Protein AF-A0A1W6KFT3-F1 (afdb_monomer_lite)

InterPro domains:
  IPR036770 Ankyrin repeat-containing domain superfamily [G3DSA:1.25.40.20] (411-545)

Secondary structure (DSSP, 8-state):
--HHHHHTT-EEEEEEEEGGGHHHHHHHHHHHHHHHHHTTPPPPEEEEEEEEEEEEEETTEEEEEEEEEEEEEE---EETTEEEEEEEE--TTT--EEEES-HHHHHHT--TTHHHHHHH--S--TTT------SEEEEEEETTEEEEEEEEETTHHHHHH--S-HHHHHHHHHHHHHHHHHHH-TT--TTS-S-SS-EEEHHHHHHHHHHHHHHTTSPPPSB-TTS-B-TT-HHHHHHHHHHSSS--PPPPHHHHHHHHHHHHHHHSTT---TT-HHHHHHHHHHHH-EEEGGGHHHHHTHHHHHHHHHHHHHHHHH---PPP----S-TT-EEEEEEEEEEEEEE--TTS-EEEEEEEETTT--EEEEEESS---S-TT-EEEEEEEEEEEEEETTEEEEEEEEEE-HHHHGGGG-STT--HHHHHHHHTT-S-TT---TTS--HHHHHHHHHHHHS--HHHHHHHHHTT--TTPPPTTT---HHHHHHHTT-HHHHHHHHHH-GGGGGG--HHHHHHTT-TTSTTHHHHHHHHHHHHHHHHHHHHHHHHHHHHHHH--TT------------------------------

Sequence (593 aa):
MNPEQKAAGYRQYTWSIPVFRANQVTEKVKALSGTAKKCGMPGFSLKYGGSSIQKINIDSQLIDMEMVDVTLIGGPPKINGWQFVAKIDHDDDAGNVVFGYNDDLINKSGREGLADWLAECKPNCEHCNVNRSRNSTFLFSHENDPASLVQLGSSCVKDFSGHPDPSTILLAATTFRDLMVELDDPDSIPGSTMTANAMLSFPYVVSVASAVVNQDGGWIPKDDHRGFPNPGATTAKVHNELLGKKPNVTISDADEERARHIIAWLTDERFDHKDQMYRANLSNLAKRGYVPKKGIGLAASAVVAFERELEKVQEMRANNGKPVSQYIGDKGERVERTVKLEKIIPCDGEFGISLLHLFRDVETGAKMTWFNSGTRSLAEGQTYDIKGRVKLHETRDGVKQTQLTRVSCPDIKLHDALCPGMDDAAVLKKLKKVGDIDAQTDRNETLLYKASKLNSFYSIGRAIVEELLERGADPGIRSSESGDTPFDIWVFTEEEDLVLRTLEKQPELAARWSDDRFAFYEVEDAPWVSKLKEVRDQQIEMLVEEKETSRIAAINSLFDNSDKKPGPVVGGEGNALSELDEDESEDNQLRLA

Foldseek 3Di:
DDPQLVVQVWDKDKFKAFPVCPVVLVVLQVVLQVLLVLQVGHGKDKDKDDWDWDFDQAPNDTATTIIIMMMITGAQHDFPQKGWFWKWFQDPPQFIDIGGRDPCLCVVLPDPCSVVCSRHPALAFPQVRDDDRARMWTWIAGNVRSVDIGIHGQVCCCVVRVDPDSPSSVVSRVSSSQSVCCRVPVQDGPPDDRAQFRKHFLLVLQLLLLQLQVVVVHADDQAPPVRHGDCSGSLNLSLCLVPNPDRDTDGDPVSSVLSVLLLCQLCDPPNDPVPPPLSVVQSVCSVSRIATSVCSSSSSCSNVVVVVLLVVLVVCVVDVDDADQDEDDDAFDKDKFKWAFADWDWDQDPVGTKIKTWIQGPVHSAIEIEIDPDDFWAAHRDIFTKIWTFNDWDADPNGIYTYTDPIDGLQSVLLVQLDPPHDLVVSVVSCVVRPDQLGATNQQDGPLNSLLCCCLVPVPNPVVNVVSVVVPHDQLGAGNVPRHGSLNSCQLSVVLVVNVVCCVVPLLSLLPCDPVNCVVSVNCPPPCVVVSVVSNVVNVVVVVVVVVVSSVVSSCVSVVPPPDDPDPPPPPDDDDDDDDDDDDDDDDDDDDD

Organism: NCBI:txid1420917

Radius of gyration: 38.63 Å; chains: 1; bounding box: 88×88×96 Å

pLDDT: mean 80.66, std 16.82, range [25.56, 97.44]

Structure (mmCIF, N/CA/C/O backbone):
data_AF-A0A1W6KFT3-F1
#
_entry.id   AF-A0A1W6KFT3-F1
#
loop_
_atom_site.group_PDB
_atom_site.id
_atom_site.type_symbol
_atom_site.label_atom_id
_atom_site.label_alt_id
_atom_site.label_comp_id
_atom_site.label_asym_id
_atom_site.label_entity_id
_atom_site.label_seq_id
_atom_site.pdbx_PDB_ins_code
_atom_site.Cartn_x
_atom_site.Cartn_y
_atom_site.Cartn_z
_atom_site.occupancy
_atom_site.B_iso_or_equiv
_atom_site.auth_seq_id
_atom_site.auth_comp_id
_atom_site.auth_asym_id
_atom_site.auth_atom_id
_atom_site.pdbx_PDB_model_num
ATOM 1 N N . MET A 1 1 ? 22.202 -12.794 -47.810 1.00 85.75 1 MET A N 1
ATOM 2 C CA . MET A 1 1 ? 22.182 -11.548 -48.593 1.00 85.75 1 MET A CA 1
ATOM 3 C C . MET A 1 1 ? 21.887 -11.906 -50.039 1.00 85.75 1 MET A C 1
ATOM 5 O O . MET A 1 1 ? 22.541 -12.811 -50.553 1.00 85.75 1 MET A O 1
ATOM 9 N N . ASN A 1 2 ? 20.874 -11.292 -50.647 1.00 86.94 2 ASN A N 1
ATOM 10 C CA . ASN A 1 2 ? 20.475 -11.565 -52.034 1.00 86.94 2 ASN A CA 1
ATOM 11 C C . ASN A 1 2 ? 21.307 -10.715 -53.040 1.00 86.94 2 ASN A C 1
ATOM 13 O O . ASN A 1 2 ? 22.092 -9.865 -52.604 1.00 86.94 2 ASN A O 1
ATOM 17 N N . PRO A 1 3 ? 21.202 -10.950 -54.365 1.00 86.44 3 PRO A N 1
ATOM 18 C CA . PRO A 1 3 ? 21.959 -10.192 -55.369 1.00 86.44 3 PRO A CA 1
ATOM 19 C C . PRO A 1 3 ? 21.692 -8.679 -55.354 1.00 86.44 3 PRO A C 1
ATOM 21 O O . PRO A 1 3 ? 22.635 -7.904 -55.479 1.00 86.44 3 PRO A O 1
ATOM 24 N N . GLU A 1 4 ? 20.446 -8.255 -55.129 1.00 85.19 4 GLU A N 1
ATOM 25 C CA . GLU A 1 4 ? 20.065 -6.834 -55.059 1.00 85.19 4 GLU A CA 1
ATOM 26 C C . GLU A 1 4 ? 20.717 -6.120 -53.865 1.00 85.19 4 GLU A C 1
ATOM 28 O O . GLU A 1 4 ? 21.275 -5.037 -54.011 1.00 85.19 4 GLU A O 1
ATOM 33 N N . GLN A 1 5 ? 20.724 -6.755 -52.689 1.00 87.25 5 GLN A N 1
ATOM 34 C CA . GLN A 1 5 ? 21.396 -6.255 -51.487 1.00 87.25 5 GLN A CA 1
ATOM 35 C C . GLN A 1 5 ? 22.912 -6.148 -51.700 1.00 87.25 5 GLN A C 1
ATOM 37 O O . GLN A 1 5 ? 23.520 -5.163 -51.288 1.00 87.25 5 GLN A O 1
ATOM 42 N N . LYS A 1 6 ? 23.526 -7.125 -52.383 1.00 84.56 6 LYS A N 1
ATOM 43 C CA . LYS A 1 6 ? 24.949 -7.055 -52.755 1.00 84.56 6 LYS A CA 1
ATOM 44 C C . LYS A 1 6 ? 25.234 -5.881 -53.691 1.00 84.56 6 LYS A C 1
ATOM 46 O O . LYS A 1 6 ? 26.181 -5.146 -53.440 1.00 84.56 6 LYS A O 1
ATOM 51 N N . ALA A 1 7 ? 24.410 -5.684 -54.722 1.00 80.81 7 ALA A N 1
ATOM 52 C CA . ALA A 1 7 ? 24.545 -4.562 -55.653 1.00 80.81 7 ALA A CA 1
ATOM 53 C C . ALA A 1 7 ? 24.365 -3.203 -54.953 1.00 80.81 7 ALA A C 1
ATOM 55 O O . ALA A 1 7 ? 25.088 -2.257 -55.242 1.00 80.81 7 ALA A O 1
ATOM 56 N N . ALA A 1 8 ? 23.478 -3.123 -53.956 1.00 79.06 8 ALA A N 1
ATOM 57 C CA . ALA A 1 8 ? 23.311 -1.934 -53.121 1.00 79.06 8 ALA A CA 1
ATOM 58 C C . ALA A 1 8 ? 24.471 -1.698 -52.130 1.00 79.06 8 ALA A C 1
ATOM 60 O O . ALA A 1 8 ? 24.500 -0.673 -51.450 1.00 79.06 8 ALA A O 1
ATOM 61 N N . GLY A 1 9 ? 25.449 -2.606 -52.044 1.00 78.94 9 GLY A N 1
ATOM 62 C CA . GLY A 1 9 ? 26.586 -2.506 -51.127 1.00 78.94 9 GLY A CA 1
ATOM 63 C C . GLY A 1 9 ? 26.244 -2.824 -49.669 1.00 78.94 9 GLY A C 1
ATOM 64 O O . GLY A 1 9 ? 26.931 -2.341 -48.770 1.00 78.94 9 GLY A O 1
ATOM 65 N N . TYR A 1 10 ? 25.184 -3.604 -49.419 1.00 87.31 10 TYR A N 1
ATOM 66 C CA . TYR A 1 10 ? 24.823 -4.020 -48.063 1.00 87.31 10 TYR A CA 1
ATOM 67 C C . TYR A 1 10 ? 25.900 -4.917 -47.459 1.00 87.31 10 TYR A C 1
ATOM 69 O O . TYR A 1 10 ? 26.599 -5.663 -48.151 1.00 87.31 10 TYR A O 1
ATOM 77 N N . ARG A 1 11 ? 26.005 -4.850 -46.134 1.00 86.56 11 ARG A N 1
ATOM 78 C CA . ARG A 1 11 ? 26.895 -5.671 -45.322 1.00 86.56 11 ARG A CA 1
ATOM 79 C C . ARG A 1 11 ? 26.083 -6.500 -44.341 1.00 86.56 11 ARG A C 1
ATOM 81 O O . ARG A 1 11 ? 24.883 -6.296 -44.153 1.00 86.56 11 ARG A O 1
ATOM 88 N N . GLN A 1 12 ? 26.767 -7.468 -43.753 1.00 90.12 12 GLN A N 1
ATOM 89 C CA . GLN A 1 12 ? 26.252 -8.258 -42.654 1.00 90.12 12 GLN A CA 1
ATOM 90 C C . GLN A 1 12 ? 26.890 -7.757 -41.362 1.00 90.12 12 GLN A C 1
ATOM 92 O O . GLN A 1 12 ? 28.113 -7.678 -41.278 1.00 90.12 12 GLN A O 1
ATOM 97 N N . TYR A 1 13 ? 26.059 -7.465 -40.374 1.00 88.06 13 TYR A N 1
ATOM 98 C CA . TYR A 1 13 ? 26.461 -7.040 -39.042 1.00 88.06 13 TYR A CA 1
ATOM 99 C C . TYR A 1 13 ? 25.853 -7.997 -38.025 1.00 88.06 13 TYR A C 1
ATOM 101 O O . TYR A 1 13 ? 24.721 -8.438 -38.224 1.00 88.06 13 TYR A O 1
ATOM 109 N N . THR A 1 14 ? 26.605 -8.381 -36.995 1.00 89.75 14 THR A N 1
ATOM 110 C CA . THR A 1 14 ? 26.157 -9.377 -36.013 1.00 89.75 14 THR A CA 1
ATOM 111 C C . THR A 1 14 ? 26.446 -8.893 -34.604 1.00 89.75 14 THR A C 1
ATOM 113 O O . THR A 1 14 ? 27.563 -8.466 -34.334 1.00 89.75 14 THR A O 1
ATOM 116 N N . TRP A 1 15 ? 25.448 -9.009 -33.733 1.00 89.81 15 TRP A N 1
ATOM 117 C CA . TRP A 1 15 ? 25.512 -8.638 -32.320 1.00 89.81 15 TRP A CA 1
ATOM 118 C C . TRP A 1 15 ? 24.836 -9.694 -31.462 1.00 89.81 15 TRP A C 1
ATOM 120 O O . TRP A 1 15 ? 24.051 -10.491 -31.969 1.00 89.81 15 TRP A O 1
ATOM 130 N N . SER A 1 16 ? 25.085 -9.644 -30.159 1.00 86.31 16 SER A N 1
ATOM 131 C CA . SER A 1 16 ? 24.357 -10.410 -29.150 1.00 86.31 16 SER A CA 1
ATOM 132 C C . SER A 1 16 ? 23.511 -9.432 -28.338 1.00 86.31 16 SER A C 1
ATOM 134 O O . SER A 1 16 ? 24.059 -8.545 -27.686 1.00 86.31 16 SER A O 1
ATOM 136 N N . ILE A 1 17 ? 22.183 -9.567 -28.387 1.00 85.38 17 ILE A N 1
ATOM 137 C CA . ILE A 1 17 ? 21.247 -8.655 -27.706 1.00 85.38 17 ILE A CA 1
ATOM 138 C C . ILE A 1 17 ? 20.357 -9.401 -26.706 1.00 85.38 17 ILE A C 1
ATOM 140 O O . ILE A 1 17 ? 20.087 -10.583 -26.907 1.00 85.38 17 ILE A O 1
ATOM 144 N N . PRO A 1 18 ? 19.812 -8.734 -25.675 1.00 83.56 18 PRO A N 1
ATOM 145 C CA . PRO A 1 18 ? 18.838 -9.357 -24.782 1.00 83.56 18 PRO A CA 1
ATOM 146 C C . PRO A 1 18 ? 17.579 -9.829 -25.524 1.00 83.56 18 PRO A C 1
ATOM 148 O O . PRO A 1 18 ? 17.004 -9.075 -26.318 1.00 83.56 18 PRO A O 1
ATOM 151 N N . VAL A 1 19 ? 17.092 -11.038 -25.221 1.00 83.56 19 VAL A N 1
ATOM 152 C CA . VAL A 1 19 ? 15.955 -11.669 -25.930 1.00 83.56 19 VAL A CA 1
ATOM 153 C C . VAL A 1 19 ? 14.706 -10.786 -25.952 1.00 83.56 19 VAL A C 1
ATOM 155 O O . VAL A 1 19 ? 14.038 -10.666 -26.981 1.00 83.56 19 VAL A O 1
ATOM 158 N N . PHE A 1 20 ? 14.408 -10.085 -24.857 1.00 75.81 20 PHE A N 1
ATOM 159 C CA . PHE A 1 20 ? 13.227 -9.220 -24.780 1.00 75.81 20 PHE A CA 1
ATOM 160 C C . PHE A 1 20 ? 13.254 -8.045 -25.780 1.00 75.81 20 PHE A C 1
ATOM 162 O O . PHE A 1 20 ? 12.201 -7.476 -26.076 1.00 75.81 20 PHE A O 1
ATOM 169 N N . ARG A 1 21 ? 14.425 -7.677 -26.325 1.00 79.50 21 ARG A N 1
ATOM 170 C CA . ARG A 1 21 ? 14.568 -6.619 -27.342 1.00 79.50 21 ARG A CA 1
ATOM 171 C C . ARG A 1 21 ? 14.317 -7.111 -28.763 1.00 79.50 21 ARG A C 1
ATOM 173 O O . ARG A 1 21 ? 14.124 -6.281 -29.652 1.00 79.50 21 ARG A O 1
ATOM 180 N N . ALA A 1 22 ? 14.270 -8.425 -28.995 1.00 85.38 22 ALA A N 1
ATOM 181 C CA . ALA A 1 22 ? 14.158 -9.000 -30.335 1.00 85.38 22 ALA A CA 1
ATOM 182 C C . ALA A 1 22 ? 12.952 -8.442 -31.114 1.00 85.38 22 ALA A C 1
ATOM 184 O O . ALA A 1 22 ? 13.097 -7.992 -32.252 1.00 85.38 22 ALA A O 1
ATOM 185 N N . ASN A 1 23 ? 11.780 -8.358 -30.477 1.00 83.38 23 ASN A N 1
ATOM 186 C CA . ASN A 1 23 ? 10.578 -7.812 -31.115 1.00 83.38 23 ASN A CA 1
ATOM 187 C C . ASN A 1 23 ? 10.725 -6.325 -31.475 1.00 83.38 23 ASN A C 1
ATOM 189 O O . ASN A 1 23 ? 10.351 -5.917 -32.572 1.00 83.38 23 ASN A O 1
ATOM 193 N N . GLN A 1 24 ? 11.309 -5.515 -30.587 1.00 80.19 24 GLN A N 1
ATOM 194 C CA . GLN A 1 24 ? 11.521 -4.086 -30.840 1.00 80.19 24 GLN A CA 1
ATOM 195 C C . GLN A 1 24 ? 12.464 -3.862 -32.029 1.00 80.19 24 GLN A C 1
ATOM 197 O O . GLN A 1 24 ? 12.177 -3.041 -32.901 1.00 80.19 24 GLN A O 1
ATOM 202 N N . VAL A 1 25 ? 13.569 -4.611 -32.079 1.00 86.25 25 VAL A N 1
ATOM 203 C CA . VAL A 1 25 ? 14.537 -4.565 -33.184 1.00 86.25 25 VAL A CA 1
ATOM 204 C C . VAL A 1 25 ? 13.880 -5.017 -34.492 1.00 86.25 25 VAL A C 1
ATOM 206 O O . VAL A 1 25 ? 14.039 -4.357 -35.520 1.00 86.25 25 VAL A O 1
ATOM 209 N N . THR A 1 26 ? 13.068 -6.078 -34.448 1.00 89.62 26 THR A N 1
ATOM 210 C CA . THR A 1 26 ? 12.303 -6.564 -35.607 1.00 89.62 26 THR A CA 1
ATOM 211 C C . THR A 1 26 ? 11.386 -5.484 -36.184 1.00 89.62 26 THR A C 1
ATOM 213 O O . THR A 1 26 ? 11.418 -5.233 -37.390 1.00 89.62 26 THR A O 1
ATOM 216 N N . GLU A 1 27 ? 10.593 -4.812 -35.348 1.00 86.31 27 GLU A N 1
ATOM 217 C CA . GLU A 1 27 ? 9.669 -3.769 -35.809 1.00 86.31 27 GLU A CA 1
ATOM 218 C C . GLU A 1 27 ? 10.401 -2.537 -36.360 1.00 86.31 27 GLU A C 1
ATOM 220 O O . GLU A 1 27 ? 10.026 -2.015 -37.414 1.00 86.31 27 GLU A O 1
ATOM 225 N N . LYS A 1 28 ? 11.507 -2.121 -35.728 1.00 86.19 28 LYS A N 1
ATOM 226 C CA . LYS A 1 28 ? 12.359 -1.038 -36.247 1.00 86.19 28 LYS A CA 1
ATOM 227 C C . LYS A 1 28 ? 12.923 -1.367 -37.631 1.00 86.19 28 LYS A C 1
ATOM 229 O O . LYS A 1 28 ? 12.846 -0.536 -38.535 1.00 86.19 28 LYS A O 1
ATOM 234 N N . VAL A 1 29 ? 13.429 -2.586 -37.839 1.00 89.81 29 VAL A N 1
ATOM 235 C CA . VAL A 1 29 ? 13.963 -2.999 -39.149 1.00 89.81 29 VAL A CA 1
ATOM 236 C C . VAL A 1 29 ? 12.870 -3.126 -40.208 1.00 89.81 29 VAL A C 1
ATOM 238 O O . VAL A 1 29 ? 13.109 -2.783 -41.370 1.00 89.81 29 VAL A O 1
ATOM 241 N N . LYS A 1 30 ? 11.656 -3.561 -39.847 1.00 89.69 30 LYS A N 1
ATOM 242 C CA . LYS A 1 30 ? 10.509 -3.549 -40.771 1.00 89.69 30 LYS A CA 1
ATOM 243 C C . LYS A 1 30 ? 10.178 -2.128 -41.225 1.00 89.69 30 LYS A C 1
ATOM 245 O O . LYS A 1 30 ? 10.032 -1.903 -42.428 1.00 89.69 30 LYS A O 1
ATOM 250 N N . ALA A 1 31 ? 10.110 -1.177 -40.292 1.00 85.38 31 ALA A N 1
ATOM 251 C CA . ALA A 1 31 ? 9.860 0.228 -40.607 1.00 85.38 31 ALA A CA 1
ATOM 252 C C . ALA A 1 31 ? 10.958 0.798 -41.518 1.00 85.38 31 ALA A C 1
ATOM 254 O O . ALA A 1 31 ? 10.657 1.354 -42.576 1.00 85.38 31 ALA A O 1
ATOM 255 N N . LEU A 1 32 ? 12.227 0.561 -41.170 1.00 86.06 32 LEU A N 1
ATOM 256 C CA . LEU A 1 32 ? 13.378 0.982 -41.967 1.00 86.06 32 LEU A CA 1
ATOM 257 C C . LEU A 1 32 ? 13.355 0.377 -43.379 1.00 86.06 32 LEU A C 1
ATOM 259 O O . LEU A 1 32 ? 13.584 1.083 -44.357 1.00 86.06 32 LEU A O 1
ATOM 263 N N . SER A 1 33 ? 13.000 -0.904 -43.507 1.00 88.88 33 SER A N 1
ATOM 264 C CA . SER A 1 33 ? 12.840 -1.577 -44.803 1.00 88.88 33 SER A CA 1
ATOM 265 C C . SER A 1 33 ? 11.724 -0.971 -45.648 1.00 88.88 33 SER A C 1
ATOM 267 O O . SER A 1 33 ? 11.862 -0.875 -46.866 1.00 88.88 33 SER A O 1
ATOM 269 N N . GLY A 1 34 ? 10.616 -0.566 -45.022 1.00 86.88 34 GLY A N 1
ATOM 270 C CA . GLY A 1 34 ? 9.532 0.143 -45.697 1.00 86.88 34 GLY A CA 1
ATOM 271 C C . GLY A 1 34 ? 10.002 1.480 -46.269 1.00 86.88 34 GLY A C 1
ATOM 272 O O . GLY A 1 34 ? 9.708 1.792 -47.422 1.00 86.88 34 GLY A O 1
ATOM 273 N N . THR A 1 35 ? 10.780 2.235 -45.494 1.00 83.44 35 THR A N 1
ATOM 274 C CA . THR A 1 35 ? 11.386 3.501 -45.930 1.00 83.44 35 THR A CA 1
ATOM 275 C C . THR A 1 35 ? 12.410 3.282 -47.046 1.00 83.44 35 THR A C 1
ATOM 277 O O . THR A 1 35 ? 12.352 3.961 -48.065 1.00 83.44 35 THR A O 1
ATOM 280 N N . ALA A 1 36 ? 13.282 2.278 -46.925 1.00 82.81 36 ALA A N 1
ATOM 281 C CA . ALA A 1 36 ? 14.298 1.949 -47.926 1.00 82.81 36 ALA A CA 1
ATOM 282 C C . ALA A 1 36 ? 13.696 1.621 -49.300 1.00 82.81 36 ALA A C 1
ATOM 284 O O . ALA A 1 36 ? 14.147 2.141 -50.320 1.00 82.81 36 ALA A O 1
ATOM 285 N N . LYS A 1 37 ? 12.614 0.832 -49.323 1.00 85.69 37 LYS A N 1
ATOM 286 C CA . LYS A 1 37 ? 11.891 0.497 -50.559 1.00 85.69 37 LYS A CA 1
ATOM 287 C C . LYS A 1 37 ? 11.317 1.730 -51.257 1.00 85.69 37 LYS A C 1
ATOM 289 O O . LYS A 1 37 ? 11.340 1.793 -52.481 1.00 85.69 37 LYS A O 1
ATOM 294 N N . LYS A 1 38 ? 10.837 2.725 -50.499 1.00 81.50 38 LYS A N 1
ATOM 295 C CA . LYS A 1 38 ? 10.360 4.003 -51.063 1.00 81.50 38 LYS A CA 1
ATOM 296 C C . LYS A 1 38 ? 11.484 4.804 -51.723 1.00 81.50 38 LYS A C 1
ATOM 298 O O . LYS A 1 38 ? 11.208 5.557 -52.647 1.00 81.50 38 LYS A O 1
ATOM 303 N N . CYS A 1 39 ? 12.724 4.603 -51.282 1.00 75.69 39 CYS A N 1
ATOM 304 C CA . CYS A 1 39 ? 13.923 5.207 -51.862 1.00 75.69 39 CYS A CA 1
ATOM 305 C C . CYS A 1 39 ? 14.534 4.380 -53.009 1.00 75.69 39 CYS A C 1
ATOM 307 O O . CYS A 1 39 ? 15.653 4.659 -53.426 1.00 75.69 39 CYS A O 1
ATOM 309 N N . GLY A 1 40 ? 13.854 3.331 -53.492 1.00 77.88 40 GLY A N 1
ATOM 310 C CA . GLY A 1 40 ? 14.376 2.458 -54.550 1.00 77.88 40 GLY A CA 1
ATOM 311 C C . GLY A 1 40 ? 15.498 1.516 -54.098 1.00 77.88 40 GLY A C 1
ATOM 312 O O . GLY A 1 40 ? 16.213 0.969 -54.933 1.00 77.88 40 GLY A O 1
ATOM 313 N N . MET A 1 41 ? 15.660 1.313 -52.789 1.00 82.00 41 MET A N 1
ATOM 314 C CA . MET A 1 41 ? 16.668 0.420 -52.220 1.00 82.00 41 MET A CA 1
ATOM 315 C C . MET A 1 41 ? 16.072 -0.934 -51.816 1.00 82.00 41 MET A C 1
ATOM 317 O O . MET A 1 41 ? 14.888 -1.010 -51.465 1.00 82.00 41 MET A O 1
ATOM 321 N N . PRO A 1 42 ? 16.877 -2.015 -51.807 1.00 87.06 42 PRO A N 1
ATOM 322 C CA . PRO A 1 42 ? 16.423 -3.298 -51.289 1.00 87.06 42 PRO A CA 1
ATOM 323 C C . PRO A 1 42 ? 16.052 -3.188 -49.803 1.00 87.06 42 PRO A C 1
ATOM 325 O O . PRO A 1 42 ? 16.585 -2.370 -49.062 1.00 87.06 42 PRO A O 1
ATOM 328 N N . GLY A 1 43 ? 15.124 -4.030 -49.348 1.00 88.94 43 GLY A N 1
ATOM 329 C CA . GLY A 1 43 ? 14.767 -4.087 -47.930 1.00 88.9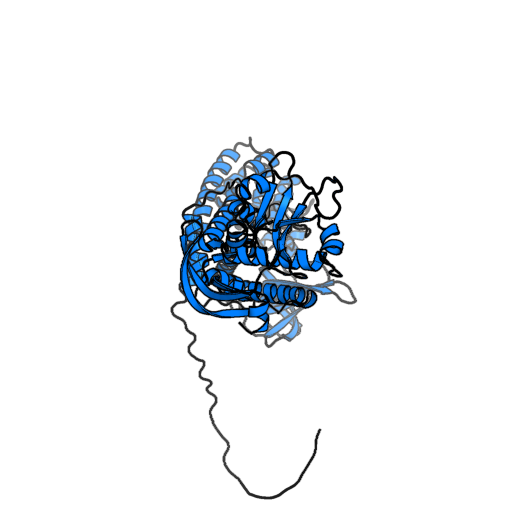4 43 GLY A CA 1
ATOM 330 C C . GLY A 1 43 ? 15.916 -4.616 -47.064 1.00 88.94 43 GLY A C 1
ATOM 331 O O . GLY A 1 43 ? 16.732 -5.430 -47.512 1.00 88.94 43 GLY A O 1
ATOM 332 N N . PHE A 1 44 ? 15.928 -4.206 -45.799 1.00 91.31 44 PHE A N 1
ATOM 333 C CA . PHE A 1 44 ? 16.820 -4.754 -44.783 1.00 91.31 44 PHE A CA 1
ATOM 334 C C . PHE A 1 44 ? 16.337 -6.154 -44.381 1.00 91.31 44 PHE A C 1
ATOM 336 O O . PHE A 1 44 ? 15.195 -6.546 -44.639 1.00 91.31 44 PHE A O 1
ATOM 343 N N . SER A 1 45 ? 17.207 -6.961 -43.780 1.00 89.94 45 SER A N 1
ATOM 344 C CA . SER A 1 45 ? 16.830 -8.296 -43.301 1.00 89.94 45 SER A CA 1
ATOM 345 C C . SER A 1 45 ? 17.465 -8.595 -41.955 1.00 89.94 45 SER A C 1
ATOM 347 O O . SER A 1 45 ? 18.634 -8.292 -41.753 1.00 89.94 45 SER A O 1
ATOM 349 N N . LEU A 1 46 ? 16.708 -9.234 -41.067 1.00 93.25 46 LEU A N 1
ATOM 350 C CA . LEU A 1 46 ? 17.198 -9.743 -39.789 1.00 93.25 46 LEU A CA 1
ATOM 351 C C . LEU A 1 46 ? 17.206 -11.265 -39.795 1.00 93.25 46 LEU A C 1
ATOM 353 O O . LEU A 1 46 ? 16.322 -11.899 -40.375 1.00 93.25 46 LEU A O 1
ATOM 357 N N . LYS A 1 47 ? 18.193 -11.841 -39.117 1.00 93.25 47 LYS A N 1
ATOM 358 C CA . LYS A 1 47 ? 18.229 -13.257 -38.759 1.00 93.25 47 LYS A CA 1
ATOM 359 C C . LYS A 1 47 ? 18.580 -13.383 -37.286 1.00 93.25 47 LYS A C 1
ATOM 361 O O . LYS A 1 47 ? 19.480 -12.689 -36.828 1.00 93.25 47 LYS A O 1
ATOM 366 N N . TYR A 1 48 ? 17.888 -14.273 -36.588 1.00 92.69 48 TYR A N 1
ATOM 367 C CA . TYR A 1 48 ? 18.190 -14.617 -35.204 1.00 92.69 48 TYR A CA 1
ATOM 368 C C . TYR A 1 48 ? 18.909 -15.968 -35.157 1.00 92.69 48 TYR A C 1
ATOM 370 O O . TYR A 1 48 ? 18.544 -16.885 -35.899 1.00 92.69 48 TYR A O 1
ATOM 378 N N . GLY A 1 49 ? 19.958 -16.048 -34.343 1.00 90.94 49 GLY A N 1
ATOM 379 C CA . GLY A 1 49 ? 20.705 -17.263 -34.033 1.00 90.94 49 GLY A CA 1
ATOM 380 C C . GLY A 1 49 ? 20.163 -17.973 -32.790 1.00 90.94 49 GLY A C 1
ATOM 381 O O . GLY A 1 49 ? 18.992 -17.829 -32.441 1.00 90.94 49 GLY A O 1
ATOM 382 N N . GLY A 1 50 ? 21.020 -18.759 -32.134 1.00 87.69 50 GLY A N 1
ATOM 383 C CA . GLY A 1 50 ? 20.692 -19.392 -30.853 1.00 87.69 50 GLY A CA 1
ATOM 384 C C . GLY A 1 50 ? 20.654 -18.381 -29.705 1.00 87.69 50 GLY A C 1
ATOM 385 O O . GLY A 1 50 ? 21.269 -17.315 -29.797 1.00 87.69 50 GLY A O 1
ATOM 386 N N . SER A 1 51 ? 19.942 -18.722 -28.627 1.00 90.12 51 SER A N 1
ATOM 387 C CA . SER A 1 51 ? 20.034 -17.987 -27.365 1.00 90.12 51 SER A CA 1
ATOM 388 C C . SER A 1 51 ? 21.058 -18.616 -26.418 1.00 90.12 51 SER A C 1
ATOM 390 O O . SER A 1 51 ? 21.351 -19.812 -26.482 1.00 90.12 51 SER A O 1
ATOM 392 N N . SER A 1 52 ? 21.643 -17.790 -25.554 1.00 88.06 52 SER A N 1
ATOM 393 C CA . SER A 1 52 ? 22.573 -18.199 -24.503 1.00 88.06 52 SER A CA 1
ATOM 394 C C . SER A 1 52 ? 22.369 -17.347 -23.254 1.00 88.06 52 SER A C 1
ATOM 396 O O . SER A 1 52 ? 22.005 -16.177 -23.348 1.00 88.06 52 SER A O 1
ATOM 398 N N . ILE A 1 53 ? 22.603 -17.923 -22.075 1.00 86.81 53 ILE A N 1
ATOM 399 C CA . ILE A 1 53 ? 22.600 -17.170 -20.817 1.00 86.81 53 ILE A CA 1
ATOM 400 C C . ILE A 1 53 ? 23.994 -16.573 -20.618 1.00 86.81 53 ILE A C 1
ATOM 402 O O . ILE A 1 53 ? 24.987 -17.302 -20.620 1.00 86.81 53 ILE A O 1
ATOM 406 N N . GLN A 1 54 ? 24.069 -15.257 -20.438 1.00 81.50 54 GLN A N 1
ATOM 407 C CA . GLN A 1 54 ? 25.302 -14.522 -20.164 1.00 81.50 54 GLN A CA 1
ATOM 408 C C . GLN A 1 54 ? 25.199 -13.792 -18.826 1.00 81.50 54 GLN A C 1
ATOM 410 O O . GLN A 1 54 ? 24.151 -13.248 -18.489 1.00 81.50 54 GLN A O 1
ATOM 415 N N . LYS A 1 55 ? 26.302 -13.750 -18.074 1.00 78.12 55 LYS A N 1
ATOM 416 C CA . LYS A 1 55 ? 26.397 -12.967 -16.837 1.00 78.12 55 LYS A CA 1
ATOM 417 C C . LYS A 1 55 ? 26.767 -11.533 -17.164 1.00 78.12 55 LYS A C 1
ATOM 419 O O . LYS A 1 55 ? 27.872 -11.284 -17.640 1.00 78.12 55 LYS A O 1
ATOM 424 N N . ILE A 1 56 ? 25.861 -10.606 -16.884 1.00 74.00 56 ILE A N 1
ATOM 425 C CA . ILE A 1 56 ? 26.049 -9.177 -17.132 1.00 74.00 56 ILE A CA 1
ATOM 426 C C . ILE A 1 56 ? 26.113 -8.459 -15.790 1.00 74.00 56 ILE A C 1
ATOM 428 O O . ILE A 1 56 ? 25.340 -8.755 -14.880 1.00 74.00 56 ILE A O 1
ATOM 432 N N . ASN A 1 57 ? 27.061 -7.533 -15.658 1.00 69.62 57 ASN A N 1
ATOM 433 C CA . ASN A 1 57 ? 27.145 -6.668 -14.492 1.00 69.62 57 ASN A CA 1
ATOM 434 C C . ASN A 1 57 ? 26.187 -5.483 -14.671 1.00 69.62 57 ASN A C 1
ATOM 436 O O . ASN A 1 57 ? 26.367 -4.687 -15.589 1.00 69.62 57 ASN A O 1
ATOM 440 N N . ILE A 1 58 ? 25.181 -5.390 -13.806 1.00 67.31 58 ILE A N 1
ATOM 441 C CA . ILE A 1 58 ? 24.222 -4.287 -13.732 1.00 67.31 58 ILE A CA 1
ATOM 442 C C . ILE A 1 58 ? 24.270 -3.756 -12.299 1.00 67.31 58 ILE A C 1
ATOM 444 O O . ILE A 1 58 ? 24.028 -4.507 -11.357 1.00 67.31 58 ILE A O 1
ATOM 448 N N . ASP A 1 59 ? 24.605 -2.476 -12.130 1.00 62.62 59 ASP A N 1
ATOM 449 C CA . ASP A 1 59 ? 24.709 -1.808 -10.822 1.00 62.62 59 ASP A CA 1
ATOM 450 C C . ASP A 1 59 ? 25.590 -2.557 -9.803 1.00 62.62 59 ASP A C 1
ATOM 452 O O . ASP A 1 59 ? 25.249 -2.695 -8.630 1.00 62.62 59 ASP A O 1
ATOM 456 N N . SER A 1 60 ? 26.750 -3.055 -10.243 1.00 61.94 60 SER A N 1
ATOM 457 C CA . SER A 1 60 ? 27.678 -3.867 -9.432 1.00 61.94 60 SER A CA 1
ATOM 458 C C . SER A 1 60 ? 27.147 -5.248 -9.023 1.00 61.94 60 SER A C 1
ATOM 460 O O . SER A 1 60 ? 27.772 -5.923 -8.203 1.00 61.94 60 SER A O 1
ATOM 462 N N . GLN A 1 61 ? 26.036 -5.709 -9.608 1.00 55.59 61 GLN A N 1
ATOM 463 C CA . GLN A 1 61 ? 25.504 -7.058 -9.425 1.00 55.59 61 GLN A CA 1
ATOM 464 C C . GLN A 1 61 ? 25.618 -7.880 -10.710 1.00 55.59 61 GLN A C 1
ATOM 466 O O . GLN A 1 61 ? 25.288 -7.419 -11.799 1.00 55.59 61 GLN A O 1
ATOM 471 N N . LEU A 1 62 ? 26.062 -9.132 -10.581 1.00 70.56 62 LEU A N 1
ATOM 472 C CA . LEU A 1 62 ? 26.081 -10.086 -11.690 1.00 70.56 62 LEU A CA 1
ATOM 473 C C . LEU A 1 62 ? 24.702 -10.728 -11.840 1.00 70.56 62 LEU A C 1
ATOM 475 O O . LEU A 1 62 ? 24.247 -11.428 -10.937 1.00 70.56 62 LEU A O 1
ATOM 479 N N . ILE A 1 63 ? 24.068 -10.517 -12.990 1.00 72.62 63 ILE A N 1
ATOM 480 C CA . ILE A 1 63 ? 22.744 -11.050 -13.318 1.00 72.62 63 ILE A CA 1
ATOM 481 C C . ILE A 1 63 ? 22.861 -11.968 -14.536 1.00 72.62 63 ILE A C 1
ATOM 483 O O . ILE A 1 63 ? 23.525 -11.629 -15.517 1.00 72.62 63 ILE A O 1
ATOM 487 N N . ASP A 1 64 ? 22.198 -13.123 -14.481 1.00 79.81 64 ASP A N 1
ATOM 488 C CA . ASP A 1 64 ? 22.045 -14.020 -15.626 1.00 79.81 64 ASP A CA 1
ATOM 489 C C . ASP A 1 64 ? 21.005 -13.435 -16.600 1.00 79.81 64 ASP A C 1
ATOM 491 O O . ASP A 1 64 ? 19.828 -13.285 -16.268 1.00 79.81 64 ASP A O 1
ATOM 495 N N . MET A 1 65 ? 21.431 -13.091 -17.815 1.00 78.44 65 MET A N 1
ATOM 496 C CA . MET A 1 65 ? 20.581 -12.534 -18.865 1.00 78.44 65 MET A CA 1
ATOM 497 C C . MET A 1 65 ? 20.567 -13.444 -20.091 1.00 78.44 65 MET A C 1
ATOM 499 O O . MET A 1 65 ? 21.613 -13.838 -20.600 1.00 78.44 65 MET A O 1
ATOM 503 N N . GLU A 1 66 ? 19.372 -13.756 -20.595 1.00 84.25 66 GLU A N 1
ATOM 504 C CA . GLU A 1 66 ? 19.227 -14.479 -21.857 1.00 84.25 66 GLU A CA 1
ATOM 505 C C . GLU A 1 66 ? 19.472 -13.539 -23.047 1.00 84.25 66 GLU A C 1
ATOM 507 O O . GLU A 1 66 ? 18.762 -12.545 -23.249 1.00 84.25 66 GLU A O 1
ATOM 512 N N . MET A 1 67 ? 20.479 -13.884 -23.841 1.00 85.06 67 MET A N 1
ATOM 513 C CA . MET A 1 67 ? 20.951 -13.155 -25.011 1.00 85.06 67 MET A CA 1
ATOM 514 C C . MET A 1 67 ? 20.684 -13.966 -26.276 1.00 85.06 67 MET A C 1
ATOM 516 O O . MET A 1 67 ? 20.743 -15.191 -26.246 1.00 85.06 67 MET A O 1
ATOM 520 N N . VAL A 1 68 ? 20.416 -13.300 -27.396 1.00 90.69 68 VAL A N 1
ATOM 521 C CA . VAL A 1 68 ? 20.233 -13.909 -28.717 1.00 90.69 68 VAL A CA 1
ATOM 522 C C . VAL A 1 68 ? 21.123 -13.218 -29.739 1.00 90.69 68 VAL A C 1
ATOM 524 O O . VAL A 1 68 ? 21.173 -11.985 -29.804 1.00 90.69 68 VAL A O 1
ATOM 527 N N . ASP A 1 69 ? 21.789 -14.018 -30.568 1.00 91.50 69 ASP A N 1
ATOM 528 C CA . ASP A 1 69 ? 22.554 -13.491 -31.691 1.00 91.50 69 ASP A CA 1
ATOM 529 C C . ASP A 1 69 ? 21.601 -12.921 -32.743 1.00 91.50 69 ASP A C 1
ATOM 531 O O . ASP A 1 69 ? 20.668 -13.584 -33.203 1.00 91.50 69 ASP A O 1
ATOM 535 N N . VAL A 1 70 ? 21.846 -11.684 -33.154 1.00 93.19 70 VAL A N 1
ATOM 536 C CA . VAL A 1 70 ? 21.088 -10.989 -34.184 1.00 93.19 70 VAL A CA 1
ATOM 537 C C . VAL A 1 70 ? 22.017 -10.575 -35.312 1.00 93.19 70 VAL A C 1
ATOM 539 O O . VAL A 1 70 ? 23.023 -9.901 -35.114 1.00 93.19 70 VAL A O 1
ATOM 542 N N . THR A 1 71 ? 21.660 -10.963 -36.530 1.00 93.62 71 THR A N 1
ATOM 543 C CA . THR A 1 71 ? 22.371 -10.595 -37.748 1.00 93.62 71 THR A CA 1
ATOM 544 C C . THR A 1 71 ? 21.511 -9.662 -38.594 1.00 93.62 71 THR A C 1
ATOM 546 O O . THR A 1 71 ? 20.483 -10.082 -39.133 1.00 93.62 71 THR A O 1
ATOM 549 N N . LEU A 1 72 ? 21.957 -8.419 -38.774 1.00 92.12 72 LEU A N 1
ATOM 550 C CA . LEU A 1 72 ? 21.370 -7.450 -39.698 1.00 92.12 72 LEU A CA 1
ATOM 551 C C . LEU A 1 72 ? 22.081 -7.508 -41.050 1.00 92.12 72 LEU A C 1
ATOM 553 O O . LEU A 1 72 ? 23.303 -7.423 -41.137 1.00 92.12 72 LEU A O 1
ATOM 557 N N . ILE A 1 73 ? 21.302 -7.601 -42.121 1.00 91.88 73 ILE A N 1
ATOM 558 C CA . ILE A 1 73 ? 21.754 -7.389 -43.494 1.00 91.88 73 ILE A CA 1
ATOM 559 C C . ILE A 1 73 ? 21.192 -6.043 -43.942 1.00 91.88 73 ILE A C 1
ATOM 561 O O . ILE A 1 73 ? 19.976 -5.901 -44.108 1.00 91.88 73 ILE A O 1
ATOM 565 N N . GLY A 1 74 ? 22.074 -5.064 -44.113 1.00 89.06 74 GLY A N 1
ATOM 566 C CA . GLY A 1 74 ? 21.703 -3.671 -44.335 1.00 89.06 74 GLY A CA 1
ATOM 567 C C . GLY A 1 74 ? 22.875 -2.813 -44.791 1.00 89.06 74 GLY A C 1
ATOM 568 O O . GLY A 1 74 ? 24.016 -3.270 -44.834 1.00 89.06 74 GLY A O 1
ATOM 569 N N . GLY A 1 75 ? 22.600 -1.561 -45.129 1.00 82.06 75 GLY A N 1
ATOM 570 C CA . GLY A 1 75 ? 23.623 -0.574 -45.454 1.00 82.06 75 GLY A CA 1
ATOM 571 C C . GLY A 1 75 ? 23.048 0.841 -45.446 1.00 82.06 75 GLY A C 1
ATOM 572 O O . GLY A 1 75 ? 21.825 0.996 -45.517 1.00 82.06 75 GLY A O 1
ATOM 573 N N . PRO A 1 76 ? 23.904 1.875 -45.359 1.00 75.81 76 PRO A N 1
ATOM 574 C CA . PRO A 1 76 ? 23.454 3.260 -45.405 1.00 75.81 76 PRO A CA 1
ATOM 575 C C . PRO A 1 76 ? 22.754 3.547 -46.740 1.00 75.81 76 PRO A C 1
ATOM 577 O O . PRO A 1 76 ? 23.091 2.933 -47.760 1.00 75.81 76 PRO A O 1
ATOM 580 N N . PRO A 1 77 ? 21.776 4.466 -46.760 1.00 73.62 77 PRO A N 1
ATOM 581 C CA . PRO A 1 77 ? 21.034 4.736 -47.971 1.00 73.62 77 PRO A CA 1
ATOM 582 C C . PRO A 1 77 ? 21.904 5.354 -49.074 1.00 73.62 77 PRO A C 1
ATOM 584 O O . PRO A 1 77 ? 22.795 6.165 -48.806 1.00 73.62 77 PRO A O 1
ATOM 587 N N . LYS A 1 78 ? 21.616 4.968 -50.321 1.00 77.19 78 LYS A N 1
ATOM 588 C CA . LYS A 1 78 ? 22.263 5.453 -51.546 1.00 77.19 78 LYS A CA 1
ATOM 589 C C . LYS A 1 78 ? 21.232 6.119 -52.450 1.00 77.19 78 LYS A C 1
ATOM 591 O O . LYS A 1 78 ? 20.106 5.638 -52.551 1.00 77.19 78 LYS A O 1
ATOM 596 N N . ILE A 1 79 ? 21.627 7.191 -53.132 1.00 72.06 79 ILE A N 1
ATOM 597 C CA . ILE A 1 79 ? 20.785 7.903 -54.097 1.00 72.06 79 ILE A CA 1
ATOM 598 C C . ILE A 1 79 ? 21.629 8.256 -55.318 1.00 72.06 79 ILE A C 1
ATOM 600 O O . ILE A 1 79 ? 22.601 8.988 -55.181 1.00 72.06 79 ILE A O 1
ATOM 604 N N . ASN A 1 80 ? 21.249 7.786 -56.510 1.00 73.25 80 ASN A N 1
ATOM 605 C CA . ASN A 1 80 ? 21.826 8.227 -57.790 1.00 73.25 80 ASN A CA 1
ATOM 606 C C . ASN A 1 80 ? 23.372 8.303 -57.812 1.00 73.25 80 ASN A C 1
ATOM 608 O O . ASN A 1 80 ? 23.942 9.291 -58.264 1.00 73.25 80 ASN A O 1
ATOM 612 N N . GLY A 1 81 ? 24.052 7.272 -57.293 1.00 75.88 81 GLY A N 1
ATOM 613 C CA . GLY A 1 81 ? 25.521 7.205 -57.243 1.00 75.88 81 GLY A CA 1
ATOM 614 C C . GLY A 1 81 ? 26.173 7.968 -56.082 1.00 75.88 81 GLY A C 1
ATOM 615 O O . GLY A 1 81 ? 27.394 7.953 -55.963 1.00 75.88 81 GLY A O 1
ATOM 616 N N . TRP A 1 82 ? 25.388 8.595 -55.204 1.00 79.44 82 TRP A N 1
ATOM 617 C CA . TRP A 1 82 ? 25.849 9.232 -53.971 1.00 79.44 82 TRP A CA 1
ATOM 618 C C . TRP A 1 82 ? 25.472 8.402 -52.750 1.00 79.44 82 TRP A C 1
ATOM 620 O O . TRP A 1 82 ? 24.333 7.951 -52.595 1.00 79.44 82 TRP A O 1
ATOM 630 N N . GLN A 1 83 ? 26.433 8.222 -51.856 1.00 80.69 83 GLN A N 1
ATOM 631 C CA . GLN A 1 83 ? 26.274 7.514 -50.599 1.00 80.69 83 GLN A CA 1
ATOM 632 C C . GLN A 1 83 ? 26.338 8.502 -49.443 1.00 80.69 83 GLN A C 1
ATOM 634 O O . GLN A 1 83 ? 27.185 9.390 -49.405 1.00 80.69 83 GLN A O 1
ATOM 639 N N . PHE A 1 84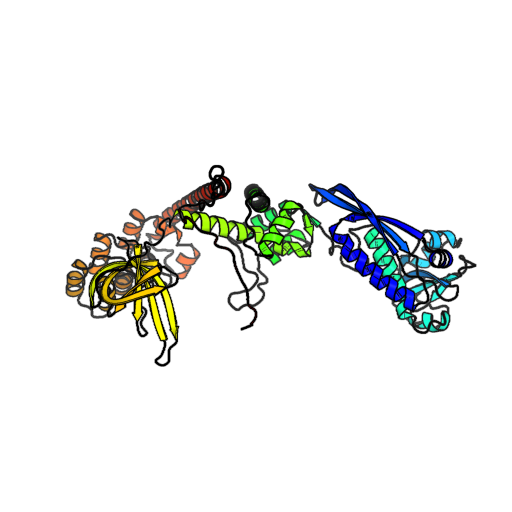 ? 25.436 8.346 -48.483 1.00 81.38 84 PHE A N 1
ATOM 640 C CA . PHE A 1 84 ? 25.446 9.178 -47.294 1.00 81.38 84 PHE A CA 1
ATOM 641 C C . PHE A 1 84 ? 26.579 8.782 -46.332 1.00 81.38 84 PHE A C 1
ATOM 643 O O . PHE A 1 84 ? 26.748 7.598 -46.031 1.00 81.38 84 PHE A O 1
ATOM 650 N N . VAL A 1 85 ? 27.343 9.772 -45.856 1.00 80.38 85 VAL A N 1
ATOM 651 C CA . VAL A 1 85 ? 28.565 9.579 -45.051 1.00 80.38 85 VAL A CA 1
ATOM 652 C C . VAL A 1 85 ? 28.377 10.034 -43.610 1.00 80.38 85 VAL A C 1
ATOM 654 O O . VAL A 1 85 ? 28.709 9.283 -42.691 1.00 80.38 85 VAL A O 1
ATOM 657 N N . ALA A 1 86 ? 27.862 11.252 -43.405 1.00 81.06 86 ALA A N 1
ATOM 658 C CA . ALA A 1 86 ? 27.730 11.852 -42.080 1.00 81.06 86 ALA A CA 1
ATOM 659 C C . ALA A 1 86 ? 26.609 12.897 -42.003 1.00 81.06 86 ALA A C 1
ATOM 661 O O . ALA A 1 86 ? 26.308 13.588 -42.977 1.00 81.06 86 ALA A O 1
ATOM 662 N N . LYS A 1 87 ? 26.031 13.053 -40.810 1.00 84.62 87 LYS A N 1
ATOM 663 C CA . LYS A 1 87 ? 25.248 14.233 -40.420 1.00 84.62 87 LYS A CA 1
ATOM 664 C C . LYS A 1 87 ? 26.140 15.100 -39.542 1.00 84.62 87 LYS A C 1
ATOM 666 O O . LYS A 1 87 ? 26.762 14.577 -38.625 1.00 84.62 87 LYS A O 1
ATOM 671 N N . ILE A 1 88 ? 26.173 16.392 -39.813 1.00 85.19 88 ILE A N 1
ATOM 672 C CA . ILE A 1 88 ? 26.963 17.368 -39.071 1.00 85.19 88 ILE A CA 1
ATOM 673 C C . ILE A 1 88 ? 25.967 18.308 -38.408 1.00 85.19 88 ILE A C 1
ATOM 675 O O . ILE A 1 88 ? 25.221 18.987 -39.113 1.00 85.19 88 ILE A O 1
ATOM 679 N N . ASP A 1 89 ? 25.921 18.302 -37.082 1.00 83.31 89 ASP A N 1
ATOM 680 C CA . ASP A 1 89 ? 25.163 19.274 -36.304 1.00 83.31 89 ASP A CA 1
ATOM 681 C C . ASP A 1 89 ? 26.113 20.396 -35.888 1.00 83.31 89 ASP A C 1
ATOM 683 O O . ASP A 1 89 ? 27.177 20.138 -35.328 1.00 83.31 89 ASP A O 1
ATOM 687 N N . HIS A 1 90 ? 25.747 21.627 -36.233 1.00 80.06 90 HIS A N 1
ATOM 688 C CA . HIS A 1 90 ? 26.581 22.805 -36.034 1.00 80.06 90 HIS A CA 1
ATOM 689 C C . HIS A 1 90 ? 26.200 23.510 -34.735 1.00 80.06 90 HIS A C 1
ATOM 691 O O . HIS A 1 90 ? 25.018 23.771 -34.501 1.00 80.06 90 HIS A O 1
ATOM 697 N N . ASP A 1 91 ? 27.209 23.849 -33.939 1.00 76.81 91 ASP A N 1
ATOM 698 C CA . ASP A 1 91 ? 27.088 24.681 -32.747 1.00 76.81 91 ASP A CA 1
ATOM 699 C C . ASP A 1 91 ? 28.173 25.765 -32.803 1.00 76.81 91 ASP A C 1
ATOM 701 O O . ASP A 1 91 ? 29.361 25.459 -32.943 1.00 76.81 91 ASP A O 1
ATOM 705 N N . ASP A 1 92 ? 27.752 27.030 -32.759 1.00 69.00 92 ASP A N 1
ATOM 706 C CA . ASP A 1 92 ? 28.647 28.179 -32.931 1.00 69.00 92 ASP A CA 1
ATOM 707 C C . ASP A 1 92 ? 29.612 28.356 -31.737 1.00 69.00 92 ASP A C 1
ATOM 709 O O . ASP A 1 92 ? 30.671 28.963 -31.905 1.00 69.00 92 ASP A O 1
ATOM 713 N N . ASP A 1 93 ? 29.279 27.806 -30.560 1.00 63.31 93 ASP A N 1
ATOM 714 C CA . ASP A 1 93 ? 30.043 27.962 -29.316 1.00 63.31 93 ASP A CA 1
ATOM 715 C C . ASP A 1 93 ? 30.863 26.707 -28.959 1.00 63.31 93 ASP A C 1
ATOM 717 O O . ASP A 1 93 ? 31.952 26.816 -28.388 1.00 63.31 93 ASP A O 1
ATOM 721 N N . ALA A 1 94 ? 30.355 25.511 -29.281 1.00 62.38 94 ALA A N 1
ATOM 722 C CA . ALA A 1 94 ? 30.940 24.227 -28.875 1.00 62.38 94 ALA A CA 1
ATOM 723 C C . ALA A 1 94 ? 31.623 23.434 -30.010 1.00 62.38 94 ALA A C 1
ATOM 725 O O . ALA A 1 94 ? 32.254 22.409 -29.733 1.00 62.38 94 ALA A O 1
ATOM 726 N N . GLY A 1 95 ? 31.529 23.894 -31.264 1.00 68.81 95 GLY A N 1
ATOM 727 C CA . GLY A 1 95 ? 32.019 23.172 -32.443 1.00 68.81 95 GLY A CA 1
ATOM 728 C C . GLY A 1 95 ? 31.035 22.111 -32.951 1.00 68.81 95 GLY A C 1
ATOM 729 O O . GLY A 1 95 ? 29.957 21.906 -32.395 1.00 68.81 95 GLY A O 1
ATOM 730 N N . ASN A 1 96 ? 31.377 21.429 -34.046 1.00 76.62 96 ASN A N 1
ATOM 731 C CA . ASN A 1 96 ? 30.440 20.513 -34.696 1.00 76.62 96 ASN A CA 1
ATOM 732 C C . ASN A 1 96 ? 30.348 19.150 -33.999 1.00 76.62 96 ASN A C 1
ATOM 734 O O . ASN A 1 96 ? 31.357 18.524 -33.668 1.00 76.62 96 ASN A O 1
ATOM 738 N N . VAL A 1 97 ? 29.129 18.613 -33.919 1.00 74.44 97 VAL A N 1
ATOM 739 C CA . VAL A 1 97 ? 28.880 17.215 -33.552 1.00 74.44 97 VAL A CA 1
ATOM 740 C C . VAL A 1 97 ? 28.634 16.404 -34.818 1.00 74.44 97 VAL A C 1
ATOM 742 O O . VAL A 1 97 ? 27.661 16.611 -35.547 1.00 74.44 97 VAL A O 1
ATOM 745 N N . VAL A 1 98 ? 29.530 15.458 -35.086 1.00 73.06 98 VAL A N 1
ATOM 746 C CA . VAL A 1 98 ? 29.536 14.686 -36.329 1.00 73.06 98 VAL A CA 1
ATOM 747 C C . VAL A 1 98 ? 29.046 13.274 -36.056 1.00 73.06 98 VAL A C 1
ATOM 749 O O . VAL A 1 98 ? 29.652 12.511 -35.310 1.00 73.06 98 VAL A O 1
ATOM 752 N N . PHE A 1 99 ? 27.955 12.902 -36.711 1.00 70.50 99 PHE A N 1
ATOM 753 C CA . PHE A 1 99 ? 27.403 11.556 -36.666 1.00 70.50 99 PHE A CA 1
ATOM 754 C C . PHE A 1 99 ? 27.792 10.829 -37.952 1.00 70.50 99 PHE A C 1
ATOM 756 O O . PHE A 1 99 ? 27.153 11.025 -38.988 1.00 70.50 99 PHE A O 1
ATOM 763 N N . GLY A 1 100 ? 28.856 10.027 -37.898 1.00 65.69 100 GLY A N 1
ATOM 764 C CA . GLY A 1 100 ? 29.291 9.165 -38.998 1.00 65.69 100 GLY A CA 1
ATOM 765 C C . GLY A 1 100 ? 28.437 7.899 -39.117 1.00 65.69 100 GLY A C 1
ATOM 766 O O . GLY A 1 100 ? 27.907 7.397 -38.130 1.00 65.69 100 GLY A O 1
ATOM 767 N N . TYR A 1 101 ? 28.289 7.385 -40.339 1.00 59.97 101 TYR A N 1
ATOM 768 C CA . TYR A 1 101 ? 27.524 6.157 -40.622 1.00 59.97 101 TYR A CA 1
ATOM 769 C C . TYR A 1 101 ? 28.447 4.971 -40.940 1.00 59.97 101 TYR A C 1
ATOM 771 O O . TYR A 1 101 ? 27.976 3.844 -41.097 1.00 59.97 101 TYR A O 1
ATOM 779 N N . ASN A 1 102 ? 29.756 5.234 -41.059 1.00 58.06 102 ASN A N 1
ATOM 780 C CA . ASN A 1 102 ? 30.801 4.242 -41.262 1.00 58.06 102 ASN A CA 1
ATOM 781 C C . ASN A 1 102 ? 32.198 4.861 -41.050 1.00 58.06 102 ASN A C 1
ATOM 783 O O . ASN A 1 102 ? 32.643 5.647 -41.894 1.00 58.06 102 ASN A O 1
ATOM 787 N N . ASP A 1 103 ? 32.916 4.462 -39.999 1.00 55.78 103 ASP A N 1
ATOM 788 C CA . ASP A 1 103 ? 34.302 4.902 -39.772 1.00 55.78 103 ASP A CA 1
ATOM 789 C C . ASP A 1 103 ? 35.207 4.530 -40.953 1.00 55.78 103 ASP A C 1
ATOM 791 O O . ASP A 1 103 ? 36.068 5.310 -41.351 1.00 55.78 103 ASP A O 1
ATOM 795 N N . ASP A 1 104 ? 34.941 3.401 -41.625 1.00 56.31 104 ASP A N 1
ATOM 796 C CA . ASP A 1 104 ? 35.659 3.018 -42.843 1.00 56.31 104 ASP A CA 1
ATOM 797 C C . ASP A 1 104 ? 35.513 4.046 -43.970 1.00 56.31 104 ASP A C 1
ATOM 799 O O . ASP A 1 104 ? 36.429 4.149 -44.769 1.00 56.31 104 ASP A O 1
ATOM 803 N N . LEU A 1 105 ? 34.383 4.747 -44.127 1.00 55.69 105 LEU A N 1
ATOM 804 C CA . LEU A 1 105 ? 34.198 5.692 -45.245 1.00 55.69 105 LEU A CA 1
ATOM 805 C C . LEU A 1 105 ? 34.864 7.035 -44.963 1.00 55.69 105 LEU A C 1
ATOM 807 O O . LEU A 1 105 ? 35.456 7.617 -45.869 1.00 55.69 105 LEU A O 1
ATOM 811 N N . ILE A 1 106 ? 34.827 7.480 -43.707 1.00 57.16 106 ILE A N 1
ATOM 812 C CA . ILE A 1 106 ? 35.591 8.645 -43.253 1.00 57.16 106 ILE A CA 1
ATOM 813 C C . ILE A 1 106 ? 37.093 8.351 -43.429 1.00 57.16 106 ILE A C 1
ATOM 815 O O . ILE A 1 106 ? 37.803 9.151 -44.040 1.00 57.16 106 ILE A O 1
ATOM 819 N N . ASN A 1 107 ? 37.542 7.148 -43.047 1.00 57.06 107 ASN A N 1
ATOM 820 C CA . ASN A 1 107 ? 38.936 6.709 -43.170 1.00 57.06 107 ASN A CA 1
ATOM 821 C C . ASN A 1 107 ? 39.366 6.376 -44.619 1.00 57.06 107 ASN A C 1
ATOM 823 O O . ASN A 1 107 ? 40.519 6.599 -44.980 1.00 57.06 107 ASN A O 1
ATOM 827 N N . LYS A 1 108 ? 38.467 5.869 -45.481 1.00 53.44 108 LYS A N 1
ATOM 828 C CA . LYS A 1 108 ? 38.741 5.539 -46.904 1.00 53.44 108 LYS A CA 1
ATOM 829 C C . LYS A 1 108 ? 38.627 6.724 -47.855 1.00 53.44 108 LYS A C 1
ATOM 831 O O . LYS A 1 108 ? 39.006 6.578 -49.014 1.00 53.44 108 LYS A O 1
ATOM 836 N N . SER A 1 109 ? 38.139 7.877 -47.398 1.00 60.25 109 SER A N 1
ATOM 837 C CA . SER A 1 109 ? 38.125 9.098 -48.213 1.00 60.25 109 SER A CA 1
ATOM 838 C C . SER A 1 109 ? 39.533 9.513 -48.668 1.00 60.25 109 SER A C 1
ATOM 840 O O . SER A 1 109 ? 39.668 10.230 -49.654 1.00 60.25 109 SER A O 1
ATOM 842 N N . GLY A 1 110 ? 40.587 9.080 -47.956 1.00 58.19 110 GLY A N 1
ATOM 843 C CA . GLY A 1 110 ? 41.981 9.416 -48.265 1.00 58.19 110 GLY A CA 1
ATOM 844 C C . GLY A 1 110 ? 42.306 10.905 -48.105 1.00 58.19 110 GLY A C 1
ATOM 845 O O . GLY A 1 110 ? 43.411 11.328 -48.440 1.00 58.19 110 GLY A O 1
ATOM 846 N N . ARG A 1 111 ? 41.355 11.706 -47.605 1.00 67.00 111 ARG A N 1
ATOM 847 C CA . ARG A 1 111 ? 41.495 13.147 -47.433 1.00 67.00 111 ARG A CA 1
ATOM 848 C C . ARG A 1 111 ? 42.166 13.433 -46.096 1.00 67.00 111 ARG A C 1
ATOM 850 O O . ARG A 1 111 ? 41.554 13.300 -45.037 1.00 67.00 111 ARG A O 1
ATOM 857 N N . GLU A 1 112 ? 43.428 13.836 -46.162 1.00 69.44 112 GLU A N 1
ATOM 858 C CA . GLU A 1 112 ? 44.183 14.301 -45.001 1.00 69.44 112 GLU A CA 1
ATOM 859 C C . GLU A 1 112 ? 43.448 15.473 -44.320 1.00 69.44 112 GLU A C 1
ATOM 861 O O . GLU A 1 112 ? 42.926 16.365 -44.994 1.00 69.44 112 GLU A O 1
ATOM 866 N N . GLY A 1 113 ? 43.342 15.436 -42.986 1.00 70.94 113 GLY A N 1
ATOM 867 C CA . GLY A 1 113 ? 42.665 16.470 -42.192 1.00 70.94 113 GLY A CA 1
ATOM 868 C C . GLY A 1 113 ? 41.128 16.465 -42.246 1.00 70.94 113 GLY A C 1
ATOM 869 O O . GLY A 1 113 ? 40.510 17.436 -41.818 1.00 70.94 113 GLY A O 1
ATOM 870 N N . LEU A 1 114 ? 40.474 15.410 -42.760 1.00 75.88 114 LEU A N 1
ATOM 871 C CA . LEU A 1 114 ? 39.003 15.358 -42.830 1.00 75.88 114 LEU A CA 1
ATOM 872 C C . LEU A 1 114 ? 38.329 15.448 -41.449 1.00 75.88 114 LEU A C 1
ATOM 874 O O . LEU A 1 114 ? 37.294 16.096 -41.331 1.00 75.88 114 LEU A O 1
ATOM 878 N N . ALA A 1 115 ? 38.894 14.810 -40.421 1.00 72.81 115 ALA A N 1
ATOM 879 C CA . ALA A 1 115 ? 38.343 14.848 -39.065 1.00 72.81 115 ALA A CA 1
ATOM 880 C C . ALA A 1 115 ? 38.381 16.267 -38.474 1.00 72.81 115 ALA A C 1
ATOM 882 O O . ALA A 1 115 ? 37.355 16.758 -38.007 1.00 72.81 115 ALA A O 1
ATOM 883 N N . ASP A 1 116 ? 39.527 16.945 -38.591 1.00 75.50 116 ASP A N 1
ATOM 884 C CA . ASP A 1 116 ? 39.696 18.336 -38.154 1.00 75.50 116 ASP A CA 1
ATOM 885 C C . ASP A 1 116 ? 38.754 19.268 -38.928 1.00 75.50 116 ASP A C 1
ATOM 887 O O . ASP A 1 116 ? 38.071 20.108 -38.348 1.00 75.50 116 ASP A O 1
ATOM 891 N N . TRP A 1 117 ? 38.627 19.058 -40.244 1.00 83.19 117 TRP A N 1
ATOM 892 C CA . TRP A 1 117 ? 37.678 19.811 -41.060 1.00 83.19 117 TRP A CA 1
ATOM 893 C C . TRP A 1 117 ? 36.232 19.598 -40.603 1.00 83.19 117 TRP A C 1
ATOM 895 O O . TRP A 1 117 ? 35.481 20.562 -40.506 1.00 83.19 117 TRP A O 1
ATOM 905 N N . LEU A 1 118 ? 35.822 18.361 -40.309 1.00 81.75 118 LEU A N 1
ATOM 906 C CA . LEU A 1 118 ? 34.459 18.060 -39.868 1.00 81.75 118 LEU A CA 1
ATOM 907 C C . LEU A 1 118 ? 34.119 18.707 -38.520 1.00 81.75 118 LEU A C 1
ATOM 909 O O . LEU A 1 118 ? 32.973 19.117 -38.335 1.00 81.75 118 LEU A O 1
ATOM 913 N N . ALA A 1 119 ? 35.092 18.834 -37.616 1.00 77.12 119 ALA A N 1
ATOM 914 C CA . ALA A 1 119 ? 34.913 19.475 -36.315 1.00 77.12 119 ALA A CA 1
ATOM 915 C C . ALA A 1 119 ? 34.635 20.988 -36.420 1.00 77.12 119 ALA A C 1
ATOM 917 O O . ALA A 1 119 ? 33.914 21.536 -35.588 1.00 77.12 119 ALA A O 1
ATOM 918 N N . GLU A 1 120 ? 35.153 21.650 -37.462 1.00 80.19 120 GLU A N 1
ATOM 919 C CA . GLU A 1 120 ? 35.130 23.117 -37.591 1.00 80.19 120 GLU A CA 1
ATOM 920 C C . GLU A 1 120 ? 34.375 23.639 -38.828 1.00 80.19 120 GLU A C 1
ATOM 922 O O . GLU A 1 120 ? 34.222 24.852 -39.010 1.00 80.19 120 GLU A O 1
ATOM 927 N N . CYS A 1 121 ? 33.915 22.762 -39.729 1.00 84.81 121 CYS A N 1
ATOM 928 C CA . CYS A 1 121 ? 33.311 23.204 -40.982 1.00 84.81 121 CYS A CA 1
ATOM 929 C C . CYS A 1 121 ? 32.046 24.039 -40.748 1.00 84.81 121 CYS A C 1
ATOM 931 O O . CYS A 1 121 ? 31.186 23.732 -39.922 1.00 84.81 121 CYS A O 1
ATOM 933 N N . LYS A 1 122 ? 31.910 25.112 -41.530 1.00 86.94 122 LYS A N 1
ATOM 934 C CA . LYS A 1 122 ? 30.747 26.004 -41.470 1.00 86.94 122 LYS A CA 1
ATOM 935 C C . LYS A 1 122 ? 29.493 25.318 -42.037 1.00 86.94 122 LYS A C 1
ATOM 937 O O . LYS A 1 122 ? 29.632 24.429 -42.880 1.00 86.94 122 LYS A O 1
ATOM 942 N N . PRO A 1 123 ? 28.273 25.780 -41.692 1.00 88.50 123 PRO A N 1
ATOM 943 C CA . PRO A 1 123 ? 26.989 25.267 -42.210 1.00 88.50 123 PRO A CA 1
ATOM 944 C C . PRO A 1 123 ? 26.704 25.619 -43.689 1.00 88.50 123 PRO A C 1
ATOM 946 O O . PRO A 1 123 ? 25.570 25.912 -44.107 1.00 88.50 123 PRO A O 1
ATOM 949 N N . ASN A 1 124 ? 27.750 25.604 -44.510 1.00 88.38 124 ASN A N 1
ATOM 950 C CA . ASN A 1 124 ? 27.702 25.900 -45.928 1.00 88.38 124 ASN A CA 1
ATOM 951 C C . ASN A 1 124 ? 27.121 24.713 -46.701 1.00 88.38 124 ASN A C 1
ATOM 953 O O . ASN A 1 124 ? 27.265 23.553 -46.331 1.00 88.38 124 ASN A O 1
ATOM 957 N N . CYS A 1 125 ? 26.428 25.017 -47.795 1.00 89.38 125 CYS A N 1
ATOM 958 C CA . CYS A 1 125 ? 25.909 24.007 -48.704 1.00 89.38 125 CYS A CA 1
ATOM 959 C C . CYS A 1 125 ? 26.543 24.213 -50.073 1.00 89.38 125 CYS A C 1
ATOM 961 O O . CYS A 1 125 ? 26.340 25.260 -50.682 1.00 89.38 125 CYS A O 1
ATOM 963 N N . GLU A 1 126 ? 27.243 23.200 -50.568 1.00 90.25 126 GLU A N 1
ATOM 964 C CA . GLU A 1 126 ? 28.012 23.264 -51.814 1.00 90.25 126 GLU A CA 1
ATOM 965 C C . GLU A 1 126 ? 27.131 23.191 -53.070 1.00 90.25 126 GLU A C 1
ATOM 967 O O . GLU A 1 126 ? 27.560 23.587 -54.145 1.00 90.25 126 GLU A O 1
ATOM 972 N N . HIS A 1 127 ? 25.865 22.774 -52.938 1.00 87.00 127 HIS A N 1
ATOM 973 C CA . HIS A 1 127 ? 24.899 22.819 -54.040 1.00 87.00 127 HIS A CA 1
ATOM 974 C C . HIS A 1 127 ? 24.395 24.241 -54.323 1.00 87.00 127 HIS A C 1
ATOM 976 O O . HIS A 1 127 ? 24.463 24.722 -55.448 1.00 87.00 127 HIS A O 1
ATOM 982 N N . CYS A 1 128 ? 23.857 24.926 -53.307 1.00 85.06 128 CYS A N 1
ATOM 983 C CA . CYS A 1 128 ? 23.270 26.256 -53.506 1.00 85.06 128 CYS A CA 1
ATOM 984 C C . CYS A 1 128 ? 24.268 27.399 -53.295 1.00 85.06 128 CYS A C 1
ATOM 986 O O . CYS A 1 128 ? 23.994 28.523 -53.704 1.00 85.06 128 CYS A O 1
ATOM 988 N N . ASN A 1 129 ? 25.380 27.136 -52.602 1.00 84.81 129 ASN A N 1
ATOM 989 C CA . ASN A 1 129 ? 26.383 28.112 -52.178 1.00 84.81 129 ASN A CA 1
ATOM 990 C C . ASN A 1 129 ? 25.810 29.332 -51.417 1.00 84.81 129 ASN A C 1
ATOM 992 O O . ASN A 1 129 ? 26.441 30.382 -51.319 1.00 84.81 129 ASN A O 1
ATOM 996 N N . VAL A 1 130 ? 24.592 29.210 -50.870 1.00 81.44 130 VAL A N 1
ATOM 997 C CA . VAL A 1 130 ? 23.937 30.272 -50.098 1.00 81.44 130 VAL A CA 1
ATOM 998 C C . VAL A 1 130 ? 24.297 30.129 -48.626 1.00 81.44 130 VAL A C 1
ATOM 1000 O O . VAL A 1 130 ? 23.976 29.109 -47.992 1.00 81.44 130 VAL A O 1
ATOM 1003 N N . ASN A 1 131 ? 24.890 31.192 -48.081 1.00 74.31 131 ASN A N 1
ATOM 1004 C CA . ASN A 1 131 ? 25.192 31.319 -46.663 1.00 74.31 131 ASN A CA 1
ATOM 1005 C C . ASN A 1 131 ? 23.889 31.427 -45.852 1.00 74.31 131 ASN A C 1
ATOM 1007 O O . ASN A 1 131 ? 23.108 32.363 -46.029 1.00 74.31 131 ASN A O 1
ATOM 1011 N N . ARG A 1 132 ? 23.627 30.429 -45.005 1.00 78.06 132 ARG A N 1
ATOM 1012 C CA . ARG A 1 132 ? 22.474 30.359 -44.097 1.00 78.06 132 ARG A CA 1
ATOM 1013 C C . ARG A 1 132 ? 22.947 29.721 -42.794 1.00 78.06 132 ARG A C 1
ATOM 1015 O O . ARG A 1 132 ? 23.754 28.797 -42.848 1.00 78.06 132 ARG A O 1
ATOM 1022 N N . SER A 1 133 ? 22.394 30.140 -41.662 1.00 80.62 133 SER A N 1
ATOM 1023 C CA . SER A 1 133 ? 22.604 29.505 -40.355 1.00 80.62 133 SER A CA 1
ATOM 1024 C C . SER A 1 133 ? 21.830 28.183 -40.268 1.00 80.62 133 SER A C 1
ATOM 1026 O O . SER A 1 133 ? 20.716 28.119 -39.751 1.00 80.62 133 SER A O 1
ATOM 1028 N N . ARG A 1 134 ? 22.367 27.117 -40.875 1.00 84.12 134 ARG A N 1
ATOM 1029 C CA . ARG A 1 134 ? 21.758 25.778 -40.822 1.00 84.12 134 ARG A CA 1
ATOM 1030 C C . ARG A 1 134 ? 22.224 25.057 -39.562 1.00 84.12 134 ARG A C 1
ATOM 1032 O O . ARG A 1 134 ? 23.418 24.853 -39.403 1.00 84.12 134 ARG A O 1
ATOM 1039 N N . ASN A 1 135 ? 21.282 24.567 -38.760 1.00 84.19 135 ASN A N 1
ATOM 1040 C CA . ASN A 1 135 ? 21.601 23.743 -37.585 1.00 84.19 135 ASN A CA 1
ATOM 1041 C C . ASN A 1 135 ? 22.251 22.402 -37.965 1.00 84.19 135 ASN A C 1
ATOM 1043 O O . ASN A 1 135 ? 22.992 21.836 -37.172 1.00 84.19 135 ASN A O 1
ATOM 1047 N N . SER A 1 136 ? 21.976 21.891 -39.172 1.00 86.19 136 SER A N 1
ATOM 1048 C CA . SER A 1 136 ? 22.563 20.642 -39.659 1.00 86.19 136 SER A CA 1
ATOM 1049 C C . SER A 1 136 ? 22.921 20.702 -41.141 1.00 86.19 136 SER A C 1
ATOM 1051 O O . SER A 1 136 ? 22.167 21.243 -41.962 1.00 86.19 136 SER A O 1
ATOM 1053 N N . THR A 1 137 ? 24.020 20.045 -41.495 1.00 89.75 137 THR A N 1
ATOM 1054 C CA . THR A 1 137 ? 24.380 19.696 -42.872 1.00 89.75 137 THR A CA 1
ATOM 1055 C C . THR A 1 137 ? 24.677 18.200 -42.997 1.00 89.75 137 THR A C 1
ATOM 1057 O O . THR A 1 137 ? 24.738 17.460 -42.016 1.00 89.75 137 THR A O 1
ATOM 1060 N N . PHE A 1 138 ? 24.762 17.727 -44.234 1.00 88.00 138 PHE A N 1
ATOM 1061 C CA . PHE A 1 138 ? 24.812 16.316 -44.586 1.00 88.00 138 PHE A CA 1
ATOM 1062 C C . PHE A 1 138 ? 25.949 16.095 -45.573 1.00 88.00 138 PHE A C 1
ATOM 1064 O O . PHE A 1 138 ? 26.012 16.771 -46.598 1.00 88.00 138 PHE A O 1
ATOM 1071 N N . LEU A 1 139 ? 26.835 15.155 -45.265 1.00 87.12 139 LEU A N 1
ATOM 1072 C CA . LEU A 1 139 ? 27.979 14.812 -46.094 1.00 87.12 139 LEU A CA 1
ATOM 1073 C C . LEU A 1 139 ? 27.662 13.578 -46.936 1.00 87.12 139 LEU A C 1
ATOM 1075 O O . LEU A 1 139 ? 27.218 12.557 -46.402 1.00 87.12 139 LEU A O 1
ATOM 1079 N N . PHE A 1 140 ? 27.927 13.660 -48.236 1.00 85.50 140 PHE A N 1
ATOM 1080 C CA . PHE A 1 140 ? 27.790 12.551 -49.176 1.00 85.50 140 PHE A CA 1
ATOM 1081 C C . PHE A 1 140 ? 29.117 12.287 -49.885 1.00 85.50 140 PHE A C 1
ATOM 1083 O O . PHE A 1 140 ? 29.880 13.220 -50.117 1.00 85.50 140 PHE A O 1
ATOM 1090 N N . SER A 1 141 ? 29.372 11.032 -50.250 1.00 84.31 141 SER A N 1
ATOM 1091 C CA . SER A 1 141 ? 30.489 10.627 -51.104 1.00 84.31 141 SER A CA 1
ATOM 1092 C C . SER A 1 141 ? 29.981 10.033 -52.409 1.00 84.31 141 SER A C 1
ATOM 1094 O O . SER A 1 141 ? 28.917 9.407 -52.444 1.00 84.31 141 SER A O 1
ATOM 1096 N N . HIS A 1 142 ? 30.735 10.206 -53.488 1.00 82.88 142 HIS A N 1
ATOM 1097 C CA . HIS A 1 142 ? 30.417 9.562 -54.757 1.00 82.88 142 HIS A CA 1
ATOM 1098 C C . HIS A 1 142 ? 30.823 8.077 -54.729 1.00 82.88 142 HIS A C 1
ATOM 1100 O O . HIS A 1 142 ? 31.880 7.714 -54.218 1.00 82.88 142 HIS A O 1
ATOM 1106 N N . GLU A 1 143 ? 29.999 7.194 -55.293 1.00 75.06 143 GLU A N 1
ATOM 1107 C CA . GLU A 1 143 ? 30.192 5.737 -55.222 1.00 75.06 143 GLU A CA 1
ATOM 1108 C C . GLU A 1 143 ? 31.446 5.261 -55.969 1.00 75.06 143 GLU A C 1
ATOM 1110 O O . GLU A 1 143 ? 32.120 4.334 -55.524 1.00 75.06 143 GLU A O 1
ATOM 1115 N N . ASN A 1 144 ? 31.786 5.925 -57.077 1.00 79.00 144 ASN A N 1
ATOM 1116 C CA . ASN A 1 144 ? 32.970 5.597 -57.879 1.00 79.00 144 ASN A CA 1
ATOM 1117 C C . ASN A 1 144 ? 34.217 6.399 -57.477 1.00 79.00 144 ASN A C 1
ATOM 1119 O O . ASN A 1 144 ? 35.302 6.114 -57.974 1.00 79.00 144 ASN A O 1
ATOM 1123 N N . ASP A 1 145 ? 34.060 7.407 -56.615 1.00 79.94 145 ASP A N 1
ATOM 1124 C CA . ASP A 1 145 ? 35.162 8.235 -56.120 1.00 79.94 145 ASP A CA 1
ATOM 1125 C C . ASP A 1 145 ? 34.917 8.609 -54.648 1.00 79.94 145 ASP A C 1
ATOM 1127 O O . ASP A 1 145 ? 34.359 9.670 -54.357 1.00 79.94 145 ASP A O 1
ATOM 1131 N N . PRO A 1 146 ? 35.312 7.735 -53.704 1.00 72.38 146 PRO A N 1
ATOM 1132 C CA . PRO A 1 146 ? 35.100 7.961 -52.276 1.00 72.38 146 PRO A CA 1
ATOM 1133 C C . PRO A 1 146 ? 35.797 9.210 -51.712 1.00 72.38 146 PRO A C 1
ATOM 1135 O O . PRO A 1 146 ? 35.425 9.655 -50.626 1.00 72.38 146 PRO A O 1
ATOM 1138 N N . ALA A 1 147 ? 36.789 9.770 -52.418 1.00 71.62 147 ALA A N 1
ATOM 1139 C CA . ALA A 1 147 ? 37.449 11.021 -52.041 1.00 71.62 147 ALA A CA 1
ATOM 1140 C C . ALA A 1 147 ? 36.620 12.259 -52.428 1.00 71.62 147 ALA A C 1
ATOM 1142 O O . ALA A 1 147 ? 36.795 13.337 -51.852 1.00 71.62 147 ALA A O 1
ATOM 1143 N N . SER A 1 148 ? 35.689 12.105 -53.375 1.00 83.12 148 SER A N 1
ATOM 1144 C CA . SER A 1 148 ? 34.747 13.145 -53.776 1.00 83.12 148 SER A CA 1
ATOM 1145 C C . SER A 1 148 ? 33.632 13.270 -52.740 1.00 83.12 148 SER A C 1
ATOM 1147 O O . SER A 1 148 ? 32.664 12.506 -52.738 1.00 83.12 148 SER A O 1
ATOM 1149 N N . LEU A 1 149 ? 33.799 14.232 -51.831 1.00 86.44 149 LEU A N 1
ATOM 1150 C CA . LEU A 1 149 ? 32.848 14.557 -50.772 1.00 86.44 149 LEU A CA 1
ATOM 1151 C C . LEU A 1 149 ? 32.078 15.832 -51.107 1.00 86.44 149 LEU A C 1
ATOM 1153 O O . LEU A 1 149 ? 32.666 16.786 -51.612 1.00 86.44 149 LEU A O 1
ATOM 1157 N N . VAL A 1 150 ? 30.789 15.855 -50.766 1.00 89.38 150 VAL A N 1
ATOM 1158 C CA . VAL A 1 150 ? 29.926 17.029 -50.923 1.00 89.38 150 VAL A CA 1
ATOM 1159 C C . VAL A 1 150 ? 29.105 17.305 -49.661 1.00 89.38 150 VAL A C 1
ATOM 1161 O O . VAL A 1 150 ? 28.451 16.406 -49.123 1.00 89.38 150 VAL A O 1
ATOM 1164 N N . GLN A 1 151 ? 29.124 18.553 -49.186 1.00 90.81 151 GLN A N 1
ATOM 1165 C CA . GLN A 1 151 ? 28.350 19.024 -48.031 1.00 90.81 151 GLN A CA 1
ATOM 1166 C C . GLN A 1 151 ? 27.050 19.702 -48.483 1.00 90.81 151 GLN A C 1
ATOM 1168 O O . GLN A 1 151 ? 27.041 20.711 -49.194 1.00 90.81 151 GLN A O 1
ATOM 1173 N N . LEU A 1 152 ? 25.910 19.176 -48.038 1.00 90.25 152 LEU A N 1
ATOM 1174 C CA . LEU A 1 152 ? 24.582 19.600 -48.474 1.00 90.25 152 LEU A CA 1
ATOM 1175 C C . LEU A 1 152 ? 23.687 19.985 -47.294 1.00 90.25 152 LEU A C 1
ATOM 1177 O O . LEU A 1 152 ? 23.668 19.333 -46.255 1.00 90.25 152 LEU A O 1
ATOM 1181 N N . GLY A 1 153 ? 22.883 21.036 -47.464 1.00 88.00 153 GLY A N 1
ATOM 1182 C CA . GLY A 1 153 ? 21.782 21.335 -46.546 1.00 88.00 153 GLY A CA 1
ATOM 1183 C C . GLY A 1 153 ? 20.581 20.421 -46.808 1.00 88.00 153 GLY A C 1
ATOM 1184 O O . GLY A 1 153 ? 20.361 20.030 -47.953 1.00 88.00 153 GLY A O 1
ATOM 1185 N N . SER A 1 154 ? 19.766 20.144 -45.782 1.00 84.31 154 SER A N 1
ATOM 1186 C CA . SER A 1 154 ? 18.602 19.234 -45.860 1.00 84.31 154 SER A CA 1
ATOM 1187 C C . SER A 1 154 ? 17.681 19.492 -47.057 1.00 84.31 154 SER A C 1
ATOM 1189 O O . SER A 1 154 ? 17.315 18.563 -47.773 1.00 84.31 154 SER A O 1
ATOM 1191 N N . SER A 1 155 ? 17.336 20.755 -47.314 1.00 80.44 155 SER A N 1
ATOM 1192 C CA . SER A 1 155 ? 16.465 21.142 -48.430 1.00 80.44 155 SER A CA 1
ATOM 1193 C C . SER A 1 155 ? 17.135 21.034 -49.800 1.00 80.44 155 SER A C 1
ATOM 1195 O O . SER A 1 155 ? 16.449 20.805 -50.790 1.00 80.44 155 SER A O 1
ATOM 1197 N N . CYS A 1 156 ? 18.464 21.145 -49.867 1.00 85.38 156 CYS A N 1
ATOM 1198 C CA . CYS A 1 156 ? 19.225 21.028 -51.111 1.00 85.38 156 CYS A CA 1
ATOM 1199 C C . CYS A 1 156 ? 19.501 19.576 -51.507 1.00 85.38 156 CYS A C 1
ATOM 1201 O O . CYS A 1 156 ? 19.867 19.329 -52.651 1.00 85.38 156 CYS A O 1
ATOM 1203 N N . VAL A 1 157 ? 19.285 18.612 -50.603 1.00 82.25 157 VAL A N 1
ATOM 1204 C CA . VAL A 1 157 ? 19.397 17.185 -50.937 1.00 82.25 157 VAL A CA 1
ATOM 1205 C C . VAL A 1 157 ? 18.425 16.820 -52.063 1.00 82.25 157 VAL A C 1
ATOM 1207 O O . VAL A 1 157 ? 18.767 15.987 -52.894 1.00 82.25 157 VAL A O 1
ATOM 1210 N N . LYS A 1 158 ? 17.257 17.475 -52.164 1.00 74.50 158 LYS A N 1
ATOM 1211 C CA . LYS A 1 158 ? 16.306 17.267 -53.273 1.00 74.50 158 LYS A CA 1
ATOM 1212 C C . LYS A 1 158 ? 16.910 17.565 -54.623 1.00 74.50 158 LYS A C 1
ATOM 1214 O O . LYS A 1 158 ? 16.960 16.698 -55.488 1.00 74.50 158 LYS A O 1
ATOM 1219 N N . ASP A 1 159 ? 17.359 18.800 -54.755 1.00 76.75 159 ASP A N 1
ATOM 1220 C CA . ASP A 1 159 ? 17.786 19.363 -56.022 1.00 76.75 159 ASP A CA 1
ATOM 1221 C C . ASP A 1 159 ? 19.106 18.722 -56.462 1.00 76.75 159 ASP A C 1
ATOM 1223 O O . ASP A 1 159 ? 19.298 18.455 -57.642 1.00 76.75 159 ASP A O 1
ATOM 1227 N N . PHE A 1 160 ? 19.966 18.377 -55.496 1.00 78.44 160 PHE A N 1
ATOM 1228 C CA . PHE A 1 160 ? 21.227 17.692 -55.748 1.00 78.44 160 PHE A CA 1
ATOM 1229 C C . PHE A 1 160 ? 21.048 16.214 -56.115 1.00 78.44 160 PHE A C 1
ATOM 1231 O O . PHE A 1 160 ? 21.649 15.731 -57.070 1.00 78.44 160 PHE A O 1
ATOM 1238 N N . SER A 1 161 ? 20.241 15.472 -55.349 1.00 69.94 161 SER A N 1
ATOM 1239 C CA . SER A 1 161 ? 20.113 14.023 -55.539 1.00 69.94 161 SER A CA 1
ATOM 1240 C C . SER A 1 161 ? 19.095 13.640 -56.610 1.00 69.94 161 SER A C 1
ATOM 1242 O O . SER A 1 161 ? 19.082 12.491 -57.035 1.00 69.94 161 SER A O 1
ATOM 1244 N N . GLY A 1 162 ? 18.219 14.557 -57.035 1.00 66.88 162 GLY A N 1
ATOM 1245 C CA . GLY A 1 162 ? 17.135 14.282 -57.983 1.00 66.88 162 GLY A CA 1
ATOM 1246 C C . GLY A 1 162 ? 16.014 13.396 -57.421 1.00 66.88 162 GLY A C 1
ATOM 1247 O O . GLY A 1 162 ? 15.116 13.001 -58.163 1.00 66.88 162 GLY A O 1
ATOM 1248 N N . HIS A 1 163 ? 16.044 13.066 -56.125 1.00 69.00 163 HIS A N 1
ATOM 1249 C CA . HIS A 1 163 ? 15.011 12.253 -55.489 1.00 69.00 163 HIS A CA 1
ATOM 1250 C C . HIS A 1 163 ? 13.747 13.084 -55.207 1.00 69.00 163 HIS A C 1
ATOM 1252 O O . HIS A 1 163 ? 13.855 14.213 -54.719 1.00 69.00 163 HIS A O 1
ATOM 1258 N N . PRO A 1 164 ? 12.533 12.547 -55.444 1.00 64.50 164 PRO A N 1
ATOM 1259 C CA . PRO A 1 164 ? 11.288 13.293 -55.246 1.00 64.50 164 PRO A CA 1
ATOM 1260 C C . PRO A 1 164 ? 11.065 13.730 -53.789 1.00 64.50 164 PRO A C 1
ATOM 1262 O O . PRO A 1 164 ? 10.452 14.775 -53.557 1.00 64.50 164 PRO A O 1
ATOM 1265 N N . ASP A 1 165 ? 11.592 12.966 -52.825 1.00 72.56 165 ASP A N 1
ATOM 1266 C CA . ASP A 1 165 ? 11.485 13.243 -51.389 1.00 72.56 165 ASP A CA 1
ATOM 1267 C C . ASP A 1 165 ? 12.812 12.987 -50.634 1.00 72.56 165 ASP A C 1
ATOM 1269 O O . ASP A 1 165 ? 13.141 11.837 -50.333 1.00 72.56 165 ASP A O 1
ATOM 1273 N N . PRO A 1 166 ? 13.599 14.027 -50.323 1.00 70.94 166 PRO A N 1
ATOM 1274 C CA . PRO A 1 166 ? 14.891 13.906 -49.635 1.00 70.94 166 PRO A CA 1
ATOM 1275 C C . PRO A 1 166 ? 14.748 13.631 -48.145 1.00 70.94 166 PRO A C 1
ATOM 1277 O O . PRO A 1 166 ? 15.623 13.009 -47.544 1.00 70.94 166 PRO A O 1
ATOM 1280 N N . SER A 1 167 ? 13.648 14.089 -47.545 1.00 73.94 167 SER A N 1
ATOM 1281 C CA . SER A 1 167 ? 13.377 13.926 -46.118 1.00 73.94 167 SER A CA 1
ATOM 1282 C C . SER A 1 167 ? 13.286 12.446 -45.762 1.00 73.94 167 SER A C 1
ATOM 1284 O O . SER A 1 167 ? 13.819 12.023 -44.742 1.00 73.94 167 SER A O 1
ATOM 1286 N N . THR A 1 168 ? 12.687 11.643 -46.646 1.00 76.69 168 THR A N 1
ATOM 1287 C CA . THR A 1 168 ? 12.597 10.186 -46.494 1.00 76.69 168 THR A CA 1
ATOM 1288 C C . THR A 1 168 ? 13.976 9.514 -46.497 1.00 76.69 168 THR A C 1
ATOM 1290 O O . THR A 1 168 ? 14.202 8.590 -45.717 1.00 76.69 168 THR A O 1
ATOM 1293 N N . ILE A 1 169 ? 14.928 9.987 -47.308 1.00 76.50 169 ILE A N 1
ATOM 1294 C CA . ILE A 1 169 ? 16.278 9.404 -47.341 1.00 76.50 169 ILE A CA 1
ATOM 1295 C C . ILE A 1 169 ? 17.090 9.814 -46.118 1.00 76.50 169 ILE A C 1
ATOM 1297 O O . ILE A 1 169 ? 17.737 8.967 -45.508 1.00 76.50 169 ILE A O 1
ATOM 1301 N N . LEU A 1 170 ? 17.035 11.090 -45.735 1.00 79.06 170 LEU A N 1
ATOM 1302 C CA . LEU A 1 170 ? 17.698 11.565 -44.523 1.00 79.06 170 LEU A CA 1
ATOM 1303 C C . LEU A 1 170 ? 17.155 10.841 -43.287 1.00 79.06 170 LEU A C 1
ATOM 1305 O O . LEU A 1 170 ? 17.940 10.414 -42.448 1.00 79.06 170 LEU A O 1
ATOM 1309 N N . LEU A 1 171 ? 15.840 10.611 -43.227 1.00 79.12 171 LEU A N 1
ATOM 1310 C CA . LEU A 1 171 ? 15.205 9.806 -42.187 1.00 79.12 171 LEU A CA 1
ATOM 1311 C C . LEU A 1 171 ? 15.674 8.347 -42.218 1.00 79.12 171 LEU A C 1
ATOM 1313 O O . LEU A 1 171 ? 15.989 7.789 -41.169 1.00 79.12 171 LEU A O 1
ATOM 1317 N N . ALA A 1 172 ? 15.728 7.712 -43.394 1.00 80.44 172 ALA A N 1
ATOM 1318 C CA . ALA A 1 172 ? 16.240 6.347 -43.528 1.00 80.44 172 ALA A CA 1
ATOM 1319 C C . ALA A 1 172 ? 17.690 6.251 -43.047 1.00 80.44 172 ALA A C 1
ATOM 1321 O O . ALA A 1 172 ? 18.053 5.304 -42.354 1.00 80.44 172 ALA A O 1
ATOM 1322 N N . ALA A 1 173 ? 18.499 7.255 -43.382 1.00 78.75 173 ALA A N 1
ATOM 1323 C CA . ALA A 1 173 ? 19.887 7.326 -42.986 1.00 78.75 173 ALA A CA 1
ATOM 1324 C C . ALA A 1 173 ? 20.006 7.416 -41.470 1.00 78.75 173 ALA A C 1
ATOM 1326 O O . ALA A 1 173 ? 20.556 6.500 -40.863 1.00 78.75 173 ALA A O 1
ATOM 1327 N N . THR A 1 174 ? 19.429 8.456 -40.857 1.00 77.06 174 THR A N 1
ATOM 1328 C CA . THR A 1 174 ? 19.492 8.673 -39.405 1.00 77.06 174 THR A CA 1
ATOM 1329 C C . THR A 1 174 ? 18.959 7.469 -38.639 1.00 77.06 174 THR A C 1
ATOM 1331 O O . THR A 1 174 ? 19.638 6.985 -37.743 1.00 77.06 174 THR A O 1
ATOM 1334 N N . THR A 1 175 ? 17.821 6.911 -39.067 1.00 78.88 175 THR A N 1
ATOM 1335 C CA . THR A 1 175 ? 17.211 5.729 -38.439 1.00 78.88 175 THR A CA 1
ATOM 1336 C C . THR A 1 175 ? 18.108 4.494 -38.535 1.00 78.88 175 THR A C 1
ATOM 1338 O O . THR A 1 175 ? 18.193 3.729 -37.577 1.00 78.88 175 THR A O 1
ATOM 1341 N N . PHE A 1 176 ? 18.786 4.278 -39.669 1.00 82.81 176 PHE A N 1
ATOM 1342 C CA . PHE A 1 176 ? 19.736 3.174 -39.804 1.00 82.81 176 PHE A CA 1
ATOM 1343 C C . PHE A 1 176 ? 20.898 3.317 -38.818 1.00 82.81 176 PHE A C 1
ATOM 1345 O O . PHE A 1 176 ? 21.226 2.347 -38.147 1.00 82.81 176 PHE A O 1
ATOM 1352 N N . ARG A 1 177 ? 21.481 4.511 -38.660 1.00 78.12 177 ARG A N 1
ATOM 1353 C CA . ARG A 1 177 ? 22.553 4.722 -37.668 1.00 78.12 177 ARG A CA 1
ATOM 1354 C C . ARG A 1 177 ? 22.079 4.591 -36.243 1.00 78.12 177 ARG A C 1
ATOM 1356 O O . ARG A 1 177 ? 22.790 3.989 -35.454 1.00 78.12 177 ARG A O 1
ATOM 1363 N N . ASP A 1 178 ? 20.917 5.134 -35.910 1.00 77.31 178 ASP A N 1
ATOM 1364 C CA . ASP A 1 178 ? 20.396 5.017 -34.550 1.00 77.31 178 ASP A CA 1
ATOM 1365 C C . ASP A 1 178 ? 20.202 3.541 -34.185 1.00 77.31 178 ASP A C 1
ATOM 1367 O O . ASP A 1 178 ? 20.551 3.137 -33.082 1.00 77.31 178 ASP A O 1
ATOM 1371 N N . LEU A 1 179 ? 19.753 2.720 -35.143 1.00 82.00 179 LEU A N 1
ATOM 1372 C CA . LEU A 1 179 ? 19.698 1.269 -34.990 1.00 82.00 179 LEU A CA 1
ATOM 1373 C C . LEU A 1 179 ? 21.092 0.630 -34.857 1.00 82.00 179 LEU A C 1
ATOM 1375 O O . LEU A 1 179 ? 21.253 -0.264 -34.038 1.00 82.00 179 LEU A O 1
ATOM 1379 N N . MET A 1 180 ? 22.079 1.049 -35.656 1.00 81.56 180 MET A N 1
ATOM 1380 C CA . MET A 1 180 ? 23.453 0.529 -35.567 1.00 81.56 180 MET A CA 1
ATOM 1381 C C . MET A 1 180 ? 24.074 0.820 -34.197 1.00 81.56 180 MET A C 1
ATOM 1383 O O . MET A 1 180 ? 24.550 -0.104 -33.551 1.00 81.56 180 MET A O 1
ATOM 1387 N N . VAL A 1 181 ? 23.994 2.068 -33.723 1.00 74.62 181 VAL A N 1
ATOM 1388 C CA . VAL A 1 181 ? 24.503 2.465 -32.400 1.00 74.62 181 VAL A CA 1
ATOM 1389 C C . VAL A 1 181 ? 23.787 1.699 -31.294 1.00 74.62 181 VAL A C 1
ATOM 1391 O O . VAL A 1 181 ? 24.436 1.181 -30.399 1.00 74.62 181 VAL A O 1
ATOM 1394 N N . GLU A 1 182 ? 22.463 1.569 -31.389 1.00 76.12 182 GLU A N 1
ATOM 1395 C CA . GLU A 1 182 ? 21.656 0.817 -30.425 1.00 76.12 182 GLU A CA 1
ATOM 1396 C C . GLU A 1 182 ? 22.018 -0.680 -30.357 1.00 76.12 182 GLU A C 1
ATOM 1398 O O . GLU A 1 182 ? 21.755 -1.324 -29.341 1.00 76.12 182 GLU A O 1
ATOM 1403 N N . LEU A 1 183 ? 22.538 -1.260 -31.443 1.00 79.75 183 LEU A N 1
ATOM 1404 C CA . LEU A 1 183 ? 22.956 -2.663 -31.496 1.00 79.75 183 LEU A CA 1
ATOM 1405 C C . LEU A 1 183 ? 24.425 -2.849 -31.083 1.00 79.75 183 LEU A C 1
ATOM 1407 O O . LEU A 1 183 ? 24.720 -3.846 -30.426 1.00 79.75 183 LEU A O 1
ATOM 1411 N N . ASP A 1 184 ? 25.313 -1.911 -31.436 1.00 74.94 184 ASP A N 1
ATOM 1412 C CA . ASP A 1 184 ? 26.730 -1.894 -31.028 1.00 74.94 184 ASP A CA 1
ATOM 1413 C C . ASP A 1 184 ? 26.896 -1.620 -29.530 1.00 74.94 184 ASP A C 1
ATOM 1415 O O . ASP A 1 184 ? 27.721 -2.243 -28.865 1.00 74.94 184 ASP A O 1
ATOM 1419 N N . ASP A 1 185 ? 26.090 -0.706 -28.999 1.00 66.19 185 ASP A N 1
ATOM 1420 C CA . ASP A 1 185 ? 26.045 -0.358 -27.590 1.00 66.19 185 ASP A CA 1
ATOM 1421 C C . ASP A 1 185 ? 24.574 -0.367 -27.139 1.00 66.19 185 ASP A C 1
ATOM 1423 O O . ASP A 1 185 ? 23.851 0.620 -27.317 1.00 66.19 185 ASP A O 1
ATOM 1427 N N . PRO A 1 186 ? 24.088 -1.490 -26.573 1.00 53.38 186 PRO A N 1
ATOM 1428 C CA . PRO A 1 186 ? 22.696 -1.627 -26.161 1.00 53.38 186 PRO A CA 1
ATOM 1429 C C . PRO A 1 186 ? 22.249 -0.596 -25.114 1.00 53.38 186 PRO A C 1
ATOM 1431 O O . PRO A 1 186 ? 21.031 -0.382 -24.988 1.00 53.38 186 PRO A O 1
ATOM 1434 N N . ASP A 1 187 ? 23.196 0.050 -24.431 1.00 48.12 187 ASP A N 1
ATOM 1435 C CA . ASP A 1 187 ? 22.971 1.095 -23.435 1.00 48.12 187 ASP A CA 1
ATOM 1436 C C . ASP A 1 187 ? 23.012 2.513 -24.041 1.00 48.12 187 ASP A C 1
ATOM 1438 O O . ASP A 1 187 ? 22.485 3.459 -23.444 1.00 48.12 187 ASP A O 1
ATOM 1442 N N . SER A 1 188 ? 23.533 2.672 -25.262 1.00 44.16 188 SER A N 1
ATOM 1443 C CA . SER A 1 188 ? 23.613 3.947 -25.979 1.00 44.16 188 SER A CA 1
ATOM 1444 C C . SER A 1 188 ? 22.443 4.162 -26.942 1.00 44.16 188 SER A C 1
ATOM 1446 O O . SER A 1 188 ? 22.076 3.318 -27.759 1.00 44.16 188 SER A O 1
ATOM 1448 N N . ILE A 1 189 ? 21.842 5.352 -26.869 1.00 41.38 189 ILE A N 1
ATOM 1449 C CA . ILE A 1 189 ? 20.906 5.859 -27.878 1.00 41.38 189 ILE A CA 1
ATOM 1450 C C . ILE A 1 189 ? 21.340 7.282 -28.241 1.00 41.38 189 ILE A C 1
ATOM 1452 O O . ILE A 1 189 ? 21.318 8.158 -27.370 1.00 41.38 189 ILE A O 1
ATOM 1456 N N . PRO A 1 190 ? 21.648 7.577 -29.513 1.00 35.69 190 PRO A N 1
ATOM 1457 C CA . PRO A 1 190 ? 21.865 8.949 -29.947 1.00 35.69 190 PRO A CA 1
ATOM 1458 C C . PRO A 1 190 ? 20.575 9.779 -29.828 1.00 35.69 190 PRO A C 1
ATOM 1460 O O . PRO A 1 190 ? 19.524 9.385 -30.328 1.00 35.69 190 PRO A O 1
ATOM 1463 N N . GLY A 1 191 ? 20.640 10.948 -29.182 1.00 41.91 191 GLY A N 1
ATOM 1464 C CA . GLY A 1 191 ? 19.523 11.909 -29.117 1.00 41.91 191 GLY A CA 1
ATOM 1465 C C . GLY A 1 191 ? 18.452 11.641 -28.048 1.00 41.91 191 GLY A C 1
ATOM 1466 O O . GLY A 1 191 ? 17.476 12.382 -27.962 1.00 41.91 191 GLY A O 1
ATOM 1467 N N . SER A 1 192 ? 18.637 10.630 -27.197 1.00 35.62 192 SER A N 1
ATOM 1468 C CA . SER A 1 192 ? 17.851 10.408 -25.978 1.00 35.62 192 SER A CA 1
ATOM 1469 C C . SER A 1 192 ? 18.769 10.588 -24.774 1.00 35.62 192 SER A C 1
ATOM 1471 O O . SER A 1 192 ? 19.856 10.023 -24.740 1.00 35.62 192 SER A O 1
ATOM 1473 N N . THR A 1 193 ? 18.338 11.336 -23.761 1.00 33.44 193 THR A N 1
ATOM 1474 C CA . THR A 1 193 ? 19.067 11.522 -22.500 1.00 33.44 193 THR A CA 1
ATOM 1475 C C . THR A 1 193 ? 19.309 10.169 -21.818 1.00 33.44 193 THR A C 1
ATOM 1477 O O . THR A 1 193 ? 18.418 9.701 -21.118 1.00 33.44 193 THR A O 1
ATOM 1480 N N . MET A 1 194 ? 20.460 9.527 -22.062 1.00 35.47 194 MET A N 1
ATOM 1481 C CA . MET A 1 194 ? 21.164 8.455 -21.314 1.00 35.47 194 MET A CA 1
ATOM 1482 C C . MET A 1 194 ? 20.387 7.313 -20.606 1.00 35.47 194 MET A C 1
ATOM 1484 O O . MET A 1 194 ? 20.998 6.504 -19.928 1.00 35.47 194 MET A O 1
ATOM 1488 N N . THR A 1 195 ? 19.060 7.206 -20.689 1.00 43.78 195 THR A N 1
ATOM 1489 C CA . THR A 1 195 ? 18.284 6.512 -19.642 1.00 43.78 195 THR A CA 1
ATOM 1490 C C . THR A 1 195 ? 17.123 5.666 -20.150 1.00 43.78 195 THR A C 1
ATOM 1492 O O . THR A 1 195 ? 16.397 5.112 -19.333 1.00 43.78 195 THR A O 1
ATOM 1495 N N . ALA A 1 196 ? 16.876 5.540 -21.456 1.00 39.31 196 ALA A N 1
ATOM 1496 C CA . ALA A 1 196 ? 15.694 4.806 -21.930 1.00 39.31 196 ALA A CA 1
ATOM 1497 C C . ALA A 1 196 ? 15.791 3.276 -21.734 1.00 39.31 196 ALA A C 1
ATOM 1499 O O . ALA A 1 196 ? 14.749 2.630 -21.611 1.00 39.31 196 ALA A O 1
ATOM 1500 N N . ASN A 1 197 ? 17.011 2.731 -21.637 1.00 46.75 197 ASN A N 1
ATOM 1501 C CA . ASN A 1 197 ? 17.281 1.296 -21.487 1.00 46.75 197 ASN A CA 1
ATOM 1502 C C . ASN A 1 197 ? 18.009 0.916 -20.190 1.00 46.75 197 ASN A C 1
ATOM 1504 O O . ASN A 1 197 ? 18.377 -0.245 -20.064 1.00 46.75 197 ASN A O 1
ATOM 1508 N N . ALA A 1 198 ? 18.167 1.833 -19.223 1.00 59.12 198 ALA A N 1
ATOM 1509 C CA . ALA A 1 198 ? 18.746 1.494 -17.923 1.00 59.12 198 ALA A CA 1
ATOM 1510 C C . ALA A 1 198 ? 17.994 0.289 -17.328 1.00 59.12 198 ALA A C 1
ATOM 1512 O O . ALA A 1 198 ? 16.781 0.356 -17.071 1.00 59.12 198 ALA A O 1
ATOM 1513 N N . MET A 1 199 ? 18.710 -0.828 -17.220 1.00 71.31 199 MET A N 1
ATOM 1514 C CA . MET A 1 199 ? 18.274 -2.021 -16.515 1.00 71.31 199 MET A CA 1
ATOM 1515 C C . MET A 1 199 ? 18.775 -1.880 -15.091 1.00 71.31 199 MET A C 1
ATOM 1517 O O . MET A 1 199 ? 19.919 -1.503 -14.886 1.00 71.31 199 MET A O 1
ATOM 1521 N N . LEU A 1 200 ? 17.911 -2.166 -14.130 1.00 79.56 200 LEU A N 1
ATOM 1522 C CA . LEU A 1 200 ? 18.250 -2.168 -12.715 1.00 79.56 200 LEU A CA 1
ATOM 1523 C C . LEU A 1 200 ? 18.048 -3.578 -12.174 1.00 79.56 200 LEU A C 1
ATOM 1525 O O . LEU A 1 200 ? 17.146 -4.295 -12.621 1.00 79.56 200 LEU A O 1
ATOM 1529 N N . SER A 1 201 ? 18.848 -3.974 -11.192 1.00 84.81 201 SER A N 1
ATOM 1530 C CA . SER A 1 201 ? 18.612 -5.218 -10.453 1.00 84.81 201 SER A CA 1
ATOM 1531 C C . SER A 1 201 ? 17.223 -5.197 -9.792 1.00 84.81 201 SER A C 1
ATOM 1533 O O . SER A 1 201 ? 16.862 -4.228 -9.124 1.00 84.81 201 SER A O 1
ATOM 1535 N N . PHE A 1 202 ? 16.422 -6.257 -9.969 1.00 86.62 202 PHE A N 1
ATOM 1536 C CA . PHE A 1 202 ? 15.120 -6.373 -9.297 1.00 86.62 202 PHE A CA 1
ATOM 1537 C C . PHE A 1 202 ? 15.266 -6.327 -7.767 1.00 86.62 202 PHE A C 1
ATOM 1539 O O . PHE A 1 202 ? 14.563 -5.518 -7.156 1.00 86.62 202 PHE A O 1
ATOM 1546 N N . PRO A 1 203 ? 16.196 -7.088 -7.145 1.00 91.94 203 PRO A N 1
ATOM 1547 C CA . PRO A 1 203 ? 16.527 -6.915 -5.734 1.00 91.94 203 PRO A CA 1
ATOM 1548 C C . PRO A 1 203 ? 16.800 -5.468 -5.335 1.00 91.94 203 PRO A C 1
ATOM 1550 O O . PRO A 1 203 ? 16.190 -4.980 -4.390 1.00 91.94 203 PRO A O 1
ATOM 1553 N N . TYR A 1 204 ? 17.637 -4.757 -6.093 1.00 91.44 204 TYR A N 1
ATOM 1554 C CA . TYR A 1 204 ? 17.986 -3.375 -5.771 1.00 91.44 204 TYR A CA 1
ATOM 1555 C C . TYR A 1 204 ? 16.771 -2.437 -5.814 1.00 91.44 204 TYR A C 1
ATOM 1557 O O . TYR A 1 204 ? 16.543 -1.676 -4.873 1.00 91.44 204 TYR A O 1
ATOM 1565 N N . VAL A 1 205 ? 15.929 -2.537 -6.851 1.00 93.25 205 VAL A N 1
ATOM 1566 C CA . VAL A 1 205 ? 14.702 -1.727 -6.962 1.00 93.25 205 VAL A CA 1
ATOM 1567 C C . VAL A 1 205 ? 13.751 -1.978 -5.788 1.00 93.25 205 VAL A C 1
ATOM 1569 O O . VAL A 1 205 ? 13.156 -1.031 -5.271 1.00 93.25 205 VAL A O 1
ATOM 1572 N N . VAL A 1 206 ? 13.600 -3.233 -5.352 1.00 96.31 206 VAL A N 1
ATOM 1573 C CA . VAL A 1 206 ? 12.723 -3.582 -4.223 1.00 96.31 206 VAL A CA 1
ATOM 1574 C C . VAL A 1 206 ? 13.320 -3.146 -2.879 1.00 96.31 206 VAL A C 1
ATOM 1576 O O . VAL A 1 206 ? 12.563 -2.691 -2.020 1.00 96.31 206 VAL A O 1
ATOM 1579 N N . SER A 1 207 ? 14.644 -3.194 -2.700 1.00 95.56 207 SER A N 1
ATOM 1580 C CA . SER A 1 207 ? 15.313 -2.650 -1.507 1.00 95.56 207 SER A CA 1
ATOM 1581 C C . SER A 1 207 ? 15.128 -1.134 -1.402 1.00 95.56 207 SER A C 1
ATOM 1583 O O . SER A 1 207 ? 14.724 -0.638 -0.353 1.00 95.56 207 SER A O 1
ATOM 1585 N N . VAL A 1 208 ? 15.311 -0.394 -2.503 1.00 95.00 208 VAL A N 1
ATOM 1586 C CA . VAL A 1 208 ? 15.041 1.056 -2.548 1.00 95.00 208 VAL A CA 1
ATOM 1587 C C . VAL A 1 208 ? 13.572 1.351 -2.245 1.00 95.00 208 VAL A C 1
ATOM 1589 O O . VAL A 1 208 ? 13.269 2.237 -1.449 1.00 95.00 208 VAL A O 1
ATOM 1592 N N . ALA A 1 209 ? 12.639 0.597 -2.835 1.00 96.38 209 ALA A N 1
ATOM 1593 C CA . ALA A 1 209 ? 11.215 0.761 -2.549 1.00 96.38 209 ALA A CA 1
ATOM 1594 C C . ALA A 1 209 ? 10.877 0.499 -1.075 1.00 96.38 209 ALA A C 1
ATOM 1596 O O . ALA A 1 209 ? 10.072 1.230 -0.501 1.00 96.38 209 ALA A O 1
ATOM 1597 N N . SER A 1 210 ? 11.512 -0.499 -0.458 1.00 96.00 210 SER A N 1
ATOM 1598 C CA . SER A 1 210 ? 11.347 -0.811 0.965 1.00 96.00 210 SER A CA 1
ATOM 1599 C C . SER A 1 210 ? 11.844 0.331 1.852 1.00 96.00 210 SER A C 1
ATOM 1601 O O . SER A 1 210 ? 11.108 0.757 2.743 1.00 96.00 210 SER A O 1
ATOM 1603 N N . ALA A 1 211 ? 13.015 0.890 1.537 1.00 94.38 211 ALA A N 1
ATOM 1604 C CA . ALA A 1 211 ? 13.598 2.007 2.273 1.00 94.38 211 ALA A CA 1
ATOM 1605 C C . ALA A 1 211 ? 12.739 3.281 2.168 1.00 94.38 211 ALA A C 1
ATOM 1607 O O . ALA A 1 211 ? 12.476 3.936 3.175 1.00 94.38 211 ALA A O 1
ATOM 1608 N N . VAL A 1 212 ? 12.215 3.595 0.974 1.00 94.31 212 VAL A N 1
ATOM 1609 C CA . VAL A 1 212 ? 11.302 4.738 0.776 1.00 94.31 212 VAL A CA 1
ATOM 1610 C C . VAL A 1 212 ? 10.007 4.561 1.575 1.00 94.31 212 VAL A C 1
ATOM 1612 O O . VAL A 1 212 ? 9.564 5.497 2.233 1.00 94.31 212 VAL A O 1
ATOM 1615 N N . VAL A 1 213 ? 9.400 3.367 1.547 1.00 93.31 213 VAL A N 1
ATOM 1616 C CA . VAL A 1 213 ? 8.185 3.072 2.331 1.00 93.31 213 VAL A CA 1
ATOM 1617 C C . VAL A 1 213 ? 8.448 3.211 3.828 1.00 93.31 213 VAL A C 1
ATOM 1619 O O . VAL A 1 213 ? 7.613 3.760 4.542 1.00 93.31 213 VAL A O 1
ATOM 1622 N N . ASN A 1 214 ? 9.599 2.737 4.304 1.00 87.94 214 ASN A N 1
ATOM 1623 C CA . ASN A 1 214 ? 9.984 2.856 5.706 1.00 87.94 214 ASN A CA 1
ATOM 1624 C C . ASN A 1 214 ? 10.186 4.317 6.123 1.00 87.94 214 ASN A C 1
ATOM 1626 O O . ASN A 1 214 ? 9.635 4.733 7.139 1.00 87.94 214 ASN A O 1
ATOM 1630 N N . GLN A 1 215 ? 10.900 5.109 5.320 1.00 86.12 215 GLN A N 1
ATOM 1631 C CA . GLN A 1 215 ? 11.107 6.535 5.577 1.00 86.12 215 GLN A CA 1
ATOM 1632 C C . GLN A 1 215 ? 9.789 7.325 5.613 1.00 86.12 215 GLN A C 1
ATOM 1634 O O . GLN A 1 215 ? 9.641 8.240 6.419 1.00 86.12 215 GLN A O 1
ATOM 1639 N N . ASP A 1 216 ? 8.830 6.965 4.758 1.00 85.69 216 ASP A N 1
ATOM 1640 C CA . ASP A 1 216 ? 7.515 7.609 4.687 1.00 85.69 216 ASP A CA 1
ATOM 1641 C C . ASP A 1 216 ? 6.518 7.092 5.744 1.00 85.69 216 ASP A C 1
ATOM 1643 O O . ASP A 1 216 ? 5.406 7.611 5.849 1.00 85.69 216 ASP A O 1
ATOM 1647 N N . GLY A 1 217 ? 6.875 6.054 6.508 1.00 81.88 217 GLY A N 1
ATOM 1648 C CA . GLY A 1 217 ? 5.970 5.388 7.447 1.00 81.88 217 GLY A CA 1
ATOM 1649 C C . GLY A 1 217 ? 4.852 4.572 6.780 1.00 81.88 217 GLY A C 1
ATOM 1650 O O . GLY A 1 217 ? 3.923 4.136 7.461 1.00 81.88 217 GLY A O 1
ATOM 1651 N N . GLY A 1 218 ? 4.919 4.344 5.465 1.00 87.25 218 GLY A N 1
ATOM 1652 C CA . GLY A 1 218 ? 3.928 3.575 4.716 1.00 87.25 218 GLY A CA 1
ATOM 1653 C C . GLY A 1 218 ? 3.930 3.834 3.208 1.00 87.25 218 GLY A C 1
ATOM 1654 O O . GLY A 1 218 ? 4.626 4.702 2.684 1.00 87.25 218 GLY A O 1
ATOM 1655 N N . TRP A 1 219 ? 3.128 3.051 2.481 1.00 90.94 219 TRP A N 1
ATOM 1656 C CA . TRP A 1 219 ? 2.951 3.222 1.040 1.00 90.94 219 TRP A CA 1
ATOM 1657 C C . TRP A 1 219 ? 2.048 4.420 0.723 1.00 90.94 219 TRP A C 1
ATOM 1659 O O . TRP A 1 219 ? 0.879 4.448 1.111 1.00 90.94 219 TRP A O 1
ATOM 1669 N N . ILE A 1 220 ? 2.551 5.368 -0.070 1.00 89.62 220 ILE A N 1
ATOM 1670 C CA . ILE A 1 220 ? 1.799 6.535 -0.542 1.00 89.62 220 ILE A CA 1
ATOM 1671 C C . ILE A 1 220 ? 1.234 6.247 -1.947 1.00 89.62 220 ILE A C 1
ATOM 1673 O O . ILE A 1 220 ? 2.012 6.048 -2.892 1.00 89.62 220 ILE A O 1
ATOM 1677 N N . PRO A 1 221 ? -0.105 6.246 -2.130 1.00 84.81 221 PRO A N 1
ATOM 1678 C CA . PRO A 1 221 ? -0.741 5.975 -3.417 1.00 84.81 221 PRO A CA 1
ATOM 1679 C C . PRO A 1 221 ? -0.370 6.972 -4.518 1.00 84.81 221 PRO A C 1
ATOM 1681 O O . PRO A 1 221 ? -0.023 8.127 -4.265 1.00 84.81 221 PRO A O 1
ATOM 1684 N N . LYS A 1 222 ? -0.496 6.507 -5.767 1.00 80.69 222 LYS A N 1
ATOM 1685 C CA . LYS A 1 222 ? -0.200 7.294 -6.971 1.00 80.69 222 LYS A CA 1
ATOM 1686 C C . LYS A 1 222 ? -1.140 8.485 -7.154 1.00 80.69 222 LYS A C 1
ATOM 1688 O O . LYS A 1 222 ? -0.689 9.522 -7.633 1.00 80.69 222 LYS A O 1
ATOM 1693 N N . ASP A 1 223 ? -2.398 8.326 -6.768 1.00 80.25 223 ASP A N 1
ATOM 1694 C CA . ASP A 1 223 ? -3.417 9.365 -6.855 1.00 80.25 223 ASP A CA 1
ATOM 1695 C C . ASP A 1 223 ? -3.811 9.802 -5.437 1.00 80.25 223 ASP A C 1
ATOM 1697 O O . ASP A 1 223 ? -3.802 8.994 -4.505 1.00 80.25 223 ASP A O 1
ATOM 1701 N N . ASP A 1 224 ? -4.118 11.086 -5.255 1.00 76.88 224 ASP A N 1
ATOM 1702 C CA . ASP A 1 224 ? -4.655 11.601 -3.998 1.00 76.88 224 ASP A CA 1
ATOM 1703 C C . ASP A 1 224 ? -6.118 11.156 -3.791 1.00 76.88 224 ASP A C 1
ATOM 1705 O O . ASP A 1 224 ? -6.742 10.536 -4.654 1.00 76.88 224 ASP A O 1
ATOM 1709 N N . HIS A 1 225 ? -6.701 11.496 -2.639 1.00 71.44 225 HIS A N 1
ATOM 1710 C CA . HIS A 1 225 ? -8.089 11.149 -2.300 1.00 71.44 225 HIS A CA 1
ATOM 1711 C C . HIS A 1 225 ? -9.146 11.709 -3.277 1.00 71.44 225 HIS A C 1
ATOM 1713 O O . HIS A 1 225 ? -10.303 11.300 -3.223 1.00 71.44 225 HIS A O 1
ATOM 1719 N N . ARG A 1 226 ? -8.770 12.638 -4.166 1.00 68.06 226 ARG A N 1
ATOM 1720 C CA . ARG A 1 226 ? -9.629 13.251 -5.190 1.00 68.06 226 ARG A CA 1
ATOM 1721 C C . ARG A 1 226 ? -9.351 12.692 -6.590 1.00 68.06 226 ARG A C 1
ATOM 1723 O O . ARG A 1 226 ? -10.006 13.115 -7.540 1.00 68.06 226 ARG A O 1
ATOM 1730 N N . GLY A 1 227 ? -8.407 11.757 -6.727 1.00 71.81 227 GLY A N 1
ATOM 1731 C CA . GLY A 1 227 ? -8.020 11.148 -7.999 1.00 71.81 227 GLY A CA 1
ATOM 1732 C C . GLY A 1 227 ? -7.020 11.969 -8.819 1.00 71.81 227 GLY A C 1
ATOM 1733 O O . GLY A 1 227 ? -6.854 11.697 -10.008 1.00 71.81 227 GLY A O 1
ATOM 1734 N N . PHE A 1 228 ? -6.361 12.973 -8.229 1.00 69.56 228 PHE A N 1
ATOM 1735 C CA . PHE A 1 228 ? -5.300 13.723 -8.907 1.00 69.56 228 PHE A CA 1
ATOM 1736 C C . PHE A 1 228 ? -3.934 13.058 -8.705 1.00 69.56 228 PHE A C 1
ATOM 1738 O O . PHE A 1 228 ? -3.681 12.532 -7.621 1.00 69.56 228 PHE A O 1
ATOM 1745 N N . PRO A 1 229 ? -3.016 13.122 -9.691 1.00 73.62 229 PRO A N 1
ATOM 1746 C CA . PRO A 1 229 ? -1.665 12.595 -9.534 1.00 73.62 229 PRO A CA 1
ATOM 1747 C C . PRO A 1 229 ? -0.979 13.183 -8.301 1.00 73.62 229 PRO A C 1
ATOM 1749 O O . PRO A 1 229 ? -0.903 14.402 -8.152 1.00 73.62 229 PRO A O 1
ATOM 1752 N N . ASN A 1 230 ? -0.457 12.317 -7.438 1.00 78.12 230 ASN A N 1
ATOM 1753 C CA . ASN A 1 230 ? 0.231 12.694 -6.215 1.00 78.12 230 ASN A CA 1
ATOM 1754 C C . ASN A 1 230 ? 1.747 12.809 -6.474 1.00 78.12 230 ASN A C 1
ATOM 1756 O O . ASN A 1 230 ? 2.409 11.787 -6.682 1.00 78.12 230 ASN A O 1
ATOM 1760 N N . PRO A 1 231 ? 2.341 14.018 -6.428 1.00 73.75 231 PRO A N 1
ATOM 1761 C CA . PRO A 1 231 ? 3.784 14.194 -6.609 1.00 73.75 231 PRO A CA 1
ATOM 1762 C C . PRO A 1 231 ? 4.619 13.498 -5.523 1.00 73.75 231 PRO A C 1
ATOM 1764 O O . PRO A 1 231 ? 5.784 13.186 -5.755 1.00 73.75 231 PRO A O 1
ATOM 1767 N N . GLY A 1 232 ? 4.026 13.240 -4.352 1.00 82.81 232 GLY A N 1
ATOM 1768 C CA . GLY A 1 232 ? 4.640 12.527 -3.234 1.00 82.81 232 GLY A CA 1
ATOM 1769 C C . GLY A 1 232 ? 4.465 11.007 -3.273 1.00 82.81 232 GLY A C 1
ATOM 1770 O O . GLY A 1 232 ? 4.841 10.348 -2.309 1.00 82.81 232 GLY A O 1
ATOM 1771 N N . ALA A 1 233 ? 3.895 10.441 -4.343 1.00 87.81 233 ALA A N 1
ATOM 1772 C CA . ALA A 1 233 ? 3.677 9.002 -4.463 1.00 87.81 233 ALA A CA 1
ATOM 1773 C C . ALA A 1 233 ? 4.978 8.198 -4.325 1.00 87.81 233 ALA A C 1
ATOM 1775 O O . ALA A 1 233 ? 6.002 8.547 -4.923 1.00 87.81 233 ALA A O 1
ATOM 1776 N N . THR A 1 234 ? 4.914 7.051 -3.640 1.00 91.06 234 THR A N 1
ATOM 1777 C CA . THR A 1 234 ? 6.084 6.188 -3.405 1.00 91.06 234 THR A CA 1
ATOM 1778 C C . THR A 1 234 ? 6.766 5.795 -4.714 1.00 91.06 234 THR A C 1
ATOM 1780 O O . THR A 1 234 ? 7.983 5.886 -4.833 1.00 91.06 234 THR A O 1
ATOM 1783 N N . THR A 1 235 ? 6.005 5.457 -5.761 1.00 88.94 235 THR A N 1
ATOM 1784 C CA . THR A 1 235 ? 6.584 5.107 -7.071 1.00 88.94 235 THR A CA 1
ATOM 1785 C C . THR A 1 235 ? 7.353 6.256 -7.726 1.00 88.94 235 THR A C 1
ATOM 1787 O O . THR A 1 235 ? 8.311 6.004 -8.452 1.00 88.94 235 THR A O 1
ATOM 1790 N N . ALA A 1 236 ? 6.937 7.509 -7.502 1.00 86.81 236 ALA A N 1
ATOM 1791 C CA . ALA A 1 236 ? 7.629 8.680 -8.038 1.00 86.81 236 ALA A CA 1
ATOM 1792 C C . ALA A 1 236 ? 8.935 8.935 -7.276 1.00 86.81 236 ALA A C 1
ATOM 1794 O O . ALA A 1 236 ? 9.972 9.162 -7.899 1.00 86.81 236 ALA A O 1
ATOM 1795 N N . LYS A 1 237 ? 8.903 8.809 -5.943 1.00 90.81 237 LYS A N 1
ATOM 1796 C CA . LYS A 1 237 ? 10.095 8.878 -5.090 1.00 90.81 237 LYS A CA 1
ATOM 1797 C C . LYS A 1 237 ? 11.105 7.790 -5.449 1.00 90.81 237 LYS A C 1
ATOM 1799 O O . LYS A 1 237 ? 12.236 8.124 -5.760 1.00 90.81 237 LYS A O 1
ATOM 1804 N N . VAL A 1 238 ? 10.683 6.527 -5.549 1.00 91.62 238 VAL A N 1
ATOM 1805 C CA . VAL A 1 238 ? 11.557 5.410 -5.964 1.00 91.62 238 VAL A CA 1
ATOM 1806 C C . VAL A 1 238 ? 12.200 5.674 -7.326 1.00 91.62 238 VAL A C 1
ATOM 1808 O O . VAL A 1 238 ? 13.391 5.446 -7.507 1.00 91.62 238 VAL A O 1
ATOM 1811 N N . HIS A 1 239 ? 11.444 6.206 -8.288 1.00 87.56 239 HIS A N 1
ATOM 1812 C CA . HIS A 1 239 ? 12.007 6.567 -9.587 1.00 87.56 239 HIS A CA 1
ATOM 1813 C C . HIS A 1 239 ? 13.058 7.691 -9.479 1.00 87.56 239 HIS A C 1
ATOM 1815 O O . HIS A 1 239 ? 14.055 7.661 -10.200 1.00 87.56 239 HIS A O 1
ATOM 1821 N N . ASN A 1 240 ? 12.859 8.671 -8.594 1.00 86.62 240 ASN A N 1
ATOM 1822 C CA . ASN A 1 240 ? 13.836 9.731 -8.333 1.00 86.62 240 ASN A CA 1
ATOM 1823 C C . ASN A 1 240 ? 15.066 9.229 -7.566 1.00 86.62 240 ASN A C 1
ATOM 1825 O O . ASN A 1 240 ? 16.161 9.689 -7.857 1.00 86.62 240 ASN A O 1
ATOM 1829 N N . GLU A 1 241 ? 14.915 8.288 -6.638 1.00 89.75 241 GLU A N 1
ATOM 1830 C CA . GLU A 1 241 ? 16.047 7.677 -5.930 1.00 89.75 241 GLU A CA 1
ATOM 1831 C C . GLU A 1 241 ? 16.913 6.845 -6.884 1.00 89.75 241 GLU A C 1
ATOM 1833 O O . GLU A 1 241 ? 18.134 6.938 -6.859 1.00 89.75 241 GLU A O 1
ATOM 1838 N N . LEU A 1 242 ? 16.289 6.091 -7.794 1.00 85.94 242 LEU A N 1
ATOM 1839 C CA . LEU A 1 242 ? 17.014 5.234 -8.737 1.00 85.94 242 LEU A CA 1
ATOM 1840 C C . LEU A 1 242 ? 17.656 6.003 -9.899 1.00 85.94 242 LEU A C 1
ATOM 1842 O O . LEU A 1 242 ? 18.697 5.593 -10.399 1.00 85.94 242 LEU A O 1
ATOM 1846 N N . LEU A 1 243 ? 17.016 7.071 -10.388 1.00 82.25 243 LEU A N 1
ATOM 1847 C CA . LEU A 1 243 ? 17.415 7.745 -11.637 1.00 82.25 243 LEU A CA 1
ATOM 1848 C C . LEU A 1 243 ? 17.685 9.248 -11.485 1.00 82.25 243 LEU A C 1
ATOM 1850 O O . LEU A 1 243 ? 18.030 9.920 -12.462 1.00 82.25 243 LEU A O 1
ATOM 1854 N N . GLY A 1 244 ? 17.469 9.810 -10.300 1.00 76.62 244 GLY A N 1
ATOM 1855 C CA . GLY A 1 244 ? 17.699 11.219 -10.010 1.00 76.62 244 GLY A CA 1
ATOM 1856 C C . GLY A 1 244 ? 19.171 11.529 -9.752 1.00 76.62 244 GLY A C 1
ATOM 1857 O O . GLY A 1 244 ? 19.997 10.660 -9.508 1.00 76.62 244 GLY A O 1
ATOM 1858 N N . LYS A 1 245 ? 19.514 12.820 -9.791 1.00 70.19 245 LYS A N 1
ATOM 1859 C CA . LYS A 1 245 ? 20.904 13.285 -9.617 1.00 70.19 245 LYS A CA 1
ATOM 1860 C C . LYS A 1 245 ? 21.387 13.284 -8.159 1.00 70.19 245 LYS A C 1
ATOM 1862 O O . LYS A 1 245 ? 22.568 13.516 -7.925 1.00 70.19 245 LYS A O 1
ATOM 1867 N N . LYS A 1 246 ? 20.472 13.139 -7.196 1.00 72.19 246 LYS A N 1
ATOM 1868 C CA . LYS A 1 246 ? 20.724 13.233 -5.751 1.00 72.19 246 LYS A CA 1
ATOM 1869 C C . LYS A 1 246 ? 19.841 12.219 -5.009 1.00 72.19 246 LYS A C 1
ATOM 1871 O O . LYS A 1 246 ? 18.781 12.623 -4.529 1.00 72.19 246 LYS A O 1
ATOM 1876 N N . PRO A 1 247 ? 20.220 10.931 -4.988 1.00 74.00 247 PRO A N 1
ATOM 1877 C CA . PRO A 1 247 ? 19.569 9.962 -4.116 1.00 74.00 247 PRO A CA 1
ATOM 1878 C C . PRO A 1 247 ? 19.772 10.379 -2.655 1.00 74.00 247 PRO A C 1
ATOM 1880 O O . PRO A 1 247 ? 20.860 10.823 -2.284 1.00 74.00 247 PRO A O 1
ATOM 1883 N N . ASN A 1 248 ? 18.721 10.275 -1.851 1.00 80.44 248 ASN A N 1
ATOM 1884 C CA . ASN A 1 248 ? 18.704 10.655 -0.439 1.00 80.44 248 ASN A CA 1
ATOM 1885 C C . ASN A 1 248 ? 18.293 9.498 0.480 1.00 80.44 248 ASN A C 1
ATOM 1887 O O . ASN A 1 248 ? 18.340 9.664 1.699 1.00 80.44 248 ASN A O 1
ATOM 1891 N N . VAL A 1 249 ? 17.871 8.355 -0.072 1.00 86.62 249 VAL A N 1
ATOM 1892 C CA . VAL A 1 249 ? 17.464 7.202 0.734 1.00 86.62 249 VAL A CA 1
ATOM 1893 C C . VAL A 1 249 ? 18.661 6.303 1.054 1.00 86.62 249 VAL A C 1
ATOM 1895 O O . VAL A 1 249 ? 19.429 5.917 0.171 1.00 86.62 249 VAL A O 1
ATOM 1898 N N . THR A 1 250 ? 18.807 5.945 2.329 1.00 89.94 250 THR A N 1
ATOM 1899 C CA . THR A 1 250 ? 19.775 4.938 2.782 1.00 89.94 250 THR A CA 1
ATOM 1900 C C . THR A 1 250 ? 19.059 3.601 2.912 1.00 89.94 250 THR A C 1
ATOM 1902 O O . THR A 1 250 ? 18.047 3.516 3.602 1.00 89.94 250 THR A O 1
ATOM 1905 N N . ILE A 1 251 ? 19.584 2.563 2.262 1.00 91.25 251 ILE A N 1
ATOM 1906 C CA . ILE A 1 251 ? 19.062 1.197 2.371 1.00 91.25 251 ILE A CA 1
ATOM 1907 C C . ILE A 1 251 ? 19.648 0.560 3.634 1.00 91.25 251 ILE A C 1
ATOM 1909 O O . ILE A 1 251 ? 20.867 0.549 3.804 1.00 91.25 251 ILE A O 1
ATOM 1913 N N . SER A 1 252 ? 18.789 0.050 4.514 1.00 90.81 252 SER A N 1
ATOM 1914 C CA . SER A 1 252 ? 19.186 -0.703 5.709 1.00 90.81 252 SER A CA 1
ATOM 1915 C C . SER A 1 252 ? 19.180 -2.218 5.468 1.00 90.81 252 SER A C 1
ATOM 1917 O O . SER A 1 252 ? 18.532 -2.706 4.540 1.00 90.81 252 SER A O 1
ATOM 1919 N N . ASP A 1 253 ? 19.812 -2.988 6.359 1.00 87.69 253 ASP A N 1
ATOM 1920 C CA . ASP A 1 253 ? 19.763 -4.460 6.326 1.00 87.69 253 ASP A CA 1
ATOM 1921 C C . ASP A 1 253 ? 18.320 -4.998 6.381 1.00 87.69 253 ASP A C 1
ATOM 1923 O O . ASP A 1 253 ? 17.995 -6.003 5.746 1.00 87.69 253 ASP A O 1
ATOM 1927 N N . ALA A 1 254 ? 17.430 -4.302 7.098 1.00 85.00 254 ALA A N 1
ATOM 1928 C CA . ALA A 1 254 ? 16.014 -4.649 7.184 1.00 85.00 254 ALA A CA 1
ATOM 1929 C C . ALA A 1 254 ? 15.282 -4.450 5.844 1.00 85.00 254 ALA A C 1
ATOM 1931 O O . ALA A 1 254 ? 14.395 -5.235 5.498 1.00 85.00 254 ALA A O 1
ATOM 1932 N N . ASP A 1 255 ? 15.661 -3.435 5.062 1.00 91.25 255 ASP A N 1
ATOM 1933 C CA . ASP A 1 255 ? 15.108 -3.200 3.723 1.00 91.25 255 ASP A CA 1
ATOM 1934 C C . ASP A 1 255 ? 15.542 -4.289 2.743 1.00 91.25 255 ASP A C 1
ATOM 1936 O O . ASP A 1 255 ? 14.731 -4.781 1.953 1.00 91.25 255 ASP A O 1
ATOM 1940 N N . GLU A 1 256 ? 16.807 -4.705 2.818 1.00 90.12 256 GLU A N 1
ATOM 1941 C CA . GLU A 1 256 ? 17.322 -5.805 2.006 1.00 90.12 256 GLU A CA 1
ATOM 1942 C C . GLU A 1 256 ? 16.684 -7.146 2.377 1.00 90.12 256 GLU A C 1
ATOM 1944 O O . GLU A 1 256 ? 16.334 -7.930 1.493 1.00 90.12 256 GLU A O 1
ATOM 1949 N N . GLU A 1 257 ? 16.489 -7.414 3.668 1.00 89.31 257 GLU A N 1
ATOM 1950 C CA . GLU A 1 257 ? 15.806 -8.622 4.134 1.00 89.31 257 GLU A CA 1
ATOM 1951 C C . GLU A 1 257 ? 14.339 -8.643 3.688 1.00 89.31 257 GLU A C 1
ATOM 1953 O O . GLU A 1 257 ? 13.836 -9.652 3.186 1.00 89.31 257 GLU A O 1
ATOM 1958 N N . ARG A 1 258 ? 13.644 -7.503 3.771 1.00 90.50 258 ARG A N 1
ATOM 1959 C CA . ARG A 1 258 ? 12.290 -7.364 3.221 1.00 90.50 258 ARG A CA 1
ATOM 1960 C C . ARG A 1 258 ? 12.272 -7.658 1.721 1.00 90.50 258 ARG A C 1
ATOM 1962 O O . ARG A 1 258 ? 11.388 -8.379 1.256 1.00 90.50 258 ARG A O 1
ATOM 1969 N N . ALA A 1 259 ? 13.246 -7.146 0.969 1.00 93.75 259 ALA A N 1
ATOM 1970 C CA . ALA A 1 259 ? 13.369 -7.425 -0.457 1.00 93.75 259 ALA A CA 1
ATOM 1971 C C . ALA A 1 259 ? 13.604 -8.919 -0.731 1.00 93.75 259 ALA A C 1
ATOM 1973 O O . ALA A 1 259 ? 12.952 -9.472 -1.620 1.00 93.75 259 ALA A O 1
ATOM 1974 N N . ARG A 1 260 ? 14.448 -9.601 0.060 1.00 93.31 260 ARG A N 1
ATOM 1975 C CA . ARG A 1 260 ? 14.656 -11.059 -0.028 1.00 93.31 260 ARG A CA 1
ATOM 1976 C C . ARG A 1 260 ? 13.354 -11.836 0.163 1.00 93.31 260 ARG A C 1
ATOM 1978 O O . ARG A 1 260 ? 13.040 -12.685 -0.672 1.00 93.31 260 ARG A O 1
ATOM 1985 N N . HIS A 1 261 ? 12.555 -11.503 1.176 1.00 93.06 261 HIS A N 1
ATOM 1986 C CA . HIS A 1 261 ? 11.246 -12.131 1.395 1.00 93.06 261 HIS A CA 1
ATOM 1987 C C . HIS A 1 261 ? 10.265 -11.891 0.240 1.00 93.06 261 HIS A C 1
ATOM 1989 O O . HIS A 1 261 ? 9.574 -12.818 -0.186 1.00 93.06 261 HIS A O 1
ATOM 1995 N N . ILE A 1 262 ? 10.223 -10.670 -0.305 1.00 95.06 262 ILE A N 1
ATOM 1996 C CA . ILE A 1 262 ? 9.376 -10.335 -1.459 1.00 95.06 262 ILE A CA 1
ATOM 1997 C C . ILE A 1 262 ? 9.790 -11.147 -2.690 1.00 95.06 262 ILE A C 1
ATOM 1999 O O . ILE A 1 262 ? 8.929 -11.673 -3.395 1.00 95.06 262 ILE A O 1
ATOM 2003 N N . ILE A 1 263 ? 11.094 -11.261 -2.957 1.00 92.38 263 ILE A N 1
ATOM 2004 C CA . ILE A 1 263 ? 11.610 -12.055 -4.077 1.00 92.38 263 ILE A CA 1
ATOM 2005 C C . ILE A 1 263 ? 11.234 -13.519 -3.888 1.00 92.38 263 ILE A C 1
ATOM 2007 O O . ILE A 1 263 ? 10.644 -14.089 -4.800 1.00 92.38 263 ILE A O 1
ATOM 2011 N N . ALA A 1 264 ? 11.513 -14.094 -2.713 1.00 91.50 264 ALA A N 1
ATOM 2012 C CA . ALA A 1 264 ? 11.180 -15.481 -2.399 1.00 91.50 264 ALA A CA 1
ATOM 2013 C C . ALA A 1 264 ? 9.684 -15.759 -2.596 1.00 91.50 264 ALA A C 1
ATOM 2015 O O . ALA A 1 264 ? 9.317 -16.754 -3.208 1.00 91.50 264 ALA A O 1
ATOM 2016 N N . TRP A 1 265 ? 8.815 -14.843 -2.161 1.00 94.25 265 TRP A N 1
ATOM 2017 C CA . TRP A 1 265 ? 7.375 -14.941 -2.392 1.00 94.25 265 TRP A CA 1
ATOM 2018 C C . TRP A 1 265 ? 6.994 -14.898 -3.879 1.00 94.25 265 TRP A C 1
ATOM 2020 O O . TRP A 1 265 ? 6.176 -15.701 -4.322 1.00 94.25 265 TRP A O 1
ATOM 2030 N N . LEU A 1 266 ? 7.562 -13.975 -4.662 1.00 88.25 266 LEU A N 1
ATOM 2031 C CA . LEU A 1 266 ? 7.238 -13.815 -6.087 1.00 88.25 266 LEU A CA 1
ATOM 2032 C C . LEU A 1 266 ? 7.789 -14.943 -6.972 1.00 88.25 266 LEU A C 1
ATOM 2034 O O . LEU A 1 266 ? 7.266 -15.163 -8.074 1.00 88.25 266 LEU A O 1
ATOM 2038 N N . THR A 1 267 ? 8.858 -15.612 -6.536 1.00 86.81 267 THR A N 1
ATOM 2039 C CA . THR A 1 267 ? 9.500 -16.716 -7.261 1.00 86.81 267 THR A CA 1
ATOM 2040 C C . THR A 1 267 ? 9.067 -18.099 -6.777 1.00 86.81 267 THR A C 1
ATOM 2042 O O . THR A 1 267 ? 9.347 -19.067 -7.484 1.00 86.81 267 THR A O 1
ATOM 2045 N N . ASP A 1 268 ? 8.346 -18.200 -5.652 1.00 87.19 268 ASP A N 1
ATOM 2046 C CA . ASP A 1 268 ? 7.774 -19.451 -5.139 1.00 87.19 268 ASP A CA 1
ATOM 2047 C C . ASP A 1 268 ? 6.882 -20.127 -6.197 1.00 87.19 268 ASP A C 1
ATOM 2049 O O . ASP A 1 268 ? 6.072 -19.485 -6.873 1.00 87.19 268 ASP A O 1
ATOM 2053 N N . GLU A 1 269 ? 7.005 -21.447 -6.338 1.00 80.06 269 GLU A N 1
ATOM 2054 C CA . GLU A 1 269 ? 6.216 -22.238 -7.291 1.00 80.06 269 GLU A CA 1
ATOM 2055 C C . GLU A 1 269 ? 4.707 -22.189 -7.000 1.00 80.06 269 GLU A C 1
ATOM 2057 O O . GLU A 1 269 ? 3.892 -22.352 -7.908 1.00 80.06 269 GLU A O 1
ATOM 2062 N N . ARG A 1 270 ? 4.325 -21.933 -5.743 1.00 81.38 270 ARG A N 1
ATOM 2063 C CA . ARG A 1 270 ? 2.939 -21.806 -5.272 1.00 81.38 270 ARG A CA 1
ATOM 2064 C C . ARG A 1 270 ? 2.379 -20.398 -5.459 1.00 81.38 270 ARG A C 1
ATOM 2066 O O . ARG A 1 270 ? 1.235 -20.157 -5.071 1.00 81.38 270 ARG A O 1
ATOM 2073 N N . PHE A 1 271 ? 3.158 -19.453 -5.992 1.00 79.25 271 PHE A N 1
ATOM 2074 C CA . PHE A 1 271 ? 2.692 -18.088 -6.194 1.00 79.25 271 PHE A CA 1
ATOM 2075 C C . PHE A 1 271 ? 1.484 -18.063 -7.140 1.00 79.25 271 PHE A C 1
ATOM 2077 O O . PHE A 1 271 ? 1.604 -18.195 -8.358 1.00 79.25 271 PHE A O 1
ATOM 2084 N N . ASP A 1 272 ? 0.304 -17.847 -6.563 1.00 75.44 272 ASP A N 1
ATOM 2085 C CA . ASP A 1 272 ? -0.936 -17.720 -7.311 1.00 75.44 272 ASP A CA 1
ATOM 2086 C C . ASP A 1 272 ? -1.094 -16.286 -7.840 1.00 75.44 272 ASP A C 1
ATOM 2088 O O . ASP A 1 272 ? -1.254 -15.306 -7.088 1.00 75.44 272 ASP A O 1
ATOM 2092 N N . HIS A 1 273 ? -1.055 -16.147 -9.166 1.00 74.00 273 HIS A N 1
ATOM 2093 C CA . HIS A 1 273 ? -1.317 -14.875 -9.828 1.00 74.00 273 HIS A CA 1
ATOM 2094 C C . HIS A 1 273 ? -2.814 -14.524 -9.874 1.00 74.00 273 HIS A C 1
ATOM 2096 O O . HIS A 1 273 ? -3.134 -13.406 -10.270 1.00 74.00 273 HIS A O 1
ATOM 2102 N N . LYS A 1 274 ? -3.722 -15.412 -9.439 1.00 67.69 274 LYS A N 1
ATOM 2103 C CA . LYS A 1 274 ? -5.178 -15.198 -9.309 1.00 67.69 274 LYS A CA 1
ATOM 2104 C C . LYS A 1 274 ? -5.826 -14.708 -10.611 1.00 67.69 274 LYS A C 1
ATOM 2106 O O . LYS A 1 274 ? -6.663 -13.812 -10.578 1.00 67.69 274 LYS A O 1
ATOM 2111 N N . ASP A 1 275 ? -5.337 -15.193 -11.756 1.00 47.69 275 ASP A N 1
ATOM 2112 C CA . ASP A 1 275 ? -5.670 -14.698 -13.108 1.00 47.69 275 ASP A CA 1
ATOM 2113 C C . ASP A 1 275 ? -5.498 -13.176 -13.319 1.00 47.69 275 ASP A C 1
ATOM 2115 O O . ASP A 1 275 ? -6.044 -12.580 -14.247 1.00 47.69 275 ASP A O 1
ATOM 2119 N N . GLN A 1 276 ? -4.686 -12.514 -12.486 1.00 59.25 276 GLN A N 1
ATOM 2120 C CA . GLN A 1 276 ? -4.394 -11.086 -12.588 1.00 59.25 276 GLN A CA 1
ATOM 2121 C C . GLN A 1 276 ? -3.075 -10.849 -13.324 1.00 59.25 276 GLN A C 1
ATOM 2123 O O . GLN A 1 276 ? -1.988 -11.125 -12.811 1.00 59.25 276 GLN A O 1
ATOM 2128 N N . MET A 1 277 ? -3.163 -10.213 -14.494 1.00 59.19 277 MET A N 1
ATOM 2129 C CA . MET A 1 277 ? -2.004 -9.848 -15.322 1.00 59.19 277 MET A CA 1
ATOM 2130 C C . MET A 1 277 ? -0.946 -9.034 -14.555 1.00 59.19 277 MET A C 1
ATOM 2132 O O . MET A 1 277 ? 0.251 -9.211 -14.761 1.00 59.19 277 MET A O 1
ATOM 2136 N N . TYR A 1 278 ? -1.371 -8.172 -13.627 1.00 77.25 278 TYR A N 1
ATOM 2137 C CA . TYR A 1 278 ? -0.476 -7.422 -12.740 1.00 77.25 278 TYR A CA 1
ATOM 2138 C C . TYR A 1 278 ? 0.441 -8.340 -11.908 1.00 77.25 278 TYR A C 1
ATOM 2140 O O . TYR A 1 278 ? 1.657 -8.142 -11.893 1.00 77.25 278 TYR A O 1
ATOM 2148 N N . ARG A 1 279 ? -0.122 -9.375 -11.267 1.00 78.94 279 ARG A N 1
ATOM 2149 C CA . ARG A 1 279 ? 0.621 -10.327 -10.422 1.00 78.94 279 ARG A CA 1
ATOM 2150 C C . ARG A 1 279 ? 1.534 -11.219 -11.257 1.00 78.94 279 ARG A C 1
ATOM 2152 O O . ARG A 1 279 ? 2.674 -11.457 -10.867 1.00 78.94 279 ARG A O 1
ATOM 2159 N N . ALA A 1 280 ? 1.061 -11.650 -12.426 1.00 64.69 280 ALA A N 1
ATOM 2160 C CA . ALA A 1 280 ? 1.874 -12.406 -13.376 1.00 64.69 280 ALA A CA 1
ATOM 2161 C C . ALA A 1 280 ? 3.099 -11.594 -13.835 1.00 64.69 280 ALA A C 1
ATOM 2163 O O . ALA A 1 280 ? 4.222 -12.094 -13.807 1.00 64.69 280 ALA A O 1
ATOM 2164 N N . ASN A 1 281 ? 2.907 -10.314 -14.174 1.00 67.88 281 ASN A N 1
ATOM 2165 C CA . ASN A 1 281 ? 4.011 -9.442 -14.567 1.00 67.88 281 ASN A CA 1
ATOM 2166 C C . ASN A 1 281 ? 5.018 -9.242 -13.427 1.00 67.88 281 ASN A C 1
ATOM 2168 O O . ASN A 1 281 ? 6.213 -9.333 -13.680 1.00 67.88 281 ASN A O 1
ATOM 2172 N N . LEU A 1 282 ? 4.564 -9.031 -12.186 1.00 79.88 282 LEU A N 1
ATOM 2173 C CA . LEU A 1 282 ? 5.442 -8.946 -11.011 1.00 79.88 282 LEU A CA 1
ATOM 2174 C C . LEU A 1 282 ? 6.296 -10.206 -10.810 1.00 79.88 282 LEU A C 1
ATOM 2176 O O . LEU A 1 282 ? 7.510 -10.092 -10.655 1.00 79.88 282 LEU A O 1
ATOM 2180 N N . SER A 1 283 ? 5.687 -11.396 -10.858 1.00 79.31 283 SER A N 1
ATOM 2181 C CA . SER A 1 283 ? 6.421 -12.666 -10.740 1.00 79.31 283 SER A CA 1
ATOM 2182 C C . SER A 1 283 ? 7.448 -12.825 -11.866 1.00 79.31 283 SER A C 1
ATOM 2184 O O . SER A 1 283 ? 8.590 -13.201 -11.614 1.00 79.31 283 SER A O 1
ATOM 2186 N N . ASN A 1 284 ? 7.100 -12.442 -13.099 1.00 77.56 284 ASN A N 1
ATOM 2187 C CA . ASN A 1 284 ? 8.031 -12.466 -14.229 1.00 77.56 284 ASN A CA 1
ATOM 2188 C C . ASN A 1 284 ? 9.211 -11.496 -14.045 1.00 77.56 284 ASN A C 1
ATOM 2190 O O . ASN A 1 284 ? 10.336 -11.838 -14.410 1.00 77.56 284 ASN A O 1
ATOM 2194 N N . LEU A 1 285 ? 8.977 -10.302 -13.477 1.00 79.12 285 LEU A N 1
ATOM 2195 C CA . LEU A 1 285 ? 10.044 -9.355 -13.129 1.00 79.12 285 LEU A CA 1
ATOM 2196 C C . LEU A 1 285 ? 11.008 -9.941 -12.089 1.00 79.12 285 LEU A C 1
ATOM 2198 O O . LEU A 1 285 ? 12.219 -9.793 -12.236 1.00 79.12 285 LEU A O 1
ATOM 2202 N N . ALA A 1 286 ? 10.474 -10.612 -11.067 1.00 84.62 286 ALA A N 1
ATOM 2203 C CA . ALA A 1 286 ? 11.280 -11.236 -10.026 1.00 84.62 286 ALA A CA 1
ATOM 2204 C C . ALA A 1 286 ? 12.087 -12.424 -10.570 1.00 84.62 286 ALA A C 1
ATOM 2206 O O . ALA A 1 286 ? 13.298 -12.477 -10.379 1.00 84.62 286 ALA A O 1
ATOM 2207 N N . LYS A 1 287 ? 11.445 -13.331 -11.322 1.00 79.75 287 LYS A N 1
ATOM 2208 C CA . LYS A 1 287 ? 12.077 -14.536 -11.894 1.00 79.75 287 LYS A CA 1
ATOM 2209 C C . LYS A 1 287 ? 13.220 -14.222 -12.853 1.00 79.75 287 LYS A C 1
ATOM 2211 O O . LYS A 1 287 ? 14.199 -14.956 -12.886 1.00 79.75 287 LYS A O 1
ATOM 2216 N N . ARG A 1 288 ? 13.114 -13.137 -13.627 1.00 75.75 288 ARG A N 1
ATOM 2217 C CA . ARG A 1 288 ? 14.201 -12.710 -14.523 1.00 75.75 288 ARG A CA 1
ATOM 2218 C C . ARG A 1 288 ? 15.306 -11.917 -13.818 1.00 75.75 288 ARG A C 1
ATOM 2220 O O . ARG A 1 288 ? 16.355 -11.725 -14.410 1.00 75.75 288 ARG A O 1
ATOM 2227 N N . GLY A 1 289 ? 15.066 -11.400 -12.611 1.00 75.69 289 GLY A N 1
ATOM 2228 C CA . GLY A 1 289 ? 16.077 -10.716 -11.795 1.00 75.69 289 GLY A CA 1
ATOM 2229 C C . GLY A 1 289 ? 16.404 -9.263 -12.165 1.00 75.69 289 GLY A C 1
ATOM 2230 O O . GLY A 1 289 ? 17.167 -8.626 -11.446 1.00 75.69 289 GLY A O 1
ATOM 2231 N N . TYR A 1 290 ? 15.821 -8.694 -13.226 1.00 78.88 290 TYR A N 1
ATOM 2232 C CA . TYR A 1 290 ? 16.091 -7.314 -13.664 1.00 78.88 290 TYR A CA 1
ATOM 2233 C C . TYR A 1 290 ? 14.832 -6.524 -14.064 1.00 78.88 290 TYR A C 1
ATOM 2235 O O . TYR A 1 290 ? 13.783 -7.066 -14.441 1.00 78.88 290 TYR A O 1
ATOM 2243 N N . VAL A 1 291 ? 14.947 -5.196 -14.009 1.00 80.31 291 VAL A N 1
ATOM 2244 C CA . VAL A 1 291 ? 13.868 -4.222 -14.198 1.00 80.31 291 VAL A CA 1
ATOM 2245 C C . VAL A 1 291 ? 14.282 -3.166 -15.231 1.00 80.31 291 VAL A C 1
ATOM 2247 O O . VAL A 1 291 ? 15.174 -2.371 -14.961 1.00 80.31 291 VAL A O 1
ATOM 2250 N N . PRO A 1 292 ? 13.621 -3.084 -16.399 1.00 73.75 292 PRO A N 1
ATOM 2251 C CA . PRO A 1 292 ? 13.775 -1.966 -17.310 1.00 73.75 292 PRO A CA 1
ATOM 2252 C C . PRO A 1 292 ? 13.159 -0.730 -16.666 1.00 73.75 292 PRO A C 1
ATOM 2254 O O . PRO A 1 292 ? 12.159 -0.842 -15.955 1.00 73.75 292 PRO A O 1
ATOM 2257 N N . LYS A 1 293 ? 13.648 0.460 -17.013 1.00 74.19 293 LYS A N 1
ATOM 2258 C CA . LYS A 1 293 ? 13.110 1.741 -16.523 1.00 74.19 293 LYS A CA 1
ATOM 2259 C C . LYS A 1 293 ? 11.576 1.832 -16.482 1.00 74.19 293 LYS A C 1
ATOM 2261 O O . LYS A 1 293 ? 10.999 2.234 -15.476 1.00 74.19 293 LYS A O 1
ATOM 2266 N N . LYS A 1 294 ? 10.883 1.408 -17.549 1.00 71.56 294 LYS A N 1
ATOM 2267 C CA . LYS A 1 294 ? 9.402 1.429 -17.612 1.00 71.56 294 LYS A CA 1
ATOM 2268 C C . LYS A 1 294 ? 8.724 0.500 -16.592 1.00 71.56 294 LYS A C 1
ATOM 2270 O O . LYS A 1 294 ? 7.550 0.679 -16.292 1.00 71.56 294 LYS A O 1
ATOM 2275 N N . GLY A 1 295 ? 9.450 -0.492 -16.086 1.00 77.19 295 GLY A N 1
ATOM 2276 C CA . GLY A 1 295 ? 9.008 -1.456 -15.086 1.00 77.19 295 GLY A CA 1
ATOM 2277 C C . GLY A 1 295 ? 9.296 -1.054 -13.638 1.00 77.19 295 GLY A C 1
ATOM 2278 O O . GLY A 1 295 ? 8.837 -1.769 -12.755 1.00 77.19 295 GLY A O 1
ATOM 2279 N N . ILE A 1 296 ? 9.995 0.062 -13.372 1.00 86.81 296 ILE A N 1
ATOM 2280 C CA . ILE A 1 296 ? 10.358 0.490 -12.004 1.00 86.81 296 ILE A CA 1
ATOM 2281 C C . ILE A 1 296 ? 9.121 0.624 -11.115 1.00 86.81 296 ILE A C 1
ATOM 2283 O O . ILE A 1 296 ? 9.074 0.045 -10.036 1.00 86.81 296 ILE A O 1
ATOM 2287 N N . GLY A 1 297 ? 8.088 1.332 -11.583 1.00 85.75 297 GLY A N 1
ATOM 2288 C CA . GLY A 1 297 ? 6.862 1.520 -10.800 1.00 85.75 297 GLY A CA 1
ATOM 2289 C C . GLY A 1 297 ? 6.133 0.205 -10.508 1.00 85.75 297 GLY A C 1
ATOM 2290 O O . GLY A 1 297 ? 5.567 0.043 -9.430 1.00 85.75 297 GLY A O 1
ATOM 2291 N N . LEU A 1 298 ? 6.190 -0.752 -11.442 1.00 84.50 298 LEU A N 1
ATOM 2292 C CA . LEU A 1 298 ? 5.631 -2.084 -11.236 1.00 84.50 298 LEU A CA 1
ATOM 2293 C C . LEU A 1 298 ? 6.446 -2.849 -10.187 1.00 84.50 298 LEU A C 1
ATOM 2295 O O . LEU A 1 298 ? 5.862 -3.294 -9.209 1.00 84.50 298 LEU A O 1
ATOM 2299 N N . ALA A 1 299 ? 7.769 -2.939 -10.334 1.00 90.44 299 ALA A N 1
ATOM 2300 C CA . ALA A 1 299 ? 8.641 -3.611 -9.367 1.00 90.44 299 ALA A CA 1
ATOM 2301 C C . ALA A 1 299 ? 8.519 -3.016 -7.953 1.00 90.44 299 ALA A C 1
ATOM 2303 O O . ALA A 1 299 ? 8.347 -3.761 -6.995 1.00 90.44 299 ALA A O 1
ATOM 2304 N N . ALA A 1 300 ? 8.498 -1.685 -7.825 1.00 94.06 300 ALA A N 1
ATOM 2305 C CA . ALA A 1 300 ? 8.328 -1.000 -6.543 1.00 94.06 300 ALA A CA 1
ATOM 2306 C C . ALA A 1 300 ? 7.010 -1.373 -5.842 1.00 94.06 300 ALA A C 1
ATOM 2308 O O . ALA A 1 300 ? 6.966 -1.513 -4.622 1.00 94.06 300 ALA A O 1
ATOM 2309 N N . SER A 1 301 ? 5.935 -1.597 -6.608 1.00 93.88 301 SER A N 1
ATO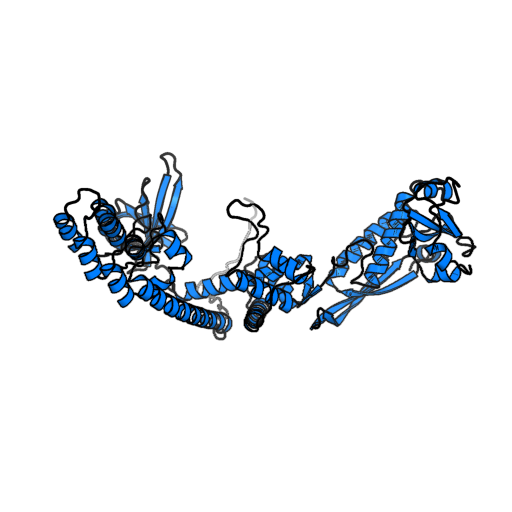M 2310 C CA . SER A 1 301 ? 4.635 -2.000 -6.054 1.00 93.88 301 SER A CA 1
ATOM 2311 C C . SER A 1 301 ? 4.617 -3.407 -5.439 1.00 93.88 301 SER A C 1
ATOM 2313 O O . SER A 1 301 ? 3.644 -3.762 -4.776 1.00 93.88 301 SER A O 1
ATOM 2315 N N . ALA A 1 302 ? 5.682 -4.202 -5.610 1.00 94.56 302 ALA A N 1
ATOM 2316 C CA . ALA A 1 302 ? 5.813 -5.504 -4.960 1.00 94.56 302 ALA A CA 1
ATOM 2317 C C . ALA A 1 302 ? 5.761 -5.401 -3.425 1.00 94.56 302 ALA A C 1
ATOM 2319 O O . ALA A 1 302 ? 5.225 -6.303 -2.786 1.00 94.56 302 ALA A O 1
ATOM 2320 N N . VAL A 1 303 ? 6.242 -4.290 -2.847 1.00 95.31 303 VAL A N 1
ATOM 2321 C CA . VAL A 1 303 ? 6.244 -4.051 -1.393 1.00 95.31 303 VAL A CA 1
ATOM 2322 C C . VAL A 1 303 ? 4.816 -4.037 -0.836 1.00 95.31 303 VAL A C 1
ATOM 2324 O O . VAL A 1 303 ? 4.471 -4.875 -0.007 1.00 95.31 303 VAL A O 1
ATOM 2327 N N . VAL A 1 304 ? 3.947 -3.166 -1.360 1.00 93.19 304 VAL A N 1
ATOM 2328 C CA . VAL A 1 304 ? 2.545 -3.068 -0.907 1.00 93.19 304 VAL A CA 1
ATOM 2329 C C . VAL A 1 304 ? 1.722 -4.308 -1.273 1.00 93.19 304 VAL A C 1
ATOM 2331 O O . VAL A 1 304 ? 0.787 -4.684 -0.565 1.00 93.19 304 VAL A O 1
ATOM 2334 N N . ALA A 1 305 ? 2.054 -4.978 -2.382 1.00 90.38 305 ALA A N 1
ATOM 2335 C CA . ALA A 1 305 ? 1.396 -6.224 -2.759 1.00 90.38 305 ALA A CA 1
ATOM 2336 C C . ALA A 1 305 ? 1.697 -7.356 -1.764 1.00 90.38 305 ALA A C 1
ATOM 2338 O O . ALA A 1 305 ? 0.801 -8.148 -1.471 1.00 90.38 305 ALA A O 1
ATOM 2339 N N . PHE A 1 306 ? 2.931 -7.417 -1.256 1.00 93.25 306 PHE A N 1
ATOM 2340 C CA . PHE A 1 306 ? 3.349 -8.379 -0.242 1.00 93.25 306 PHE A CA 1
ATOM 2341 C C . PHE A 1 306 ? 2.707 -8.082 1.120 1.00 93.25 306 PHE A C 1
ATOM 2343 O O . PHE A 1 306 ? 2.158 -8.988 1.739 1.00 93.25 306 PHE A O 1
ATOM 2350 N N . GLU A 1 307 ? 2.675 -6.814 1.543 1.00 87.81 307 GLU A N 1
ATOM 2351 C CA . GLU A 1 307 ? 2.041 -6.387 2.805 1.00 87.81 307 GLU A CA 1
ATOM 2352 C C . GLU A 1 307 ? 0.566 -6.785 2.878 1.00 87.81 307 GLU A C 1
ATOM 2354 O O . GLU A 1 307 ? 0.147 -7.433 3.834 1.00 87.81 307 GLU A O 1
ATOM 2359 N N . ARG A 1 308 ? -0.197 -6.526 1.812 1.00 86.38 308 ARG A N 1
ATOM 2360 C CA . ARG A 1 308 ? -1.605 -6.942 1.720 1.00 86.38 308 ARG A CA 1
ATOM 2361 C C . ARG A 1 308 ? -1.802 -8.452 1.790 1.00 86.38 308 ARG A C 1
ATOM 2363 O O . ARG A 1 308 ? -2.883 -8.913 2.147 1.00 86.38 308 ARG A O 1
ATOM 2370 N N . GLU A 1 309 ? -0.825 -9.242 1.351 1.00 86.31 309 GLU A N 1
ATOM 2371 C CA . GLU A 1 309 ? -0.929 -10.697 1.446 1.00 86.31 309 GLU A CA 1
ATOM 2372 C C . GLU A 1 309 ? -0.615 -11.175 2.870 1.00 86.31 309 GLU A C 1
ATOM 2374 O O . GLU A 1 309 ? -1.307 -12.063 3.363 1.00 86.31 309 GLU A O 1
ATOM 2379 N N . LEU A 1 310 ? 0.335 -10.537 3.566 1.00 83.25 310 LEU A N 1
ATOM 2380 C CA . LEU A 1 310 ? 0.587 -10.783 4.991 1.00 83.25 310 LEU A CA 1
ATOM 2381 C C . LEU A 1 310 ? -0.639 -10.445 5.853 1.00 83.25 310 LEU A C 1
ATOM 2383 O O . LEU A 1 310 ? -1.036 -11.268 6.678 1.00 83.25 310 LEU A O 1
ATOM 2387 N N . GLU A 1 311 ? -1.279 -9.297 5.611 1.00 79.00 311 GLU A N 1
ATOM 2388 C CA . GLU A 1 311 ? -2.510 -8.877 6.304 1.00 79.00 311 GLU A CA 1
ATOM 2389 C C . GLU A 1 311 ? -3.623 -9.921 6.151 1.00 79.00 311 GLU A C 1
ATOM 2391 O O . GLU A 1 311 ? -4.219 -10.355 7.133 1.00 79.00 311 GLU A O 1
ATOM 2396 N N . LYS A 1 312 ? -3.855 -10.426 4.933 1.00 76.81 312 LYS A N 1
ATOM 2397 C CA . LYS A 1 312 ? -4.852 -11.485 4.705 1.00 76.81 312 LYS A CA 1
ATOM 2398 C C . LYS A 1 312 ? -4.525 -12.771 5.447 1.00 76.81 312 LYS A C 1
ATOM 2400 O O . LYS A 1 312 ? -5.433 -13.437 5.931 1.00 76.81 312 LYS A O 1
ATOM 2405 N N . VAL A 1 313 ? -3.253 -13.170 5.498 1.00 76.00 313 VAL A N 1
ATOM 2406 C CA . VAL A 1 313 ? -2.841 -14.370 6.241 1.00 76.00 313 VAL A CA 1
ATOM 2407 C C . VAL A 1 313 ? -3.117 -14.186 7.735 1.00 76.00 313 VAL A C 1
ATOM 2409 O O . VAL A 1 313 ? -3.599 -15.117 8.382 1.00 76.00 313 VAL A O 1
ATOM 2412 N N . GLN A 1 314 ? -2.890 -12.986 8.269 1.00 69.56 314 GLN A N 1
ATOM 2413 C CA . GLN A 1 314 ? -3.232 -12.630 9.648 1.00 69.56 314 GLN A CA 1
ATOM 2414 C C . GLN A 1 314 ? -4.756 -12.638 9.881 1.00 69.56 314 GLN A C 1
ATOM 2416 O O . GLN A 1 314 ? -5.224 -13.278 10.822 1.00 69.56 314 GLN A O 1
ATOM 2421 N N . GLU A 1 315 ? -5.550 -12.035 8.992 1.00 67.69 315 GLU A N 1
ATOM 2422 C CA . GLU A 1 315 ? -7.021 -12.045 9.065 1.00 67.69 315 GLU A CA 1
ATOM 2423 C C . GLU A 1 315 ? -7.612 -13.459 8.960 1.00 67.69 315 GLU A C 1
ATOM 2425 O O . GLU A 1 315 ? -8.541 -13.808 9.690 1.00 67.69 315 GLU A O 1
ATOM 2430 N N . MET A 1 316 ? -7.076 -14.304 8.072 1.00 64.06 316 MET A N 1
ATOM 2431 C CA . MET A 1 316 ? -7.514 -15.695 7.919 1.00 64.06 316 MET A CA 1
ATOM 2432 C C . MET A 1 316 ? -7.212 -16.523 9.169 1.00 64.06 316 MET A C 1
ATOM 2434 O O . MET A 1 316 ? -8.041 -17.340 9.569 1.00 64.06 316 MET A O 1
ATOM 2438 N N . ARG A 1 317 ? -6.067 -16.286 9.823 1.00 65.75 317 ARG A N 1
ATOM 2439 C CA . ARG A 1 317 ? -5.756 -16.893 11.127 1.00 65.75 317 ARG A CA 1
ATOM 2440 C C . ARG A 1 317 ? -6.767 -16.477 12.200 1.00 65.75 317 ARG A C 1
ATOM 2442 O O . ARG A 1 317 ? -7.129 -17.311 13.026 1.00 65.75 317 ARG A O 1
ATOM 2449 N N . ALA A 1 318 ? -7.256 -15.238 12.156 1.00 61.84 318 ALA A N 1
ATOM 2450 C CA . ALA A 1 318 ? -8.231 -14.719 13.115 1.00 61.84 318 ALA A CA 1
ATOM 2451 C C . ALA A 1 318 ? -9.686 -15.191 12.867 1.00 61.84 318 ALA A C 1
ATOM 2453 O O . ALA A 1 318 ? -10.451 -15.315 13.819 1.00 61.84 318 ALA A O 1
ATOM 2454 N N . ASN A 1 319 ? -10.088 -15.488 11.621 1.00 56.25 319 ASN A N 1
ATOM 2455 C CA . ASN A 1 319 ? -11.501 -15.669 11.221 1.00 56.25 319 ASN A CA 1
ATOM 2456 C C . ASN A 1 319 ? -11.920 -17.112 10.828 1.00 56.25 319 ASN A C 1
ATOM 2458 O O . ASN A 1 319 ? -12.785 -17.293 9.973 1.00 56.25 319 ASN A O 1
ATOM 2462 N N . ASN A 1 320 ? -11.365 -18.164 11.437 1.00 47.31 320 ASN A N 1
ATOM 2463 C CA . ASN A 1 320 ? -11.508 -19.577 11.013 1.00 47.31 320 ASN A CA 1
ATOM 2464 C C . ASN A 1 320 ? -12.928 -20.242 11.017 1.00 47.31 320 ASN A C 1
ATOM 2466 O O . ASN A 1 320 ? -13.026 -21.469 10.968 1.00 47.31 320 ASN A O 1
ATOM 2470 N N . GLY A 1 321 ? -14.047 -19.508 11.032 1.00 53.56 321 GLY A N 1
ATOM 2471 C CA . GLY A 1 321 ? -15.408 -20.074 10.993 1.00 53.56 321 GLY A CA 1
ATOM 2472 C C . GLY A 1 321 ? -16.077 -20.020 9.610 1.00 53.56 321 GLY A C 1
ATOM 2473 O O . GLY A 1 321 ? -16.496 -18.953 9.170 1.00 53.56 321 GLY A O 1
ATOM 2474 N N . LYS A 1 322 ? -16.261 -21.165 8.927 1.00 51.44 322 LYS A N 1
ATOM 2475 C CA . LYS A 1 322 ? -17.180 -21.256 7.768 1.00 51.44 322 LYS A CA 1
ATOM 2476 C C . LYS A 1 322 ? -18.643 -21.179 8.249 1.00 51.44 322 LYS A C 1
ATOM 2478 O O . LYS A 1 322 ? -18.973 -21.843 9.230 1.00 51.44 322 LYS A O 1
ATOM 2483 N N . PRO A 1 323 ? -19.536 -20.437 7.564 1.00 52.19 323 PRO A N 1
ATOM 2484 C CA . PRO A 1 323 ? -20.928 -20.298 7.985 1.00 52.19 323 PRO A CA 1
ATOM 2485 C C . PRO A 1 323 ? -21.702 -21.614 7.842 1.00 52.19 323 PRO A C 1
ATOM 2487 O O . PRO A 1 323 ? -21.646 -22.277 6.803 1.00 52.19 323 PRO A O 1
ATOM 2490 N N . VAL A 1 324 ? -22.470 -21.965 8.872 1.00 60.75 324 VAL A N 1
ATOM 2491 C CA . VAL A 1 324 ? -23.367 -23.127 8.864 1.00 60.75 324 VAL A CA 1
ATOM 2492 C C . VAL A 1 324 ? -24.650 -22.757 8.112 1.00 60.75 324 VAL A C 1
ATOM 2494 O O . VAL A 1 324 ? -25.301 -21.751 8.402 1.00 60.75 324 VAL A O 1
ATOM 2497 N N . SER A 1 325 ? -25.023 -23.560 7.111 1.00 78.44 325 SER A N 1
ATOM 2498 C CA . SER A 1 325 ? -26.207 -23.331 6.267 1.00 78.44 325 SER A CA 1
ATOM 2499 C C . SER A 1 325 ? -27.474 -23.885 6.936 1.00 78.44 325 SER A C 1
ATOM 2501 O O . SER A 1 325 ? -27.883 -25.020 6.682 1.00 78.44 325 SER A O 1
ATOM 2503 N N . GLN A 1 326 ? -28.112 -23.084 7.796 1.00 88.19 326 GLN A N 1
ATOM 2504 C CA . GLN A 1 326 ? -29.367 -23.432 8.479 1.00 88.19 326 GLN A CA 1
ATOM 2505 C C . GLN A 1 326 ? -30.308 -22.228 8.680 1.00 88.19 326 GLN A C 1
ATOM 2507 O O . GLN A 1 326 ? -29.874 -21.077 8.631 1.00 88.19 326 GLN A O 1
ATOM 2512 N N . TYR A 1 327 ? -31.601 -22.500 8.895 1.00 93.19 327 TYR A N 1
ATOM 2513 C CA . TYR A 1 327 ? -32.599 -21.489 9.276 1.00 93.19 327 TYR A CA 1
ATOM 2514 C C . TYR A 1 327 ? -32.687 -21.344 10.798 1.00 93.19 327 TYR A C 1
ATOM 2516 O O . TYR A 1 327 ? -32.386 -22.288 11.525 1.00 93.19 327 TYR A O 1
ATOM 2524 N N . ILE A 1 328 ? -33.119 -20.173 11.266 1.00 93.19 328 ILE A N 1
ATOM 2525 C CA . ILE A 1 328 ? -33.308 -19.860 12.683 1.00 93.19 328 ILE A CA 1
ATOM 2526 C C . ILE A 1 328 ? -34.787 -19.585 12.947 1.00 93.19 328 ILE A C 1
ATOM 2528 O O . ILE A 1 328 ? -35.330 -18.601 12.447 1.00 93.19 328 ILE A O 1
ATOM 2532 N N . GLY A 1 329 ? -35.387 -20.417 13.799 1.00 92.44 329 GLY A N 1
ATOM 2533 C CA . GLY A 1 329 ? -36.783 -20.303 14.220 1.00 92.44 329 GLY A CA 1
ATOM 2534 C C . GLY A 1 329 ? -37.794 -20.603 13.114 1.00 92.44 329 GLY A C 1
ATOM 2535 O O . GLY A 1 329 ? -37.440 -20.898 11.973 1.00 92.44 329 GLY A O 1
ATOM 2536 N N . ASP A 1 330 ? -39.070 -20.510 13.466 1.00 93.50 330 ASP A N 1
ATOM 2537 C CA . ASP A 1 330 ? -40.198 -20.657 12.551 1.00 93.50 330 ASP A CA 1
ATOM 2538 C C . ASP A 1 330 ? -40.723 -19.300 12.070 1.00 93.50 330 ASP A C 1
ATOM 2540 O O . ASP A 1 330 ? -40.647 -18.277 12.755 1.00 93.50 330 ASP A O 1
ATOM 2544 N N . LYS A 1 331 ? -41.332 -19.269 10.878 1.00 95.19 331 LYS A N 1
ATOM 2545 C CA . LYS A 1 331 ? -41.922 -18.043 10.318 1.00 95.19 331 LYS A CA 1
ATOM 2546 C C . LYS A 1 331 ? -42.939 -17.423 11.291 1.00 95.19 331 LYS A C 1
ATOM 2548 O O . LYS A 1 331 ? -43.956 -18.025 11.613 1.00 95.19 331 LYS A O 1
ATOM 2553 N N . GLY A 1 332 ? -42.699 -16.174 11.692 1.00 92.50 332 GLY A N 1
ATOM 2554 C CA . GLY A 1 332 ? -43.515 -15.406 12.640 1.00 92.50 332 GLY A CA 1
ATOM 2555 C C . GLY A 1 332 ? -43.041 -15.466 14.099 1.00 92.50 332 GLY A C 1
ATOM 2556 O O . GLY A 1 332 ? -43.462 -14.622 14.907 1.00 92.50 332 GLY A O 1
ATOM 2557 N N . GLU A 1 333 ? -42.147 -16.400 14.432 1.00 96.25 333 GLU A N 1
ATOM 2558 C CA . GLU A 1 333 ? -41.582 -16.578 15.769 1.00 96.25 333 GLU A CA 1
ATOM 2559 C C . GLU A 1 333 ? -40.777 -15.344 16.200 1.00 96.25 333 GLU A C 1
ATOM 2561 O O . GLU A 1 333 ? -40.175 -14.647 15.377 1.00 96.25 333 GLU A O 1
ATOM 2566 N N . ARG A 1 334 ? -40.798 -15.039 17.503 1.00 95.38 334 ARG A N 1
ATOM 2567 C CA . ARG A 1 334 ? -39.886 -14.059 18.103 1.00 95.38 334 ARG A CA 1
ATOM 2568 C C . ARG A 1 334 ? -38.578 -14.756 18.445 1.00 95.38 334 ARG A C 1
ATOM 2570 O O . ARG A 1 334 ? -38.605 -15.754 19.150 1.00 95.38 334 ARG A O 1
ATOM 2577 N N . VAL A 1 335 ? -37.466 -14.173 18.022 1.00 95.88 335 VAL A N 1
ATOM 2578 C CA . VAL A 1 335 ? -36.128 -14.697 18.302 1.00 95.88 335 VAL A CA 1
ATOM 2579 C C . VAL A 1 335 ? -35.304 -13.652 19.045 1.00 95.88 335 VAL A C 1
ATOM 2581 O O . VAL A 1 335 ? -35.379 -12.457 18.739 1.00 95.88 335 VAL A O 1
ATOM 2584 N N . GLU A 1 336 ? -34.536 -14.117 20.026 1.00 95.69 336 GLU A N 1
ATOM 2585 C CA . GLU A 1 336 ? -33.501 -13.355 20.725 1.00 95.69 336 GLU A CA 1
ATOM 2586 C C . GLU A 1 336 ? -32.173 -14.064 20.455 1.00 95.69 336 GLU A C 1
ATOM 2588 O O . GLU A 1 336 ? -32.073 -15.274 20.682 1.00 95.69 336 GLU A O 1
ATOM 2593 N N . ARG A 1 337 ? -31.211 -13.355 19.861 1.00 94.06 337 ARG A N 1
ATOM 2594 C CA . ARG A 1 337 ? -29.937 -13.924 19.403 1.00 94.06 337 ARG A CA 1
ATOM 2595 C C . ARG A 1 337 ? -28.804 -12.927 19.571 1.00 94.06 337 ARG A C 1
ATOM 2597 O O . ARG A 1 337 ? -28.999 -11.736 19.330 1.00 94.06 337 ARG A O 1
ATOM 2604 N N . THR A 1 338 ? -27.631 -13.454 19.892 1.00 94.25 338 THR A N 1
ATOM 2605 C CA . THR A 1 338 ? -26.362 -12.734 19.833 1.00 94.25 338 THR A CA 1
ATOM 2606 C C . THR A 1 338 ? -25.794 -12.895 18.429 1.00 94.25 338 THR A C 1
ATOM 2608 O O . THR A 1 338 ? -25.543 -14.012 17.969 1.00 94.25 338 THR A O 1
ATOM 2611 N N . VAL A 1 339 ? -25.629 -11.785 17.712 1.00 93.94 339 VAL A N 1
ATOM 2612 C CA . VAL A 1 339 ? -25.246 -11.800 16.297 1.00 93.94 339 VAL A CA 1
ATOM 2613 C C . VAL A 1 339 ? -24.092 -10.852 16.006 1.00 93.94 339 VAL A C 1
ATOM 2615 O O . VAL A 1 339 ? -24.084 -9.724 16.484 1.00 93.94 339 VAL A O 1
ATOM 2618 N N . LYS A 1 340 ? -23.160 -11.264 15.146 1.00 93.94 340 LYS A N 1
ATOM 2619 C CA . LYS A 1 340 ? -22.170 -10.375 14.529 1.00 93.94 340 LYS A CA 1
ATOM 2620 C C . LYS A 1 340 ? -22.775 -9.718 13.292 1.00 93.94 340 LYS A C 1
ATOM 2622 O O . LYS A 1 340 ? -23.260 -10.412 12.397 1.00 93.94 340 LYS A O 1
ATOM 2627 N N . LEU A 1 341 ? -22.751 -8.392 13.214 1.00 93.88 341 LEU A N 1
ATOM 2628 C CA . LEU A 1 341 ? -23.157 -7.643 12.027 1.00 93.88 341 LEU A CA 1
ATOM 2629 C C . LEU A 1 341 ? -22.027 -7.670 10.994 1.00 93.88 341 LEU A C 1
ATOM 2631 O O . LEU A 1 341 ? -21.099 -6.876 11.051 1.00 93.88 341 LEU A O 1
ATOM 2635 N N . GLU A 1 342 ? -22.091 -8.595 10.039 1.00 91.50 342 GLU A N 1
ATOM 2636 C CA . GLU A 1 342 ? -21.057 -8.784 9.014 1.00 91.50 342 GLU A CA 1
ATOM 2637 C C . GLU A 1 342 ? -20.999 -7.611 8.031 1.00 91.50 342 GLU A C 1
ATOM 2639 O O . GLU A 1 342 ? -19.914 -7.218 7.607 1.00 91.50 342 GLU A O 1
ATOM 2644 N N . LYS A 1 343 ? -22.163 -7.091 7.620 1.00 92.06 343 LYS A N 1
ATOM 2645 C CA . LYS A 1 343 ? -22.250 -6.042 6.597 1.00 92.06 343 LYS A CA 1
ATOM 2646 C C . LYS A 1 343 ? -23.598 -5.327 6.592 1.00 92.06 343 LYS A C 1
ATOM 2648 O O . LYS A 1 343 ? -24.625 -5.937 6.882 1.00 92.06 343 LYS A O 1
ATOM 2653 N N . ILE A 1 344 ? -23.613 -4.072 6.162 1.00 90.31 344 ILE A N 1
ATOM 2654 C CA . ILE A 1 344 ? -24.796 -3.282 5.828 1.00 90.31 344 ILE A CA 1
ATOM 2655 C C . ILE A 1 344 ? -24.713 -2.903 4.347 1.00 90.31 344 ILE A C 1
ATOM 2657 O O . ILE A 1 344 ? -23.732 -2.330 3.880 1.00 90.31 344 ILE A O 1
ATOM 2661 N N . ILE A 1 345 ? -25.752 -3.229 3.582 1.00 90.25 345 ILE A N 1
ATOM 2662 C CA . ILE A 1 345 ? -25.832 -2.949 2.147 1.00 90.25 345 ILE A CA 1
ATOM 2663 C C . ILE A 1 345 ? -26.972 -1.951 1.903 1.00 90.25 345 ILE A C 1
ATOM 2665 O O . ILE A 1 345 ? -28.132 -2.297 2.145 1.00 90.25 345 ILE A O 1
ATOM 2669 N N . PRO A 1 346 ? -26.684 -0.734 1.406 1.00 88.75 346 PRO A N 1
ATOM 2670 C CA . PRO A 1 346 ? -27.713 0.179 0.924 1.00 88.75 346 PRO A CA 1
ATOM 2671 C C . PRO A 1 346 ? -28.415 -0.412 -0.302 1.00 88.75 346 PRO A C 1
ATOM 2673 O O . PRO A 1 346 ? -27.769 -0.867 -1.244 1.00 88.75 346 PRO A O 1
ATOM 2676 N N . CYS A 1 347 ? -29.739 -0.421 -0.280 1.00 86.12 347 CYS A N 1
ATOM 2677 C CA . CYS A 1 347 ? -30.602 -0.927 -1.336 1.00 86.12 347 CYS A CA 1
ATOM 2678 C C . CYS A 1 347 ? -31.551 0.195 -1.751 1.00 86.12 347 CYS A C 1
ATOM 2680 O O . CYS A 1 347 ? -32.443 0.570 -0.985 1.00 86.12 347 CYS A O 1
ATOM 2682 N N . ASP A 1 348 ? -31.330 0.728 -2.949 1.00 80.38 348 ASP A N 1
ATOM 2683 C CA . ASP A 1 348 ? -32.202 1.729 -3.552 1.00 80.38 348 ASP A CA 1
ATOM 2684 C C . ASP A 1 348 ? -33.492 1.069 -4.056 1.00 80.38 348 ASP A C 1
ATOM 2686 O O . ASP A 1 348 ? -33.468 -0.034 -4.610 1.00 80.38 348 ASP A O 1
ATOM 2690 N N . GLY A 1 349 ? -34.622 1.720 -3.819 1.00 74.88 349 GLY A N 1
ATOM 2691 C CA . GLY A 1 349 ? -35.941 1.214 -4.164 1.00 74.88 349 GLY A CA 1
ATOM 2692 C C . GLY A 1 349 ? -36.908 2.355 -4.439 1.00 74.88 349 GLY A C 1
ATOM 2693 O O . GLY A 1 349 ? -36.663 3.503 -4.082 1.00 74.88 349 GLY A O 1
ATOM 2694 N N . GLU A 1 350 ? -38.057 2.031 -5.033 1.00 73.00 350 GLU A N 1
ATOM 2695 C CA . GLU A 1 350 ? -39.069 3.021 -5.446 1.00 73.00 350 GLU A CA 1
ATOM 2696 C C . GLU A 1 350 ? -39.589 3.907 -4.295 1.00 73.00 350 GLU A C 1
ATOM 2698 O O . GLU A 1 350 ? -40.130 4.984 -4.531 1.00 73.00 350 GLU A O 1
ATOM 2703 N N . PHE A 1 351 ? -39.401 3.476 -3.045 1.00 73.62 351 PHE A N 1
ATOM 2704 C CA . PHE A 1 351 ? -39.842 4.169 -1.831 1.00 73.62 351 PHE A CA 1
ATOM 2705 C C . PHE A 1 351 ? -38.684 4.788 -1.026 1.00 73.62 351 PHE A C 1
ATOM 2707 O O . PHE A 1 351 ? -38.875 5.171 0.129 1.00 73.62 351 PHE A O 1
ATOM 2714 N N . GLY A 1 352 ? -37.492 4.881 -1.622 1.00 79.00 352 GLY A N 1
ATOM 2715 C CA . GLY A 1 352 ? -36.271 5.384 -1.000 1.00 79.00 352 GLY A CA 1
ATOM 2716 C C . GLY A 1 352 ? -35.302 4.282 -0.565 1.00 79.00 352 GLY A C 1
ATOM 2717 O O . GLY A 1 352 ? -35.504 3.093 -0.814 1.00 79.00 352 GLY A O 1
ATOM 2718 N N . ILE A 1 353 ? -34.225 4.697 0.104 1.00 81.81 353 ILE A N 1
ATOM 2719 C CA . ILE A 1 353 ? -33.121 3.814 0.493 1.00 81.81 353 ILE A CA 1
ATOM 2720 C C . ILE A 1 353 ? -33.534 2.924 1.671 1.00 81.81 353 ILE A C 1
ATOM 2722 O O . ILE A 1 353 ? -33.919 3.398 2.743 1.00 81.81 353 ILE A O 1
ATOM 2726 N N . SER A 1 354 ? -33.373 1.616 1.494 1.00 87.62 354 SER A N 1
ATOM 2727 C CA . SER A 1 354 ? -33.435 0.620 2.562 1.00 87.62 354 SER A CA 1
ATOM 2728 C C . SER A 1 354 ? -32.035 0.094 2.885 1.00 87.62 354 SER A C 1
ATOM 2730 O O . SER A 1 354 ? -31.164 0.042 2.025 1.00 87.62 354 SER A O 1
ATOM 2732 N N . LEU A 1 355 ? -31.791 -0.285 4.136 1.00 90.75 355 LEU A N 1
ATOM 2733 C CA . LEU A 1 355 ? -30.521 -0.848 4.590 1.00 90.75 355 LEU A CA 1
ATOM 2734 C C . LEU A 1 355 ? -30.705 -2.336 4.883 1.00 90.75 355 LEU A C 1
ATOM 2736 O O . LEU A 1 355 ? -31.454 -2.701 5.794 1.00 90.75 355 LEU A O 1
ATOM 2740 N N . LEU A 1 356 ? -30.017 -3.188 4.125 1.00 92.75 356 LEU A N 1
ATOM 2741 C CA . LEU A 1 356 ? -29.951 -4.626 4.361 1.00 92.75 356 LEU A CA 1
ATOM 2742 C C . LEU A 1 356 ? -28.788 -4.942 5.304 1.00 92.75 356 LEU A C 1
ATOM 2744 O O . LEU A 1 356 ? -27.629 -4.832 4.922 1.00 92.75 356 LEU A O 1
ATOM 2748 N N . HIS A 1 357 ? -29.100 -5.380 6.516 1.00 94.88 357 HIS A N 1
ATOM 2749 C CA . HIS A 1 357 ? -28.135 -5.839 7.510 1.00 94.88 357 HIS A CA 1
ATOM 2750 C C . HIS A 1 357 ? -27.922 -7.343 7.346 1.00 94.88 357 HIS A C 1
ATOM 2752 O O . HIS A 1 357 ? -28.895 -8.096 7.245 1.00 94.88 357 HIS A O 1
ATOM 2758 N N . LEU A 1 358 ? -26.666 -7.776 7.306 1.00 94.06 358 LEU A N 1
ATOM 2759 C CA . LEU A 1 358 ? -26.248 -9.168 7.202 1.00 94.06 358 LEU A CA 1
ATOM 2760 C C . LEU A 1 358 ? -25.652 -9.572 8.541 1.00 94.06 358 LEU A C 1
ATOM 2762 O O . LEU A 1 358 ? -24.607 -9.069 8.938 1.00 94.06 358 LEU A O 1
ATOM 2766 N N . PHE A 1 359 ? -26.322 -10.485 9.222 1.00 94.88 359 PHE A N 1
ATOM 2767 C CA . PHE A 1 359 ? -25.929 -10.975 10.528 1.00 94.88 359 PHE A CA 1
ATOM 2768 C C . PHE A 1 359 ? -25.414 -12.412 10.447 1.00 94.88 359 PHE A C 1
ATOM 2770 O O . PHE A 1 359 ? -25.913 -13.236 9.668 1.00 94.88 359 PHE A O 1
ATOM 2777 N N . ARG A 1 360 ? -24.463 -12.708 11.328 1.00 92.50 360 ARG A N 1
ATOM 2778 C CA . ARG A 1 360 ? -23.980 -14.042 11.667 1.00 92.50 360 ARG A CA 1
ATOM 2779 C C . ARG A 1 360 ? -24.396 -14.356 13.087 1.00 92.50 360 ARG A C 1
ATOM 2781 O O . ARG A 1 360 ? -23.998 -13.647 14.002 1.00 92.50 360 ARG A O 1
ATOM 2788 N N . ASP A 1 361 ? -25.181 -15.401 13.269 1.00 92.94 361 ASP A N 1
ATOM 2789 C CA . ASP A 1 361 ? -25.477 -15.898 14.607 1.00 92.94 361 ASP A CA 1
ATOM 2790 C C . ASP A 1 361 ? -24.196 -16.434 15.258 1.00 92.94 361 ASP A C 1
ATOM 2792 O O . ASP A 1 361 ? -23.486 -17.225 14.636 1.00 92.94 361 ASP A O 1
ATOM 2796 N N . VAL A 1 362 ? -23.876 -15.977 16.470 1.00 88.56 362 VAL A N 1
ATOM 2797 C CA . VAL A 1 362 ? -22.614 -16.337 17.141 1.00 88.56 362 VAL A CA 1
ATOM 2798 C C . VAL A 1 362 ? -22.631 -17.791 17.609 1.00 88.56 362 VAL A C 1
ATOM 2800 O O . VAL A 1 362 ? -21.617 -18.475 17.509 1.00 88.56 362 VAL A O 1
ATOM 2803 N N . GLU A 1 363 ? -23.782 -18.281 18.072 1.00 87.00 363 GLU A N 1
ATOM 2804 C CA . GLU A 1 363 ? -23.925 -19.647 18.582 1.00 87.00 363 GLU A CA 1
ATOM 2805 C C . GLU A 1 363 ? -23.854 -20.679 17.453 1.00 87.00 363 GLU A C 1
ATOM 2807 O O . GLU A 1 363 ? -23.132 -21.671 17.535 1.00 87.00 363 GLU A O 1
ATOM 2812 N N . THR A 1 364 ? -24.605 -20.449 16.379 1.00 86.56 364 THR A N 1
ATOM 2813 C CA . THR A 1 364 ? -24.795 -21.457 15.335 1.00 86.56 364 THR A CA 1
ATOM 2814 C C . THR A 1 364 ? -24.038 -21.179 14.046 1.00 86.56 364 THR A C 1
ATOM 2816 O O . THR A 1 364 ? -23.954 -22.052 13.184 1.00 86.56 364 THR A O 1
ATOM 2819 N N . GLY A 1 365 ? -23.536 -19.961 13.848 1.00 85.81 365 GLY A N 1
ATOM 2820 C CA . GLY A 1 365 ? -22.955 -19.543 12.578 1.00 85.81 365 GLY A CA 1
ATOM 2821 C C . GLY A 1 365 ? -23.979 -19.403 11.447 1.00 85.81 365 GLY A C 1
ATOM 2822 O O . GLY A 1 365 ? -23.567 -19.323 10.288 1.00 85.81 365 GLY A O 1
ATOM 2823 N N . ALA A 1 366 ? -25.287 -19.375 11.734 1.00 90.50 366 ALA A N 1
ATOM 2824 C CA . ALA A 1 366 ? -26.352 -19.219 10.742 1.00 90.50 366 ALA A CA 1
ATOM 2825 C C . ALA A 1 366 ? -26.438 -17.790 10.180 1.00 90.50 366 ALA A C 1
ATOM 2827 O O . ALA A 1 366 ? -26.092 -16.812 10.845 1.00 90.50 366 ALA A O 1
ATOM 2828 N N . LYS A 1 367 ? -26.912 -17.657 8.931 1.00 92.69 367 LYS A N 1
ATOM 2829 C CA . LYS A 1 367 ? -27.073 -16.349 8.275 1.00 92.69 367 LYS A CA 1
ATOM 2830 C C . LYS A 1 367 ? -28.441 -15.767 8.588 1.00 92.69 367 LYS A C 1
ATOM 2832 O O . LYS A 1 367 ? -29.462 -16.412 8.346 1.00 92.69 367 LYS A O 1
ATOM 2837 N N . MET A 1 368 ? -28.471 -14.517 9.029 1.00 95.56 368 MET A N 1
ATOM 2838 C CA . MET A 1 368 ? -29.712 -13.774 9.226 1.00 95.56 368 MET A CA 1
ATOM 2839 C C . MET A 1 368 ? -29.647 -12.441 8.477 1.00 95.56 368 MET A C 1
ATOM 2841 O O . MET A 1 368 ? -28.570 -11.886 8.275 1.00 95.56 368 MET A O 1
ATOM 2845 N N . THR A 1 369 ? -30.786 -11.935 8.010 1.00 95.81 369 THR A N 1
ATOM 2846 C CA . THR A 1 369 ? -30.852 -10.658 7.286 1.00 95.81 369 THR A CA 1
ATOM 2847 C C . THR A 1 369 ? -31.951 -9.763 7.827 1.00 95.81 369 THR A C 1
ATOM 2849 O O . THR A 1 369 ? -32.967 -10.253 8.307 1.00 95.81 369 THR A O 1
ATOM 2852 N N . TRP A 1 370 ? -31.788 -8.445 7.750 1.00 95.62 370 TRP A N 1
ATOM 2853 C CA . TRP A 1 370 ? -32.819 -7.501 8.180 1.00 95.62 370 TRP A CA 1
ATOM 2854 C C . TRP A 1 370 ? -32.830 -6.240 7.317 1.00 95.62 370 TRP A C 1
ATOM 2856 O O . TRP A 1 370 ? -31.815 -5.564 7.185 1.00 95.62 370 TRP A O 1
ATOM 2866 N N . PHE A 1 371 ? -33.999 -5.909 6.765 1.00 92.25 371 PHE A N 1
ATOM 2867 C CA . PHE A 1 371 ? -34.232 -4.641 6.073 1.00 92.25 371 PHE A CA 1
ATOM 2868 C C . PHE A 1 371 ? -34.750 -3.572 7.041 1.00 92.25 371 PHE A C 1
ATOM 2870 O O . PHE A 1 371 ? -35.769 -3.782 7.709 1.00 92.25 371 PHE A O 1
ATOM 2877 N N . ASN A 1 372 ? -34.086 -2.416 7.059 1.00 87.44 372 ASN A N 1
ATOM 2878 C CA . ASN A 1 372 ? -34.505 -1.222 7.791 1.00 87.44 372 ASN A CA 1
ATOM 2879 C C . ASN A 1 372 ? -34.687 -0.026 6.842 1.00 87.44 372 ASN A C 1
ATOM 2881 O O . ASN A 1 372 ? -33.856 0.205 5.966 1.00 87.44 372 ASN A O 1
ATOM 2885 N N . SER A 1 373 ? -35.751 0.750 7.021 1.00 72.75 373 SER A N 1
ATOM 2886 C CA . SER A 1 373 ? -36.012 1.984 6.280 1.00 72.75 373 SER A CA 1
ATOM 2887 C C . SER A 1 373 ? -35.283 3.166 6.934 1.00 72.75 373 SER A C 1
ATOM 2889 O O . SER A 1 373 ? -35.862 3.884 7.744 1.00 72.75 373 SER A O 1
ATOM 2891 N N . GLY A 1 374 ? -34.007 3.356 6.588 1.00 59.78 374 GLY A N 1
ATOM 2892 C CA . GLY A 1 374 ? -33.375 4.682 6.596 1.00 59.78 374 GLY A CA 1
ATOM 2893 C C . GLY A 1 374 ? -32.612 5.151 7.842 1.00 59.78 374 GLY A C 1
ATOM 2894 O O . GLY A 1 374 ? -32.023 6.225 7.776 1.00 59.78 374 GLY A O 1
ATOM 2895 N N . THR A 1 375 ? -32.543 4.394 8.942 1.00 67.00 375 THR A N 1
ATOM 2896 C CA . THR A 1 375 ? -31.687 4.773 10.089 1.00 67.00 375 THR A CA 1
ATOM 2897 C C . THR A 1 375 ? -30.679 3.673 10.393 1.00 67.00 375 THR A C 1
ATOM 2899 O O . THR A 1 375 ? -31.055 2.557 10.756 1.00 67.00 375 THR A O 1
ATOM 2902 N N . ARG A 1 376 ? -29.390 3.976 10.216 1.00 74.06 376 ARG A N 1
ATOM 2903 C CA . ARG A 1 376 ? -28.300 3.120 10.686 1.00 74.06 376 ARG A CA 1
ATOM 2904 C C . ARG A 1 376 ? -28.213 3.313 12.200 1.00 74.06 376 ARG A C 1
ATOM 2906 O O . ARG A 1 376 ? -28.232 4.441 12.666 1.00 74.06 376 ARG A O 1
ATOM 2913 N N . SER A 1 377 ? -28.201 2.226 12.961 1.00 81.81 377 SER A N 1
ATOM 2914 C CA . SER A 1 377 ? -28.064 2.290 14.426 1.00 81.81 377 SER A CA 1
ATOM 2915 C C . SER A 1 377 ? -27.008 1.331 14.968 1.00 81.81 377 SER A C 1
ATOM 2917 O O . SER A 1 377 ? -26.752 1.328 16.163 1.00 81.81 377 SER A O 1
ATOM 2919 N N . LEU A 1 378 ? -26.441 0.486 14.103 1.00 89.94 378 LEU A N 1
ATOM 2920 C CA . LEU A 1 378 ? -25.472 -0.553 14.439 1.00 89.94 378 LEU A CA 1
ATOM 2921 C C . LEU A 1 378 ? -24.198 -0.344 13.604 1.00 89.94 378 LEU A C 1
ATOM 2923 O O . LEU A 1 378 ? -24.279 0.016 12.420 1.00 89.94 378 LEU A O 1
ATOM 2927 N N . ALA A 1 379 ? -23.041 -0.605 14.203 1.00 89.44 379 ALA A N 1
ATOM 2928 C CA . ALA A 1 379 ? -21.735 -0.631 13.556 1.00 89.44 379 ALA A CA 1
ATOM 2929 C C . ALA A 1 379 ? -21.450 -1.995 12.908 1.00 89.44 379 ALA A C 1
ATOM 2931 O O . ALA A 1 379 ? -21.766 -3.054 13.449 1.00 89.44 379 ALA A O 1
ATOM 2932 N N . GLU A 1 380 ? -20.833 -1.975 11.726 1.00 90.81 380 GLU A N 1
ATOM 2933 C CA . GLU A 1 380 ? -20.372 -3.202 11.066 1.00 90.81 380 GLU A CA 1
ATOM 2934 C C . GLU A 1 380 ? -19.192 -3.818 11.825 1.00 90.81 380 GLU A C 1
ATOM 2936 O O . GLU A 1 380 ? -18.387 -3.117 12.429 1.00 90.81 380 GLU A O 1
ATOM 2941 N N . GLY A 1 381 ? -19.084 -5.143 11.785 1.00 88.31 381 GLY A N 1
ATOM 2942 C CA . GLY A 1 381 ? -18.044 -5.913 12.464 1.00 88.31 381 GLY A CA 1
ATOM 2943 C C . GLY A 1 381 ? -18.345 -6.232 13.931 1.00 88.31 381 GLY A C 1
ATOM 2944 O O . GLY A 1 381 ? -17.749 -7.172 14.455 1.00 88.31 381 GLY A O 1
ATOM 2945 N N . GLN A 1 382 ? -19.288 -5.520 14.555 1.00 90.19 382 GLN A N 1
ATOM 2946 C CA . GLN A 1 382 ? -19.619 -5.654 15.975 1.00 90.19 382 GLN A CA 1
ATOM 2947 C C . GLN A 1 382 ? -20.635 -6.762 16.262 1.00 90.19 382 GLN A C 1
ATOM 2949 O O . GLN A 1 382 ? -21.377 -7.200 15.376 1.00 90.19 382 GLN A O 1
ATOM 2954 N N . THR A 1 383 ? -20.663 -7.207 17.518 1.00 92.19 383 THR A N 1
ATOM 2955 C CA . THR A 1 383 ? -21.621 -8.194 18.029 1.00 92.19 383 THR A CA 1
ATOM 2956 C C . THR A 1 383 ? -22.730 -7.491 18.805 1.00 92.19 383 THR A C 1
ATOM 2958 O O . THR A 1 383 ? -22.465 -6.534 19.515 1.00 92.19 383 THR A O 1
ATOM 2961 N N . TYR A 1 384 ? -23.972 -7.952 18.657 1.00 93.19 384 TYR A N 1
ATOM 2962 C CA . TYR A 1 384 ? -25.139 -7.369 19.312 1.00 93.19 384 TYR A CA 1
ATOM 2963 C C . TYR A 1 384 ? -26.110 -8.436 19.794 1.00 93.19 384 TYR A C 1
ATOM 2965 O O . TYR A 1 384 ? -26.410 -9.385 19.065 1.00 93.19 384 TYR A O 1
ATOM 2973 N N . ASP A 1 385 ? -26.720 -8.190 20.950 1.00 92.69 385 ASP A N 1
ATOM 2974 C CA . ASP A 1 385 ? -27.923 -8.894 21.373 1.00 92.69 385 ASP A CA 1
ATOM 2975 C C . ASP A 1 385 ? -29.149 -8.255 20.719 1.00 92.69 385 ASP A C 1
ATOM 2977 O O . ASP A 1 385 ? -29.576 -7.135 21.030 1.00 92.69 385 ASP A O 1
ATOM 2981 N N . ILE A 1 386 ? -29.728 -8.976 19.759 1.00 94.25 386 ILE A N 1
ATOM 2982 C CA . ILE A 1 386 ? -30.879 -8.512 18.993 1.00 94.25 386 ILE A CA 1
ATOM 2983 C C . ILE A 1 386 ? -32.150 -9.264 19.372 1.00 94.25 386 ILE A C 1
ATOM 2985 O O . ILE A 1 386 ? -32.160 -10.467 19.630 1.00 94.25 386 ILE A O 1
ATOM 2989 N N . LYS A 1 387 ? -33.271 -8.542 19.323 1.00 94.69 387 LYS A N 1
ATOM 2990 C CA . LYS A 1 387 ? -34.625 -9.102 19.382 1.00 94.69 387 LYS A CA 1
ATOM 2991 C C . LYS A 1 387 ? -35.324 -8.830 18.066 1.00 94.69 387 LYS A C 1
ATOM 2993 O O . LYS A 1 387 ? -35.360 -7.681 17.636 1.00 94.69 387 LYS A O 1
ATOM 2998 N N . GLY A 1 388 ? -35.907 -9.848 17.443 1.00 95.00 388 GLY A N 1
ATOM 2999 C CA . GLY A 1 388 ? -36.598 -9.711 16.160 1.00 95.00 388 GLY A CA 1
ATOM 3000 C C . GLY A 1 388 ? -37.710 -10.735 15.971 1.00 95.00 388 GLY A C 1
ATOM 3001 O O . GLY A 1 388 ? -38.010 -11.537 16.856 1.00 95.00 388 GLY A O 1
ATOM 3002 N N . ARG A 1 389 ? -38.354 -10.700 14.804 1.00 96.88 389 ARG A N 1
ATOM 3003 C CA . ARG A 1 389 ? -39.299 -11.735 14.365 1.00 96.88 389 ARG A CA 1
ATOM 3004 C C . ARG A 1 389 ? -38.870 -12.334 13.043 1.00 96.88 389 ARG A C 1
ATOM 3006 O O . ARG A 1 389 ? -38.508 -11.579 12.144 1.00 96.88 389 ARG A O 1
ATOM 3013 N N . VAL A 1 390 ? -38.986 -13.648 12.893 1.00 97.31 390 VAL A N 1
ATOM 3014 C CA . VAL A 1 390 ? -38.732 -14.322 11.615 1.00 97.31 390 VAL A CA 1
ATOM 3015 C C . VAL A 1 390 ? -39.800 -13.893 10.611 1.00 97.31 390 VAL A C 1
ATOM 3017 O O . VAL A 1 390 ? -40.991 -14.141 10.795 1.00 97.31 390 VAL A O 1
ATOM 3020 N N . LYS A 1 391 ? -39.387 -13.216 9.543 1.00 96.62 391 LYS A N 1
ATOM 3021 C CA . LYS A 1 391 ? -40.262 -12.776 8.454 1.00 96.62 391 LYS A CA 1
ATOM 3022 C C . LYS A 1 391 ? -40.433 -13.878 7.414 1.00 96.62 391 LYS A C 1
ATOM 3024 O O . LYS A 1 391 ? -41.560 -14.142 6.992 1.00 96.62 391 LYS A O 1
ATOM 3029 N N . LEU A 1 392 ? -39.330 -14.502 6.997 1.00 96.31 392 LEU A N 1
ATOM 3030 C CA . LEU A 1 392 ? -39.307 -15.597 6.025 1.00 96.31 392 LEU A CA 1
ATOM 3031 C C . LEU A 1 392 ? -37.956 -16.331 6.026 1.00 96.31 392 LEU A C 1
ATOM 3033 O O . LEU A 1 392 ? -36.961 -15.828 6.553 1.00 96.31 392 LEU A O 1
ATOM 3037 N N . HIS A 1 393 ? -37.937 -17.494 5.380 1.00 96.25 393 HIS A N 1
ATOM 3038 C CA . HIS A 1 393 ? -36.743 -18.273 5.066 1.00 96.25 393 HIS A CA 1
ATOM 3039 C C . HIS A 1 393 ? -36.414 -18.142 3.581 1.00 96.25 393 HIS A C 1
ATOM 3041 O O . HIS A 1 393 ? -37.305 -18.225 2.739 1.00 96.25 393 HIS A O 1
ATOM 3047 N N . GLU A 1 394 ? -35.138 -17.947 3.271 1.00 91.06 394 GLU A N 1
ATOM 3048 C CA . GLU A 1 394 ? -34.632 -17.772 1.911 1.00 91.06 394 GLU A CA 1
ATOM 3049 C C . GLU A 1 394 ? -33.391 -18.639 1.700 1.00 91.06 394 GLU A C 1
ATOM 3051 O O . GLU A 1 394 ? -32.568 -18.790 2.600 1.00 91.06 394 GLU A O 1
ATOM 3056 N N . THR A 1 395 ? -33.221 -19.178 0.498 1.00 88.69 395 THR A N 1
ATOM 3057 C CA . THR A 1 395 ? -31.963 -19.809 0.083 1.00 88.69 395 THR A CA 1
ATOM 3058 C C . THR A 1 395 ? -31.380 -18.984 -1.045 1.00 88.69 395 THR A C 1
ATOM 3060 O O . THR A 1 395 ? -32.022 -18.820 -2.079 1.00 88.69 395 THR A O 1
ATOM 3063 N N . ARG A 1 396 ? -30.170 -18.463 -0.849 1.00 75.56 396 ARG A N 1
ATOM 3064 C CA . ARG A 1 396 ? -29.455 -17.668 -1.849 1.00 75.56 396 ARG A CA 1
ATOM 3065 C C . ARG A 1 396 ? -28.076 -18.269 -2.057 1.00 75.56 396 ARG A C 1
ATOM 3067 O O . ARG A 1 396 ? -27.362 -18.486 -1.082 1.00 75.56 396 ARG A O 1
ATOM 3074 N N . ASP A 1 397 ? -27.741 -18.574 -3.308 1.00 74.25 397 ASP A N 1
ATOM 3075 C CA . ASP A 1 397 ? -26.463 -19.187 -3.698 1.00 74.25 397 ASP A CA 1
ATOM 3076 C C . ASP A 1 397 ? -26.145 -20.466 -2.890 1.00 74.25 397 ASP A C 1
ATOM 3078 O O . ASP A 1 397 ? -25.027 -20.687 -2.437 1.00 74.25 397 ASP A O 1
ATOM 3082 N N . GLY A 1 398 ? -27.171 -21.291 -2.636 1.00 73.12 398 GLY A N 1
ATOM 3083 C CA . GLY A 1 398 ? -27.058 -22.532 -1.854 1.00 73.12 398 GLY A CA 1
ATOM 3084 C C . GLY A 1 398 ? -26.979 -22.354 -0.329 1.00 73.12 398 GLY A C 1
ATOM 3085 O O . GLY A 1 398 ? -26.970 -23.345 0.402 1.00 73.12 398 GLY A O 1
ATOM 3086 N N . VAL A 1 399 ? -26.975 -21.118 0.180 1.00 79.25 399 VAL A N 1
ATOM 3087 C CA . VAL A 1 399 ? -26.894 -20.822 1.618 1.00 79.25 399 VAL A CA 1
ATOM 3088 C C . VAL A 1 399 ? -28.271 -20.467 2.174 1.00 79.25 399 VAL A C 1
ATOM 3090 O O . VAL A 1 399 ? -28.936 -19.546 1.691 1.00 79.25 399 VAL A O 1
ATOM 3093 N N . LYS A 1 400 ? -28.693 -21.184 3.220 1.00 89.75 400 LYS A N 1
ATOM 3094 C CA . LYS A 1 400 ? -29.913 -20.881 3.977 1.00 89.75 400 LYS A CA 1
ATOM 3095 C C . LYS A 1 400 ? -29.717 -19.600 4.792 1.00 89.75 400 LYS A C 1
ATOM 3097 O O . LYS A 1 400 ? -28.732 -19.464 5.516 1.00 89.75 400 LYS A O 1
ATOM 3102 N N . GLN A 1 401 ? -30.661 -18.668 4.675 1.00 93.12 401 GLN A N 1
ATOM 3103 C CA . GLN A 1 401 ? -30.697 -17.426 5.441 1.00 93.12 401 GLN A CA 1
ATOM 3104 C C . GLN A 1 401 ? -32.096 -17.137 5.998 1.00 93.12 401 GLN A C 1
ATOM 3106 O O . GLN A 1 401 ? -33.115 -17.423 5.368 1.00 93.12 401 GLN A O 1
ATOM 3111 N N . THR A 1 402 ? -32.137 -16.538 7.186 1.00 96.69 402 THR A N 1
ATOM 3112 C CA . THR A 1 402 ? -33.376 -16.180 7.892 1.00 96.69 402 THR A CA 1
ATOM 3113 C C . THR A 1 402 ? -33.580 -14.673 7.838 1.00 96.69 402 THR A C 1
ATOM 3115 O O . THR A 1 402 ? -32.788 -13.922 8.403 1.00 96.69 402 THR A O 1
ATOM 3118 N N . GLN A 1 403 ? -34.634 -14.202 7.173 1.00 96.69 403 GLN A N 1
ATOM 3119 C CA . GLN A 1 403 ? -34.943 -12.775 7.142 1.00 96.69 403 GLN A CA 1
ATOM 3120 C C . GLN A 1 403 ? -35.765 -12.395 8.373 1.00 96.69 403 GLN A C 1
ATOM 3122 O O . GLN A 1 403 ? -36.804 -12.994 8.646 1.00 96.69 403 GLN A O 1
ATOM 3127 N N . LEU A 1 404 ? -35.327 -11.369 9.092 1.00 96.94 404 LEU A N 1
ATOM 3128 C CA . LEU A 1 404 ? -35.965 -10.814 10.274 1.00 96.94 404 LEU A CA 1
ATOM 3129 C C . LEU A 1 404 ? -36.758 -9.541 9.957 1.00 96.94 404 LEU A C 1
ATOM 3131 O O . LEU A 1 404 ? -36.512 -8.824 8.985 1.00 96.94 404 LEU A O 1
ATOM 3135 N N . THR A 1 405 ? -37.706 -9.229 10.834 1.00 94.69 405 THR A N 1
ATOM 3136 C CA . THR A 1 405 ? -38.425 -7.954 10.886 1.00 94.69 405 THR A CA 1
ATOM 3137 C C . THR A 1 405 ? -38.510 -7.439 12.320 1.00 94.69 405 THR A C 1
ATOM 3139 O O . THR A 1 405 ? -38.440 -8.219 13.273 1.00 94.69 405 THR A O 1
ATOM 3142 N N . ARG A 1 406 ? -38.692 -6.118 12.469 1.00 90.12 406 ARG A N 1
ATOM 3143 C CA . ARG A 1 406 ? -38.780 -5.412 13.760 1.00 90.12 406 ARG A CA 1
ATOM 3144 C C . ARG A 1 406 ? -37.600 -5.724 14.684 1.00 90.12 406 ARG A C 1
ATOM 3146 O O . ARG A 1 406 ? -37.800 -5.970 15.871 1.00 90.12 406 ARG A O 1
ATOM 3153 N N . VAL A 1 407 ? -36.396 -5.750 14.113 1.00 92.88 407 VAL A N 1
ATOM 3154 C CA . VAL A 1 407 ? -35.175 -5.965 14.886 1.00 92.88 407 VAL A CA 1
ATOM 3155 C C . VAL A 1 407 ? -34.935 -4.759 15.790 1.00 92.88 407 VAL A C 1
ATOM 3157 O O . VAL A 1 407 ? -35.108 -3.614 15.377 1.00 92.88 407 VAL A O 1
ATOM 3160 N N . SER A 1 408 ? -34.563 -5.018 17.038 1.00 90.81 408 SER A N 1
ATOM 3161 C CA . SER A 1 408 ? -34.119 -4.001 17.984 1.00 90.81 408 SER A CA 1
ATOM 3162 C C . SER A 1 408 ? -32.977 -4.530 18.838 1.00 90.81 408 SER A C 1
ATOM 3164 O O . SER A 1 408 ? -33.047 -5.677 19.276 1.00 90.81 408 SER A O 1
ATOM 3166 N N . CYS A 1 409 ? -31.998 -3.677 19.126 1.00 91.06 409 CYS A N 1
ATOM 3167 C CA . CYS A 1 409 ? -30.947 -3.929 20.106 1.00 91.06 409 CYS A CA 1
ATOM 3168 C C . CYS A 1 409 ? -31.235 -3.084 21.364 1.00 91.06 409 CYS A C 1
ATOM 3170 O O . CYS A 1 409 ? -31.276 -1.852 21.263 1.00 91.06 409 CYS A O 1
ATOM 3172 N N . PRO A 1 410 ? -31.541 -3.701 22.521 1.00 85.38 410 PRO A N 1
ATOM 3173 C CA . PRO A 1 410 ? -31.787 -2.978 23.768 1.00 85.38 410 PRO A CA 1
ATOM 3174 C C . PRO A 1 410 ? -30.603 -2.119 24.226 1.00 85.38 410 PRO A C 1
ATOM 3176 O O . PRO A 1 410 ? -30.837 -1.018 24.721 1.00 85.38 410 PRO A O 1
ATOM 3179 N N . ASP A 1 411 ? -29.372 -2.587 24.016 1.00 85.81 411 ASP A N 1
ATOM 3180 C CA . ASP A 1 411 ? -28.150 -1.919 24.483 1.00 85.81 411 ASP A CA 1
ATOM 3181 C C . ASP A 1 411 ? -27.901 -0.609 23.719 1.00 85.81 411 ASP A C 1
ATOM 3183 O O . ASP A 1 411 ? -27.608 0.436 24.303 1.00 85.81 411 ASP A O 1
ATOM 3187 N N . ILE A 1 412 ? -28.198 -0.601 22.417 1.00 90.94 412 ILE A N 1
ATOM 3188 C CA . ILE A 1 412 ? -28.144 0.615 21.598 1.00 90.94 412 ILE A CA 1
ATOM 3189 C C . ILE A 1 412 ? -29.216 1.629 21.991 1.00 90.94 412 ILE A C 1
ATOM 3191 O O . ILE A 1 412 ? -28.929 2.820 22.053 1.00 90.94 412 ILE A O 1
ATOM 3195 N N . LYS A 1 413 ? -30.429 1.192 22.351 1.00 87.50 413 LYS A N 1
ATOM 3196 C CA . LYS A 1 413 ? -31.513 2.116 22.738 1.00 87.50 413 LYS A CA 1
ATOM 3197 C C . LYS A 1 413 ? -31.183 2.981 23.953 1.00 87.50 413 LYS A C 1
ATOM 3199 O O . LYS A 1 413 ? -31.796 4.034 24.115 1.00 87.50 413 LYS A O 1
ATOM 3204 N N . LEU A 1 414 ? -30.278 2.549 24.835 1.00 90.56 414 LEU A N 1
ATOM 3205 C CA . LEU A 1 414 ? -29.921 3.362 25.997 1.00 90.56 414 LEU A CA 1
ATOM 3206 C C . LEU A 1 414 ? -29.127 4.619 25.605 1.00 90.56 414 LEU A C 1
ATOM 3208 O O . LEU A 1 414 ? -29.224 5.620 26.311 1.00 90.56 414 LEU A O 1
ATOM 3212 N N . HIS A 1 415 ? -28.440 4.617 24.459 1.00 91.62 415 HIS A N 1
ATOM 3213 C CA . HIS A 1 415 ? -27.690 5.775 23.961 1.00 91.62 415 HIS A CA 1
ATOM 3214 C C . HIS A 1 415 ? -28.574 7.007 23.739 1.00 91.62 415 HIS A C 1
ATOM 3216 O O . HIS A 1 415 ? -28.100 8.129 23.899 1.00 91.62 415 HIS A O 1
ATOM 3222 N N . ASP A 1 416 ? -29.852 6.810 23.404 1.00 89.06 416 ASP A N 1
ATOM 3223 C CA . ASP A 1 416 ? -30.820 7.897 23.201 1.00 89.06 416 ASP A CA 1
ATOM 3224 C C . ASP A 1 416 ? -31.238 8.568 24.520 1.00 89.06 416 ASP A C 1
ATOM 3226 O O . ASP A 1 416 ? -31.780 9.671 24.515 1.00 89.06 416 ASP A O 1
ATOM 3230 N N . ALA A 1 417 ? -31.006 7.910 25.663 1.00 91.25 417 ALA A N 1
ATOM 3231 C CA . ALA A 1 417 ? -31.297 8.467 26.982 1.00 91.25 417 ALA A CA 1
ATOM 3232 C C . ALA A 1 417 ? -30.180 9.382 27.512 1.00 91.25 417 ALA A C 1
ATOM 3234 O O . ALA A 1 417 ? -30.418 10.111 28.473 1.00 91.25 417 ALA A O 1
ATOM 3235 N N . LEU A 1 418 ? -28.984 9.336 26.912 1.00 92.81 418 LEU A N 1
ATOM 3236 C CA . LEU A 1 418 ? -27.858 10.204 27.251 1.00 92.81 418 LEU A CA 1
ATOM 3237 C C . LEU A 1 418 ? -27.961 11.512 26.462 1.00 92.81 418 LEU A C 1
ATOM 3239 O O . LEU A 1 418 ? -27.527 11.601 25.312 1.00 92.81 418 LEU A O 1
ATOM 3243 N N . CYS A 1 419 ? -28.545 12.532 27.085 1.00 92.62 419 CYS A N 1
ATOM 3244 C CA . CYS A 1 419 ? -28.727 13.855 26.497 1.00 92.62 419 CYS A CA 1
ATOM 3245 C C . CYS A 1 419 ? -28.676 14.968 27.562 1.00 92.62 419 CYS A C 1
ATOM 3247 O O . CYS A 1 419 ? -28.834 14.690 28.756 1.00 92.62 419 CYS A O 1
ATOM 3249 N N . PRO A 1 420 ? -28.485 16.242 27.160 1.00 92.06 420 PRO A N 1
ATOM 3250 C CA . PRO A 1 420 ? -28.610 17.366 28.083 1.00 92.06 420 PRO A CA 1
ATOM 3251 C C . PRO A 1 420 ? -29.996 17.379 28.750 1.00 92.06 420 PRO A C 1
ATOM 3253 O O . PRO A 1 420 ? -31.018 17.378 28.065 1.00 92.06 420 PRO A O 1
ATOM 3256 N N . GLY A 1 421 ? -30.031 17.389 30.086 1.00 86.56 421 GLY A N 1
ATOM 3257 C CA . GLY A 1 421 ? -31.274 17.338 30.872 1.00 86.56 421 GLY A CA 1
ATOM 3258 C C . GLY A 1 421 ? -31.762 15.932 31.247 1.00 86.56 421 GLY A C 1
ATOM 3259 O O . GLY A 1 421 ? -32.900 15.793 31.697 1.00 86.56 421 GLY A O 1
ATOM 3260 N N . MET A 1 422 ? -30.935 14.895 31.066 1.00 92.31 422 MET A N 1
ATOM 3261 C CA . MET A 1 422 ? -31.222 13.545 31.563 1.00 92.31 422 MET A CA 1
ATOM 3262 C C . MET A 1 422 ? -31.292 13.470 33.101 1.00 92.31 422 MET A C 1
ATOM 3264 O O . MET A 1 422 ? -30.738 14.308 33.808 1.00 92.31 422 MET A O 1
ATOM 3268 N N . ASP A 1 423 ? -31.954 12.428 33.610 1.00 91.94 423 ASP A N 1
ATOM 3269 C CA . ASP A 1 423 ? -31.921 12.034 35.025 1.00 91.94 423 ASP A CA 1
ATOM 3270 C C . ASP A 1 423 ? -30.923 10.881 35.203 1.00 91.94 423 ASP A C 1
ATOM 3272 O O . ASP A 1 423 ? -31.205 9.739 34.815 1.00 91.94 423 ASP A O 1
ATOM 3276 N N . ASP A 1 424 ? -29.769 11.182 35.803 1.00 91.56 424 ASP A N 1
ATOM 3277 C CA . ASP A 1 424 ? -28.686 10.229 36.060 1.00 91.56 424 ASP A CA 1
ATOM 3278 C C . ASP A 1 424 ? -29.185 8.968 36.780 1.00 91.56 424 ASP A C 1
ATOM 3280 O O . ASP A 1 424 ? -28.828 7.852 36.401 1.00 91.56 424 ASP A O 1
ATOM 3284 N N . ALA A 1 425 ? -30.079 9.100 37.767 1.00 93.25 425 ALA A N 1
ATOM 3285 C CA . ALA A 1 425 ? -30.590 7.956 38.521 1.00 93.25 425 ALA A CA 1
ATOM 3286 C C . ALA A 1 425 ? -31.480 7.052 37.652 1.00 93.25 425 ALA A C 1
ATOM 3288 O O . ALA A 1 425 ? -31.433 5.817 37.757 1.00 93.25 425 ALA A O 1
ATOM 3289 N N . ALA A 1 426 ? -32.278 7.646 36.761 1.00 93.62 426 ALA A N 1
ATOM 3290 C CA . ALA A 1 426 ? -33.093 6.900 35.810 1.00 93.62 426 ALA A CA 1
ATOM 3291 C C . ALA A 1 426 ? -32.235 6.170 34.764 1.00 93.62 426 ALA A C 1
ATOM 3293 O O . ALA A 1 426 ? -32.551 5.025 34.413 1.00 93.62 426 ALA A O 1
ATOM 3294 N N . VAL A 1 427 ? -31.156 6.799 34.285 1.00 93.94 427 VAL A N 1
ATOM 3295 C CA . VAL A 1 427 ? -30.208 6.182 33.346 1.00 93.94 427 VAL A CA 1
ATOM 3296 C C . VAL A 1 427 ? -29.445 5.047 34.025 1.00 93.94 427 VAL A C 1
ATOM 3298 O O . VAL A 1 427 ? -29.474 3.931 33.510 1.00 93.94 427 VAL A O 1
ATOM 3301 N N . LEU A 1 428 ? -28.891 5.260 35.222 1.00 94.94 428 LEU A N 1
ATOM 3302 C CA . LEU A 1 428 ? -28.209 4.225 36.014 1.00 94.94 428 LEU A CA 1
ATOM 3303 C C . LEU A 1 428 ? -29.105 3.003 36.263 1.00 94.94 428 LEU A C 1
ATOM 3305 O O . LEU A 1 428 ? -28.678 1.855 36.134 1.00 94.94 428 LEU A O 1
ATOM 3309 N N . LYS A 1 429 ? -30.396 3.214 36.550 1.00 94.06 429 LYS A N 1
ATOM 3310 C CA . LYS A 1 429 ? -31.356 2.111 36.716 1.00 94.06 429 LYS A CA 1
ATOM 3311 C C . LYS A 1 429 ? -31.546 1.291 35.436 1.00 94.06 429 LYS A C 1
ATOM 3313 O O . LYS A 1 429 ? -31.758 0.079 35.521 1.00 94.06 429 LYS A O 1
ATOM 3318 N N . LYS A 1 430 ? -31.531 1.933 34.265 1.00 92.44 430 LYS A N 1
ATOM 3319 C CA . LYS A 1 430 ? -31.629 1.245 32.967 1.00 92.44 430 LYS A CA 1
ATOM 3320 C C . LYS A 1 430 ? -30.312 0.575 32.591 1.00 92.44 430 LYS A C 1
ATOM 3322 O O . LYS A 1 430 ? -30.355 -0.537 32.074 1.00 92.44 430 LYS A O 1
ATOM 3327 N N . LEU A 1 431 ? -29.182 1.203 32.915 1.00 92.56 431 LEU A N 1
ATOM 3328 C CA . LEU A 1 431 ? -27.842 0.692 32.650 1.00 92.56 431 LEU A CA 1
ATOM 3329 C C . LEU A 1 431 ? -27.643 -0.703 33.253 1.00 92.56 431 LEU A C 1
ATOM 3331 O O . LEU A 1 431 ? -27.127 -1.583 32.576 1.00 92.56 431 LEU A O 1
ATOM 3335 N N . LYS A 1 432 ? -28.183 -0.975 34.449 1.00 90.81 432 LYS A N 1
ATOM 3336 C CA . LYS A 1 432 ? -28.159 -2.313 35.087 1.00 90.81 432 LYS A CA 1
ATOM 3337 C C . LYS A 1 432 ? -28.767 -3.452 34.253 1.00 90.81 432 LYS A C 1
ATOM 3339 O O . LYS A 1 432 ? -28.591 -4.612 34.603 1.00 90.81 432 LYS A O 1
ATOM 3344 N N . LYS A 1 433 ? -29.535 -3.139 33.203 1.00 89.19 433 LYS A N 1
ATOM 3345 C CA . LYS A 1 433 ? -30.155 -4.120 32.297 1.00 89.19 433 LYS A CA 1
ATOM 3346 C C . LYS A 1 433 ? -29.436 -4.256 30.955 1.00 89.19 433 LYS A C 1
ATOM 3348 O O . LYS A 1 433 ? -29.873 -5.068 30.148 1.00 89.19 433 LYS A O 1
ATOM 3353 N N . VAL A 1 434 ? -28.416 -3.438 30.710 1.00 88.81 434 VAL A N 1
ATOM 3354 C CA . VAL A 1 434 ? -27.585 -3.501 29.504 1.00 88.81 434 VAL A CA 1
ATOM 3355 C C . VAL A 1 434 ? -26.694 -4.727 29.611 1.00 88.81 434 VAL A C 1
ATOM 3357 O O . VAL A 1 434 ? -26.014 -4.883 30.630 1.00 88.81 434 VAL A O 1
ATOM 3360 N N . GLY A 1 435 ? -26.750 -5.588 28.599 1.00 86.12 435 GLY A N 1
ATOM 3361 C CA . GLY A 1 435 ? -25.906 -6.776 28.504 1.00 86.12 435 GLY A CA 1
ATOM 3362 C C . GLY A 1 435 ? -24.507 -6.384 28.053 1.00 86.12 435 GLY A C 1
ATOM 3363 O O . GLY A 1 435 ? -23.547 -6.560 28.799 1.00 86.12 435 GLY A O 1
ATOM 3364 N N . ASP A 1 436 ? -24.432 -5.771 26.874 1.00 90.56 436 ASP A N 1
ATOM 3365 C CA . ASP A 1 436 ? -23.194 -5.271 26.281 1.00 90.56 436 ASP A CA 1
ATOM 3366 C C . ASP A 1 436 ? -23.008 -3.771 26.563 1.00 90.56 436 ASP A C 1
ATOM 3368 O O . ASP A 1 436 ? -23.700 -2.917 26.004 1.00 90.56 436 ASP A O 1
ATOM 3372 N N . ILE A 1 437 ? -22.085 -3.453 27.472 1.00 93.00 437 ILE A N 1
ATOM 3373 C CA . ILE A 1 437 ? -21.774 -2.075 27.887 1.00 93.00 437 ILE A CA 1
ATOM 3374 C C . ILE A 1 437 ? -21.006 -1.284 26.823 1.00 93.00 437 ILE A C 1
ATOM 3376 O O . ILE A 1 437 ? -21.088 -0.053 26.819 1.00 93.00 437 ILE A O 1
ATOM 3380 N N . ASP A 1 438 ? -20.332 -1.985 25.911 1.00 94.62 438 ASP A N 1
ATOM 3381 C CA . ASP A 1 438 ? -19.521 -1.416 24.836 1.00 94.62 438 ASP A CA 1
ATOM 3382 C C . ASP A 1 438 ? -20.224 -1.510 23.476 1.00 94.62 438 ASP A C 1
ATOM 3384 O O . ASP A 1 438 ? -19.617 -1.258 22.432 1.00 94.62 438 ASP A O 1
ATOM 3388 N N . ALA A 1 439 ? -21.530 -1.804 23.478 1.00 92.94 439 ALA A N 1
ATOM 3389 C CA . ALA A 1 439 ? -22.356 -1.819 22.282 1.00 92.94 439 ALA A CA 1
ATOM 3390 C C . ALA A 1 439 ? -22.226 -0.490 21.521 1.00 92.94 439 ALA A C 1
ATOM 3392 O O . ALA A 1 439 ? -22.544 0.582 22.037 1.00 92.94 439 ALA A O 1
ATOM 3393 N N . GLN A 1 440 ? -21.788 -0.574 20.266 1.00 93.44 440 GLN A N 1
ATOM 3394 C CA . GLN A 1 440 ? -21.446 0.597 19.461 1.00 93.44 440 GLN A CA 1
ATOM 3395 C C . GLN A 1 440 ? -22.601 1.029 18.556 1.00 93.44 440 GLN A C 1
ATOM 3397 O O . GLN A 1 440 ? -23.187 0.207 17.846 1.00 93.44 440 GLN A O 1
ATOM 3402 N N . THR A 1 441 ? -22.905 2.324 18.533 1.00 92.50 441 THR A N 1
ATOM 3403 C CA . THR A 1 441 ? -23.840 2.917 17.558 1.00 92.50 441 THR A CA 1
ATOM 3404 C C . THR A 1 441 ? -23.283 2.865 16.131 1.00 92.50 441 THR A C 1
ATOM 3406 O O . THR A 1 441 ? -22.146 2.469 15.900 1.00 92.50 441 THR A O 1
ATOM 3409 N N . ASP A 1 442 ? -24.051 3.319 15.142 1.00 88.75 442 ASP A N 1
ATOM 3410 C CA . ASP A 1 442 ? -23.597 3.448 13.753 1.00 88.75 442 ASP A CA 1
ATOM 3411 C C . ASP A 1 442 ? -22.411 4.404 13.548 1.00 88.75 442 ASP A C 1
ATOM 3413 O O . ASP A 1 442 ? -21.789 4.381 12.486 1.00 88.75 442 ASP A O 1
ATOM 3417 N N . ARG A 1 443 ? -22.104 5.218 14.562 1.00 89.06 443 ARG A N 1
ATOM 3418 C CA . ARG A 1 443 ? -20.958 6.130 14.615 1.00 89.06 443 ARG A CA 1
ATOM 3419 C C . ARG A 1 443 ? -19.809 5.599 15.476 1.00 89.06 443 ARG A C 1
ATOM 3421 O O . ARG A 1 443 ? -18.960 6.373 15.909 1.00 89.06 443 ARG A O 1
ATOM 3428 N N . ASN A 1 444 ? -19.812 4.306 15.789 1.00 91.06 444 ASN A N 1
ATOM 3429 C CA . ASN A 1 444 ? -18.892 3.666 16.730 1.00 91.06 444 ASN A CA 1
ATOM 3430 C C . ASN A 1 444 ? -18.856 4.322 18.130 1.00 91.06 444 ASN A C 1
ATOM 3432 O O . ASN A 1 444 ? -17.874 4.200 18.856 1.00 91.06 444 ASN A O 1
ATOM 3436 N N . GLU A 1 445 ? -19.910 5.040 18.528 1.00 93.62 445 GLU A N 1
ATOM 3437 C CA . GLU A 1 445 ? -19.992 5.620 19.873 1.00 93.62 445 GLU A CA 1
ATOM 3438 C C . GLU A 1 445 ? -20.530 4.585 20.860 1.00 93.62 445 GLU A C 1
ATOM 3440 O O . GLU A 1 445 ? -21.550 3.955 20.567 1.00 93.62 445 GLU A O 1
ATOM 3445 N N . THR A 1 446 ? -19.881 4.465 22.020 1.00 95.88 446 THR A N 1
ATOM 3446 C CA . THR A 1 446 ? -20.334 3.666 23.169 1.00 95.88 446 THR A CA 1
ATOM 3447 C C . THR A 1 446 ? -21.113 4.514 24.175 1.00 95.88 446 THR A C 1
ATOM 3449 O O . THR A 1 446 ? -21.115 5.754 24.122 1.00 95.88 446 THR A O 1
ATOM 3452 N N . LEU A 1 447 ? -21.730 3.854 25.162 1.00 96.12 447 LEU A N 1
ATOM 3453 C CA . LEU A 1 447 ? -22.344 4.538 26.301 1.00 96.12 447 LEU A CA 1
ATOM 3454 C C . LEU A 1 447 ? -21.307 5.364 27.065 1.00 96.12 447 LEU A C 1
ATOM 3456 O O . LEU A 1 447 ? -21.607 6.491 27.460 1.00 96.12 447 LEU A O 1
ATOM 3460 N N . LEU A 1 448 ? -20.089 4.830 27.218 1.00 97.44 448 LEU A N 1
ATOM 3461 C CA . LEU A 1 448 ? -18.988 5.514 27.888 1.00 97.44 448 LEU A CA 1
ATOM 3462 C C . LEU A 1 448 ? -18.585 6.772 27.124 1.00 97.44 448 LEU A C 1
ATOM 3464 O O . LEU A 1 448 ? -18.493 7.832 27.729 1.00 97.44 448 LEU A O 1
ATOM 3468 N N . TYR A 1 449 ? -18.456 6.703 25.797 1.00 97.19 449 TYR A N 1
ATOM 3469 C CA . TYR A 1 449 ? -18.151 7.877 24.975 1.00 97.19 449 TYR A CA 1
ATOM 3470 C C . TYR A 1 449 ? -19.188 8.992 25.156 1.00 97.19 449 TYR A C 1
ATOM 3472 O O . TYR A 1 449 ? -18.835 10.144 25.423 1.00 97.19 449 TYR A O 1
ATOM 3480 N N . LYS A 1 450 ? -20.483 8.656 25.074 1.00 95.69 450 LYS A N 1
ATOM 3481 C CA . LYS A 1 450 ? -21.553 9.645 25.274 1.00 95.69 450 LYS A CA 1
ATOM 3482 C C . LYS A 1 450 ? -21.565 10.212 26.692 1.00 95.69 450 LYS A C 1
ATOM 3484 O O . LYS A 1 450 ? -21.706 11.424 26.849 1.00 95.69 450 LYS A O 1
ATOM 3489 N N . ALA A 1 451 ? -21.407 9.364 27.708 1.00 96.81 451 ALA A N 1
ATOM 3490 C CA . ALA A 1 451 ? -21.367 9.790 29.104 1.00 96.81 451 ALA A CA 1
ATOM 3491 C C . ALA A 1 451 ? -20.162 10.705 29.378 1.00 96.81 451 ALA A C 1
ATOM 3493 O O . ALA A 1 451 ? -20.329 11.745 30.007 1.00 96.81 451 ALA A O 1
ATOM 3494 N N . SER A 1 452 ? -18.987 10.384 28.829 1.00 97.25 452 SER A N 1
ATOM 3495 C CA . SER A 1 452 ? -17.777 11.206 28.932 1.00 97.25 452 SER A CA 1
ATOM 3496 C C . SER A 1 452 ? -17.962 12.586 28.312 1.00 97.25 452 SER A C 1
ATOM 3498 O O . SER A 1 452 ? -17.636 13.580 28.952 1.00 97.25 452 SER A O 1
ATOM 3500 N N . LYS A 1 453 ? -18.567 12.687 27.117 1.00 95.38 453 LYS A N 1
ATOM 3501 C CA . LYS A 1 453 ? -18.892 13.998 26.522 1.00 95.38 453 LYS A CA 1
ATOM 3502 C C . LYS A 1 453 ? -19.839 14.806 27.404 1.00 95.38 453 LYS A C 1
ATOM 3504 O O . LYS A 1 453 ? -19.643 16.005 27.580 1.00 95.38 453 LYS A O 1
ATOM 3509 N N . LEU A 1 454 ? -20.879 14.175 27.944 1.00 95.06 454 LEU A N 1
ATOM 3510 C CA . LEU A 1 454 ? -21.830 14.865 28.815 1.00 95.06 454 LEU A CA 1
ATOM 3511 C C . LEU A 1 454 ? -21.173 15.339 30.116 1.00 95.06 454 LEU A C 1
ATOM 3513 O O . LEU A 1 454 ? -21.422 16.468 30.540 1.00 95.06 454 LEU A O 1
ATOM 3517 N N . ASN A 1 455 ? -20.290 14.525 30.693 1.00 95.19 455 ASN A N 1
ATOM 3518 C CA . ASN A 1 455 ? -19.530 14.895 31.879 1.00 95.19 455 ASN A CA 1
ATOM 3519 C C . ASN A 1 455 ? -18.634 16.101 31.597 1.00 95.19 455 ASN A C 1
ATOM 3521 O O . ASN A 1 455 ? -18.768 17.124 32.262 1.00 95.19 455 ASN A O 1
ATOM 3525 N N . SER A 1 456 ? -17.786 16.024 30.574 1.00 92.56 456 SER A N 1
ATOM 3526 C CA . SER A 1 456 ? -16.784 17.062 30.352 1.00 92.56 456 SER A CA 1
ATOM 3527 C C . SER A 1 456 ? -17.363 18.386 29.839 1.00 92.56 456 SER A C 1
ATOM 3529 O O . SER A 1 456 ? -16.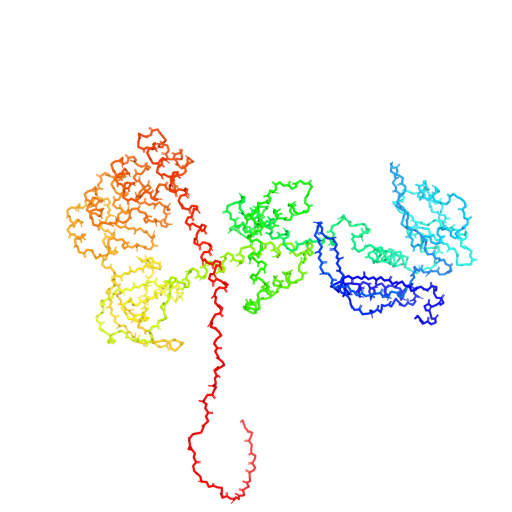874 19.449 30.205 1.00 92.56 456 SER A O 1
ATOM 3531 N N . PHE A 1 457 ? -18.413 18.358 29.007 1.00 89.38 457 PHE A N 1
ATOM 3532 C CA . PHE A 1 457 ? -18.961 19.583 28.397 1.00 89.38 457 PHE A CA 1
ATOM 3533 C C . PHE A 1 457 ? -20.173 20.172 29.128 1.00 89.38 457 PHE A C 1
ATOM 3535 O O . PHE A 1 457 ? -20.487 21.346 28.936 1.00 89.38 457 PHE A O 1
ATOM 3542 N N . TYR A 1 458 ? -20.875 19.374 29.935 1.00 91.56 458 TYR A N 1
ATOM 3543 C CA . TYR A 1 458 ? -22.102 19.800 30.620 1.00 91.56 458 TYR A CA 1
ATOM 3544 C C . TYR A 1 458 ? -22.082 19.524 32.127 1.00 91.56 458 TYR A C 1
ATOM 3546 O O . TYR A 1 458 ? -23.048 19.874 32.805 1.00 91.56 458 TYR A O 1
ATOM 3554 N N . SER A 1 459 ? -21.018 18.910 32.656 1.00 90.62 459 SER A N 1
ATOM 3555 C CA . SER A 1 459 ? -20.879 18.555 34.075 1.00 90.62 459 SER A CA 1
ATOM 3556 C C . SER A 1 459 ? -22.030 17.683 34.600 1.00 90.62 459 SER A C 1
ATOM 3558 O O . SER A 1 459 ? -22.452 17.822 35.748 1.00 90.62 459 SER A O 1
ATOM 3560 N N . ILE A 1 460 ? -22.551 16.781 33.759 1.00 92.50 460 ILE A N 1
ATOM 3561 C CA . ILE A 1 460 ? -23.605 15.809 34.106 1.00 92.50 460 ILE A CA 1
ATOM 3562 C C . ILE A 1 460 ? -23.182 14.389 33.726 1.00 92.50 460 ILE A C 1
ATOM 3564 O O . ILE A 1 460 ? -22.404 14.197 32.799 1.00 92.50 460 ILE A O 1
ATOM 3568 N N . GLY A 1 461 ? -23.721 13.367 34.391 1.00 91.88 461 GLY A N 1
ATOM 3569 C CA . GLY A 1 461 ? -23.442 11.979 34.025 1.00 91.88 461 GLY A CA 1
ATOM 3570 C C . GLY A 1 461 ? -22.123 11.414 34.554 1.00 91.88 461 GLY A C 1
ATOM 3571 O O . GLY A 1 461 ? -21.778 10.293 34.180 1.00 91.88 461 GLY A O 1
ATOM 3572 N N . ARG A 1 462 ? -21.411 12.105 35.461 1.00 94.94 462 ARG A N 1
ATOM 3573 C CA . ARG A 1 462 ? -20.194 11.566 36.105 1.00 94.94 462 ARG A CA 1
ATOM 3574 C C . ARG A 1 462 ? -20.442 10.195 36.732 1.00 94.94 462 ARG A C 1
ATOM 3576 O O . ARG A 1 462 ? -19.670 9.272 36.513 1.00 94.94 462 ARG A O 1
ATOM 3583 N N . ALA A 1 463 ? -21.552 10.035 37.454 1.00 95.94 463 ALA A N 1
ATOM 3584 C CA . ALA A 1 463 ? -21.907 8.762 38.083 1.00 95.94 463 ALA A CA 1
ATOM 3585 C C . ALA A 1 463 ? -22.123 7.629 37.062 1.00 95.94 463 ALA A C 1
ATOM 3587 O O . ALA A 1 463 ? -21.893 6.466 37.375 1.00 95.94 463 ALA A O 1
ATOM 3588 N N . ILE A 1 464 ? -22.549 7.960 35.838 1.00 97.00 464 ILE A N 1
ATOM 3589 C CA . ILE A 1 464 ? -22.711 6.990 34.749 1.00 97.00 464 ILE A CA 1
ATOM 3590 C C . ILE A 1 464 ? -21.342 6.584 34.194 1.00 97.00 464 ILE A C 1
ATOM 3592 O O . ILE A 1 464 ? -21.135 5.400 33.948 1.00 97.00 464 ILE A O 1
ATOM 3596 N N . VAL A 1 465 ? -20.413 7.535 34.026 1.00 97.31 465 VAL A N 1
ATOM 3597 C CA . VAL A 1 465 ? -19.020 7.243 33.635 1.00 97.31 465 VAL A CA 1
ATOM 3598 C C . VAL A 1 465 ? -18.374 6.286 34.637 1.00 97.31 465 VAL A C 1
ATOM 3600 O O . VAL A 1 465 ? -17.818 5.271 34.228 1.00 97.31 465 VAL A O 1
ATOM 3603 N N . GLU A 1 466 ? -18.503 6.566 35.937 1.00 96.38 466 GLU A N 1
ATOM 3604 C CA . GLU A 1 466 ? -17.962 5.702 36.997 1.00 96.38 466 GLU A CA 1
ATOM 3605 C C . GLU A 1 466 ? -18.566 4.292 36.950 1.00 96.38 466 GLU A C 1
ATOM 3607 O O . GLU A 1 466 ? -17.827 3.316 36.890 1.00 96.38 466 GLU A O 1
ATOM 3612 N N . GLU A 1 467 ? -19.896 4.167 36.890 1.00 96.69 467 GLU A N 1
ATOM 3613 C CA . GLU A 1 467 ? -20.569 2.860 36.817 1.00 96.69 467 GLU A CA 1
ATOM 3614 C C . GLU A 1 467 ? -20.166 2.068 35.559 1.00 96.69 467 GLU A C 1
ATOM 3616 O O . GLU A 1 467 ? -20.008 0.849 35.611 1.00 96.69 467 GLU A O 1
ATOM 3621 N N . LEU A 1 468 ? -19.991 2.734 34.413 1.00 96.88 468 LEU A N 1
ATOM 3622 C CA . LEU A 1 468 ? -19.533 2.082 33.184 1.00 96.88 468 LEU A CA 1
ATOM 3623 C C . LEU A 1 468 ? -18.101 1.557 33.330 1.00 96.88 468 LEU A C 1
ATOM 3625 O O . LEU A 1 468 ? -17.838 0.406 32.984 1.00 96.88 468 LEU A O 1
ATOM 3629 N N . LEU A 1 469 ? -17.197 2.362 33.891 1.00 95.75 469 LEU A N 1
ATOM 3630 C CA . LEU A 1 469 ? -15.816 1.959 34.158 1.00 95.75 469 LEU A CA 1
ATOM 3631 C C . LEU A 1 469 ? -15.722 0.830 35.193 1.00 95.75 469 LEU A C 1
ATOM 3633 O O . LEU A 1 469 ? -14.932 -0.096 35.018 1.00 95.75 469 LEU A O 1
ATOM 3637 N N . GLU A 1 470 ? -16.537 0.863 36.249 1.00 94.38 470 GLU A N 1
ATOM 3638 C CA . GLU A 1 470 ? -16.631 -0.218 37.242 1.00 94.38 470 GLU A CA 1
ATOM 3639 C C . GLU A 1 470 ? -17.086 -1.538 36.615 1.00 94.38 470 GLU A C 1
ATOM 3641 O O . GLU A 1 470 ? -16.637 -2.614 37.015 1.00 94.38 470 GLU A O 1
ATOM 3646 N N . ARG A 1 471 ? -17.943 -1.457 35.595 1.00 94.62 471 ARG A N 1
ATOM 3647 C CA . ARG A 1 471 ? -18.396 -2.609 34.813 1.00 94.62 471 ARG A CA 1
ATOM 3648 C C . ARG A 1 471 ? -17.419 -3.040 33.720 1.00 94.62 471 ARG A C 1
ATOM 3650 O O . ARG A 1 471 ? -17.682 -4.051 33.074 1.00 94.62 471 ARG A O 1
ATOM 3657 N N . GLY A 1 472 ? -16.303 -2.330 33.553 1.00 94.25 472 GLY A N 1
ATOM 3658 C CA . GLY A 1 472 ? -15.242 -2.670 32.610 1.00 94.25 472 GLY A CA 1
ATOM 3659 C C . GLY A 1 472 ? -15.445 -2.131 31.196 1.00 94.25 472 GLY A C 1
ATOM 3660 O O . GLY A 1 472 ? -14.905 -2.727 30.274 1.00 94.25 472 GLY A O 1
ATOM 3661 N N . ALA A 1 473 ? -16.217 -1.053 31.020 1.00 96.19 473 ALA A N 1
ATOM 3662 C CA . ALA A 1 473 ? -16.384 -0.419 29.712 1.00 96.19 473 ALA A CA 1
ATOM 3663 C C . ALA A 1 473 ? -15.039 0.091 29.180 1.00 96.19 473 ALA A C 1
ATOM 3665 O O . ALA A 1 473 ? -14.242 0.641 29.945 1.00 96.19 473 ALA A O 1
ATOM 3666 N N . ASP A 1 474 ? -14.812 -0.069 27.879 1.00 95.88 474 ASP A N 1
ATOM 3667 C CA . ASP A 1 474 ? -13.534 0.222 27.234 1.00 95.88 474 ASP A CA 1
ATOM 3668 C C . ASP A 1 474 ? -13.406 1.717 26.848 1.00 95.88 474 ASP A C 1
ATOM 3670 O O . ASP A 1 474 ? -14.100 2.206 25.943 1.00 95.88 474 ASP A O 1
ATOM 3674 N N . PRO A 1 475 ? -12.502 2.483 27.497 1.00 97.06 475 PRO A N 1
ATOM 3675 C CA . PRO A 1 475 ? -12.248 3.881 27.171 1.00 97.06 475 PRO A CA 1
ATOM 3676 C C . PRO A 1 475 ? -11.401 4.092 25.907 1.00 97.06 475 PRO A C 1
ATOM 3678 O O . PRO A 1 475 ? -11.166 5.243 25.525 1.00 97.06 475 PRO A O 1
ATOM 3681 N N . GLY A 1 476 ? -10.947 3.020 25.257 1.00 95.25 476 GLY A N 1
ATOM 3682 C CA . GLY A 1 476 ? -10.195 3.023 24.006 1.00 95.25 476 GLY A CA 1
ATOM 3683 C C . GLY A 1 476 ? -11.050 2.995 22.737 1.00 95.25 476 GLY A C 1
ATOM 3684 O O . GLY A 1 476 ? -10.527 3.236 21.644 1.00 95.25 476 GLY A O 1
ATOM 3685 N N . ILE A 1 477 ? -12.361 2.747 22.841 1.00 92.12 477 ILE A N 1
ATOM 3686 C CA . ILE A 1 477 ? -13.233 2.646 21.662 1.00 92.12 477 ILE A CA 1
ATOM 3687 C C . ILE A 1 477 ? -13.420 4.017 21.007 1.00 92.12 477 ILE A C 1
ATOM 3689 O O . ILE A 1 477 ? -13.793 5.004 21.642 1.00 92.12 477 ILE A O 1
ATOM 3693 N N . ARG A 1 478 ? -13.156 4.073 19.698 1.00 92.19 478 ARG A N 1
ATOM 3694 C CA . ARG A 1 478 ? -13.103 5.310 18.917 1.00 92.19 478 ARG A CA 1
ATOM 3695 C C . ARG A 1 478 ? -14.426 5.611 18.216 1.00 92.19 478 ARG A C 1
ATOM 3697 O O . ARG A 1 478 ? -14.883 4.808 17.405 1.00 92.19 478 ARG A O 1
ATOM 3704 N N . SER A 1 479 ? -14.938 6.827 18.407 1.00 89.81 479 SER A N 1
ATOM 3705 C CA . SER A 1 479 ? -16.024 7.369 17.586 1.00 89.81 479 SER A CA 1
ATOM 3706 C C . SER A 1 479 ? -15.562 7.559 16.142 1.00 89.81 479 SER A C 1
ATOM 3708 O O . SER A 1 479 ? -14.516 8.155 15.881 1.00 89.81 479 SER A O 1
ATOM 3710 N N . SER A 1 480 ? -16.355 7.099 15.178 1.00 86.69 480 SER A N 1
ATOM 3711 C CA . SER A 1 480 ? -16.098 7.349 13.760 1.00 86.69 480 SER A CA 1
ATOM 3712 C C . SER A 1 480 ? -16.457 8.776 13.338 1.00 86.69 480 SER A C 1
ATOM 3714 O O . SER A 1 480 ? -16.077 9.188 12.247 1.00 86.69 480 SER A O 1
ATOM 3716 N N . GLU A 1 481 ? -17.217 9.514 14.156 1.00 84.88 481 GLU A N 1
ATOM 3717 C CA . GLU A 1 481 ? -17.609 10.898 13.866 1.00 84.88 481 GLU A CA 1
ATOM 3718 C C . GLU A 1 481 ? -16.523 11.893 14.280 1.00 84.88 481 GLU A C 1
ATOM 3720 O O . GLU A 1 481 ? -16.099 12.697 13.455 1.00 84.88 481 GLU A O 1
ATOM 3725 N N . SER A 1 482 ? -16.055 11.839 15.533 1.00 85.62 482 SER A N 1
ATOM 3726 C CA . SER A 1 482 ? -15.007 12.761 16.003 1.00 85.62 482 SER A CA 1
ATOM 3727 C C . SER A 1 482 ? -13.596 12.202 15.827 1.00 85.62 482 SER A C 1
ATOM 3729 O O . SER A 1 482 ? -12.633 12.957 15.754 1.00 85.62 482 SER A O 1
ATOM 3731 N N . GLY A 1 483 ? -13.456 10.877 15.742 1.00 88.56 483 GLY A N 1
ATOM 3732 C CA . GLY A 1 483 ? -12.161 10.208 15.774 1.00 88.56 483 GLY A CA 1
ATOM 3733 C C . GLY A 1 483 ? -11.576 10.058 17.180 1.00 88.56 483 GLY A C 1
ATOM 3734 O O . GLY A 1 483 ? -10.490 9.489 17.301 1.00 88.56 483 GLY A O 1
ATOM 3735 N N . ASP A 1 484 ? -12.262 10.512 18.229 1.00 91.06 484 ASP A N 1
ATOM 3736 C CA . ASP A 1 484 ? -11.785 10.471 19.617 1.00 91.06 484 ASP A CA 1
ATOM 3737 C C . ASP A 1 484 ? -12.320 9.254 20.372 1.00 91.06 484 ASP A C 1
ATOM 3739 O O . ASP A 1 484 ? -13.357 8.680 20.023 1.00 91.06 484 ASP A O 1
ATOM 3743 N N . THR A 1 485 ? -11.604 8.872 21.423 1.00 96.06 485 THR A N 1
ATOM 3744 C CA . THR A 1 485 ? -12.031 7.876 22.411 1.00 96.06 485 THR A CA 1
ATOM 3745 C C . THR A 1 485 ? -12.551 8.558 23.688 1.00 96.06 485 THR A C 1
ATOM 3747 O O . THR A 1 485 ? -12.315 9.755 23.879 1.00 96.06 485 THR A O 1
ATOM 3750 N N . PRO A 1 486 ? -13.242 7.842 24.597 1.00 97.44 486 PRO A N 1
ATOM 3751 C CA . PRO A 1 486 ? -13.509 8.350 25.943 1.00 97.44 486 PRO A CA 1
ATOM 3752 C C . PRO A 1 486 ? -12.248 8.856 26.655 1.00 97.44 486 PRO A C 1
ATOM 3754 O O . PRO A 1 486 ? -12.282 9.933 27.242 1.00 97.44 486 PRO A O 1
ATOM 3757 N N . PHE A 1 487 ? -11.134 8.123 26.541 1.00 97.25 487 PHE A N 1
ATOM 3758 C CA . PHE A 1 487 ? -9.851 8.544 27.098 1.00 97.25 487 PHE A CA 1
ATOM 3759 C C . PHE A 1 487 ? -9.346 9.851 26.483 1.00 97.25 487 PHE A C 1
ATOM 3761 O O . PHE A 1 487 ? -8.954 10.749 27.220 1.00 97.25 487 PHE A O 1
ATOM 3768 N N . ASP A 1 488 ? -9.415 9.998 25.154 1.00 95.94 488 ASP A N 1
ATOM 3769 C CA . ASP A 1 488 ? -9.021 11.240 24.482 1.00 95.94 488 ASP A CA 1
ATOM 3770 C C . ASP A 1 488 ? -9.804 12.440 25.049 1.00 95.94 488 ASP A C 1
ATOM 3772 O O . ASP A 1 488 ? -9.196 13.469 25.335 1.00 95.94 488 ASP A O 1
ATOM 3776 N N . ILE A 1 489 ? -11.120 12.283 25.270 1.00 95.88 489 ILE A N 1
ATOM 3777 C CA . ILE A 1 489 ? -11.970 13.318 25.883 1.00 95.88 489 ILE A CA 1
ATOM 3778 C C . ILE A 1 489 ? -11.444 13.710 27.258 1.00 95.88 489 ILE A C 1
ATOM 3780 O O . ILE A 1 489 ? -11.258 14.891 27.517 1.00 95.88 489 ILE A O 1
ATOM 3784 N N . TRP A 1 490 ? -11.161 12.741 28.124 1.00 96.69 490 TRP A N 1
ATOM 3785 C CA . TRP A 1 490 ? -10.663 13.024 29.471 1.00 96.69 490 TRP A CA 1
ATOM 3786 C C . TRP A 1 490 ? -9.318 13.742 29.471 1.00 96.69 490 TRP A C 1
ATOM 3788 O O . TRP A 1 490 ? -9.099 14.609 30.311 1.00 96.69 490 TRP A O 1
ATOM 3798 N N . VAL A 1 491 ? -8.445 13.420 28.516 1.00 95.25 491 VAL A N 1
ATOM 3799 C CA . VAL A 1 491 ? -7.141 14.071 28.368 1.00 95.25 491 VAL A CA 1
ATOM 3800 C C . VAL A 1 491 ? -7.312 15.541 27.976 1.00 95.25 491 VAL A C 1
ATOM 3802 O O . VAL A 1 491 ? -6.804 16.408 28.680 1.00 95.25 491 VAL A O 1
ATOM 3805 N N . PHE A 1 492 ? -8.051 15.856 26.903 1.00 93.75 492 PHE A N 1
ATOM 3806 C CA . PHE A 1 492 ? -8.190 17.256 26.464 1.00 93.75 492 PHE A CA 1
ATOM 3807 C C . PHE A 1 492 ? -9.172 18.086 27.303 1.00 93.75 492 PHE A C 1
ATOM 3809 O O . PHE A 1 492 ? -9.239 19.300 27.130 1.00 93.75 492 PHE A O 1
ATOM 3816 N N . THR A 1 493 ? -9.951 17.459 28.189 1.00 93.75 493 THR A N 1
ATOM 3817 C CA . THR A 1 493 ? -10.788 18.164 29.177 1.00 93.75 493 THR A CA 1
ATOM 3818 C C . THR A 1 493 ? -10.205 18.117 30.586 1.00 93.75 493 THR A C 1
ATOM 3820 O O . THR A 1 493 ? -10.919 18.418 31.537 1.00 93.75 493 THR A O 1
ATOM 3823 N N . GLU A 1 494 ? -8.936 17.719 30.718 1.00 94.38 494 GLU A N 1
ATOM 3824 C CA . GLU A 1 494 ? -8.158 17.751 31.962 1.00 94.38 494 GLU A CA 1
ATOM 3825 C C . GLU A 1 494 ? -8.796 16.988 33.146 1.00 94.38 494 GLU A C 1
ATOM 3827 O O . GLU A 1 494 ? -8.669 17.369 34.309 1.00 94.38 494 GLU A O 1
ATOM 3832 N N . GLU A 1 495 ? -9.456 15.861 32.872 1.00 94.31 495 GLU A N 1
ATOM 3833 C CA . GLU A 1 495 ? -10.045 14.967 33.880 1.00 94.31 495 GLU A CA 1
ATOM 3834 C C . GLU A 1 495 ? -8.960 14.070 34.511 1.00 94.31 495 GLU A C 1
ATOM 3836 O O . GLU A 1 495 ? -8.931 12.856 34.301 1.00 94.31 495 GLU A O 1
ATOM 3841 N N . GLU A 1 496 ? -8.047 14.679 35.277 1.00 94.62 496 GLU A N 1
ATOM 3842 C CA . GLU A 1 496 ? -6.812 14.066 35.805 1.00 94.62 496 GLU A CA 1
ATOM 3843 C C . GLU A 1 496 ? -7.018 12.674 36.427 1.00 94.62 496 GLU A C 1
ATOM 3845 O O . GLU A 1 496 ? -6.312 11.726 36.079 1.00 94.62 496 GLU A O 1
ATOM 3850 N N . ASP A 1 497 ? -8.011 12.526 37.307 1.00 95.00 497 ASP A N 1
ATOM 3851 C CA . ASP A 1 497 ? -8.332 11.252 37.964 1.00 95.00 497 ASP A CA 1
ATOM 3852 C C . ASP A 1 497 ? -8.696 10.148 36.954 1.00 95.00 497 ASP A C 1
ATOM 3854 O O . ASP A 1 497 ? -8.204 9.021 37.052 1.00 95.00 497 ASP A O 1
ATOM 3858 N N . LEU A 1 498 ? -9.508 10.471 35.939 1.00 95.88 498 LEU A N 1
ATOM 3859 C CA . LEU A 1 498 ? -9.886 9.513 34.898 1.00 95.88 498 LEU A CA 1
ATOM 3860 C C . LEU A 1 498 ? -8.691 9.144 34.026 1.00 95.88 498 LEU A C 1
ATOM 3862 O O . LEU A 1 498 ? -8.526 7.969 33.696 1.00 95.88 498 LEU A O 1
ATOM 3866 N N . VAL A 1 499 ? -7.855 10.124 33.680 1.00 95.88 499 VAL A N 1
ATOM 3867 C CA . VAL A 1 499 ? -6.658 9.914 32.861 1.00 95.88 499 VAL A CA 1
ATOM 3868 C C . VAL A 1 499 ? -5.688 8.973 33.569 1.00 95.88 499 VAL A C 1
ATOM 3870 O O . VAL A 1 499 ? -5.345 7.926 33.021 1.00 95.88 499 VAL A O 1
ATOM 3873 N N . LEU A 1 500 ? -5.285 9.295 34.800 1.00 95.38 500 LEU A N 1
ATOM 3874 C CA . LEU A 1 500 ? -4.287 8.516 35.535 1.00 95.38 500 LEU A CA 1
ATOM 3875 C C . LEU A 1 500 ? -4.779 7.097 35.837 1.00 95.38 500 LEU A C 1
ATOM 3877 O O . LEU A 1 500 ? -4.077 6.128 35.549 1.00 95.38 500 LEU A O 1
ATOM 3881 N N . ARG A 1 501 ? -6.019 6.953 36.323 1.00 94.62 501 ARG A N 1
ATOM 3882 C CA . ARG A 1 501 ? -6.625 5.642 36.603 1.00 94.62 501 ARG A CA 1
ATOM 3883 C C . ARG A 1 501 ? -6.755 4.772 35.354 1.00 94.62 501 ARG A C 1
ATOM 3885 O O . ARG A 1 501 ? -6.646 3.549 35.443 1.00 94.62 501 ARG A O 1
ATOM 3892 N N . THR A 1 502 ? -7.025 5.382 34.202 1.00 94.75 502 THR A N 1
ATOM 3893 C CA . THR A 1 502 ? -7.114 4.649 32.935 1.00 94.75 502 THR A CA 1
ATOM 3894 C C . THR A 1 502 ? -5.734 4.206 32.474 1.00 94.75 502 THR A C 1
ATOM 3896 O O . THR A 1 502 ? -5.582 3.043 32.127 1.00 94.75 502 THR A O 1
ATOM 3899 N N . LEU A 1 503 ? -4.716 5.068 32.558 1.00 94.31 503 LEU A N 1
ATOM 3900 C CA . LEU A 1 503 ? -3.337 4.724 32.191 1.00 94.31 503 LEU A CA 1
ATOM 3901 C C . LEU A 1 503 ? -2.753 3.580 33.028 1.00 94.31 503 LEU A C 1
ATOM 3903 O O . LEU A 1 503 ? -1.968 2.792 32.513 1.00 94.31 503 LEU A O 1
ATOM 3907 N N . GLU A 1 504 ? -3.139 3.459 34.299 1.00 93.56 504 GLU A N 1
ATOM 3908 C CA . GLU A 1 504 ? -2.728 2.326 35.139 1.00 93.56 504 GLU A CA 1
ATOM 3909 C C . GLU A 1 504 ? -3.295 0.984 34.653 1.00 93.56 504 GLU A C 1
ATOM 3911 O O . GLU A 1 504 ? -2.654 -0.054 34.818 1.00 93.56 504 GLU A O 1
ATOM 3916 N N . LYS A 1 505 ? -4.503 0.992 34.079 1.00 93.06 505 LYS A N 1
ATOM 3917 C CA . LYS A 1 505 ? -5.207 -0.222 33.636 1.00 93.06 505 LYS A CA 1
ATOM 3918 C C . LYS A 1 505 ? -5.001 -0.536 32.156 1.00 93.06 505 LYS A C 1
ATOM 3920 O O . LYS A 1 505 ? -5.017 -1.706 31.792 1.00 93.06 505 LYS A O 1
ATOM 3925 N N . GLN A 1 506 ? -4.867 0.501 31.339 1.00 94.19 506 GLN A N 1
ATOM 3926 C CA . GLN A 1 506 ? -4.798 0.473 29.879 1.00 94.19 506 GLN A CA 1
ATOM 3927 C C . GLN A 1 506 ? -3.715 1.456 29.391 1.00 94.19 506 GLN A C 1
ATOM 3929 O O . GLN A 1 506 ? -4.024 2.498 28.794 1.00 94.19 506 GLN A O 1
ATOM 3934 N N . PRO A 1 507 ? -2.431 1.188 29.699 1.00 94.38 507 PRO A N 1
ATOM 3935 C CA . PRO A 1 507 ? -1.328 2.071 29.328 1.00 94.38 507 PRO A CA 1
ATOM 3936 C C . PRO A 1 507 ? -1.209 2.271 27.812 1.00 94.38 507 PRO A C 1
ATOM 3938 O O . PRO A 1 507 ? -0.789 3.340 27.375 1.00 94.38 507 PRO A O 1
ATOM 3941 N N . GLU A 1 508 ? -1.618 1.295 26.999 1.00 92.75 508 GLU A N 1
ATOM 3942 C CA . GLU A 1 508 ? -1.571 1.318 25.533 1.00 92.75 508 GLU A CA 1
ATOM 3943 C C . GLU A 1 508 ? -2.292 2.523 24.908 1.00 92.75 508 GLU A C 1
ATOM 3945 O O . GLU A 1 508 ? -1.904 2.994 23.836 1.00 92.75 508 GLU A O 1
ATOM 3950 N N . LEU A 1 509 ? -3.292 3.092 25.593 1.00 93.38 509 LEU A N 1
ATOM 3951 C CA . LEU A 1 509 ? -4.010 4.281 25.122 1.00 93.38 509 LEU A CA 1
ATOM 3952 C C . LEU A 1 509 ? -3.117 5.528 25.051 1.00 93.38 509 LEU A C 1
ATOM 3954 O O . LEU A 1 509 ? -3.383 6.440 24.261 1.00 93.38 509 LEU A O 1
ATOM 3958 N N . ALA A 1 510 ? -2.020 5.547 25.813 1.00 94.25 510 ALA A N 1
ATOM 3959 C CA . ALA A 1 510 ? -1.019 6.605 25.780 1.00 94.25 510 ALA A CA 1
ATOM 3960 C C . ALA A 1 510 ? -0.332 6.726 24.412 1.00 94.25 510 ALA A C 1
ATOM 3962 O O . ALA A 1 510 ? -0.023 7.837 23.981 1.00 94.25 510 ALA A O 1
ATOM 3963 N N . ALA A 1 511 ? -0.138 5.608 23.695 1.00 91.12 511 ALA A N 1
ATOM 3964 C CA . ALA A 1 511 ? 0.615 5.550 22.436 1.00 91.12 511 ALA A CA 1
ATOM 3965 C C . ALA A 1 511 ? 0.047 6.467 21.338 1.00 91.12 511 ALA A C 1
ATOM 3967 O O . ALA A 1 511 ? 0.740 6.833 20.390 1.00 91.12 511 ALA A O 1
ATOM 3968 N N . ARG A 1 512 ? -1.224 6.868 21.465 1.00 87.19 512 ARG A N 1
ATOM 3969 C CA . ARG A 1 512 ? -1.901 7.747 20.511 1.00 87.19 512 ARG A CA 1
ATOM 3970 C C . ARG A 1 512 ? -1.514 9.231 20.646 1.00 87.19 512 ARG A C 1
ATOM 3972 O O . ARG A 1 512 ? -1.777 10.017 19.734 1.00 87.19 512 ARG A O 1
ATOM 3979 N N . TRP A 1 513 ? -0.949 9.648 21.774 1.00 91.69 513 TRP A N 1
ATOM 3980 C CA . TRP A 1 513 ? -0.772 11.062 22.108 1.00 91.69 513 TRP A CA 1
ATOM 3981 C C . TRP A 1 513 ? 0.610 11.604 21.722 1.00 91.69 513 TRP A C 1
ATOM 3983 O O . TRP A 1 513 ? 1.555 11.567 22.503 1.00 91.69 513 TRP A O 1
ATOM 3993 N N . SER A 1 514 ? 0.743 12.151 20.512 1.00 90.56 514 SER A N 1
ATOM 3994 C CA . SER A 1 514 ? 1.970 12.842 20.090 1.00 90.56 514 SER A CA 1
ATOM 3995 C C . SER A 1 514 ? 2.146 14.199 20.780 1.00 90.56 514 SER A C 1
ATOM 3997 O O . SER A 1 514 ? 1.180 14.785 21.269 1.00 90.56 514 SER A O 1
ATOM 3999 N N . ASP A 1 515 ? 3.372 14.728 20.767 1.00 89.25 515 ASP A N 1
ATOM 4000 C CA . ASP A 1 515 ? 3.653 16.093 21.237 1.00 89.25 515 ASP A CA 1
ATOM 4001 C C . ASP A 1 515 ? 2.823 17.136 20.473 1.00 89.25 515 ASP A C 1
ATOM 4003 O O . ASP A 1 515 ? 2.197 17.984 21.098 1.00 89.25 515 ASP A O 1
ATOM 4007 N N . ASP A 1 516 ? 2.658 16.976 19.156 1.00 89.25 516 ASP A N 1
ATOM 4008 C CA . ASP A 1 516 ? 1.758 17.824 18.361 1.00 89.25 516 ASP A CA 1
ATOM 4009 C C . ASP A 1 516 ? 0.303 17.772 18.850 1.00 89.25 516 ASP A C 1
ATOM 4011 O O . ASP A 1 516 ? -0.411 18.772 18.791 1.00 89.25 516 ASP A O 1
ATOM 4015 N N . ARG A 1 517 ? -0.165 16.608 19.325 1.00 89.88 517 ARG A N 1
ATOM 4016 C CA . ARG A 1 517 ? -1.533 16.463 19.836 1.00 89.88 517 ARG A CA 1
ATOM 4017 C C . ARG A 1 517 ? -1.678 17.128 21.201 1.00 89.88 517 ARG A C 1
ATOM 4019 O O . ARG A 1 517 ? -2.693 17.775 21.434 1.00 89.88 517 ARG A O 1
ATOM 4026 N N . PHE A 1 518 ? -0.674 17.011 22.070 1.00 91.44 518 PHE A N 1
ATOM 4027 C CA . PHE A 1 518 ? -0.652 17.752 23.332 1.00 91.44 518 PHE A CA 1
ATOM 4028 C C . PHE A 1 518 ? -0.683 19.266 23.095 1.00 91.44 518 PHE A C 1
ATOM 4030 O O . PHE A 1 518 ? -1.508 19.947 23.703 1.00 91.44 518 PHE A O 1
ATOM 4037 N N . ALA A 1 519 ? 0.135 19.764 22.164 1.00 90.38 519 ALA A N 1
ATOM 4038 C CA . ALA A 1 519 ? 0.154 21.168 21.767 1.00 90.38 519 ALA A CA 1
ATOM 4039 C C . ALA A 1 519 ? -1.187 21.625 21.174 1.00 90.38 519 ALA A C 1
ATOM 4041 O O . ALA A 1 519 ? -1.689 22.688 21.523 1.00 90.38 519 ALA A O 1
ATOM 4042 N N . PHE A 1 520 ? -1.799 20.813 20.302 1.00 89.75 520 PHE A N 1
ATOM 4043 C CA . PHE A 1 520 ? -3.070 21.144 19.651 1.00 89.75 520 PHE A CA 1
ATOM 4044 C C . PHE A 1 520 ? -4.221 21.361 20.642 1.00 89.75 520 PHE A C 1
ATOM 4046 O O . PHE A 1 520 ? -5.058 22.232 20.416 1.00 89.75 520 PHE A O 1
ATOM 4053 N N . TYR A 1 521 ? -4.269 20.571 21.717 1.00 90.94 521 TYR A N 1
ATOM 4054 C CA . TYR A 1 521 ? -5.280 20.709 22.769 1.00 90.94 521 TYR A CA 1
ATOM 4055 C C . TYR A 1 521 ? -4.837 21.610 23.931 1.00 90.94 521 TYR A C 1
ATOM 4057 O O . TYR A 1 521 ? -5.588 21.741 24.889 1.00 90.94 521 TYR A O 1
ATOM 4065 N N . GLU A 1 522 ? -3.652 22.225 23.852 1.00 94.38 522 GLU A N 1
ATOM 4066 C CA . GLU A 1 522 ? -3.117 23.150 24.863 1.00 94.38 522 GLU A CA 1
ATOM 4067 C C . GLU A 1 522 ? -3.003 22.545 26.280 1.00 94.38 522 GLU A C 1
ATOM 4069 O O . GLU A 1 522 ? -3.106 23.249 27.278 1.00 94.38 522 GLU A O 1
ATOM 4074 N N . VAL A 1 523 ? -2.751 21.234 26.384 1.00 93.38 523 VAL A N 1
ATOM 4075 C CA . VAL A 1 523 ? -2.668 20.517 27.677 1.00 93.38 523 VAL A CA 1
ATOM 4076 C C . VAL A 1 523 ? -1.235 20.269 28.164 1.00 93.38 523 VAL A C 1
ATOM 4078 O O . VAL A 1 523 ? -1.045 19.649 29.203 1.00 93.38 523 VAL A O 1
ATOM 4081 N N . GLU A 1 524 ? -0.210 20.721 27.433 1.00 91.81 524 GLU A N 1
ATOM 4082 C CA . GLU A 1 524 ? 1.207 20.359 27.651 1.00 91.81 524 GLU A CA 1
ATOM 4083 C C . GLU A 1 524 ? 1.730 20.608 29.074 1.00 91.81 524 GLU A C 1
ATOM 4085 O O . GLU A 1 524 ? 2.587 19.859 29.550 1.00 91.81 524 GLU A O 1
ATOM 4090 N N . ASP A 1 525 ? 1.199 21.632 29.742 1.00 90.38 525 ASP A N 1
ATOM 4091 C CA . ASP A 1 525 ? 1.622 22.072 31.073 1.00 90.38 525 ASP A CA 1
ATOM 4092 C C . ASP A 1 525 ? 0.872 21.371 32.222 1.00 90.38 525 ASP A C 1
ATOM 4094 O O . ASP A 1 525 ? 1.179 21.602 33.397 1.00 90.38 525 ASP A O 1
ATOM 4098 N N . ALA A 1 526 ? -0.111 20.512 31.923 1.00 91.56 526 ALA A N 1
ATOM 4099 C CA . ALA A 1 526 ? -0.886 19.832 32.953 1.00 91.56 526 ALA A CA 1
ATOM 4100 C C . ALA A 1 526 ? -0.009 18.829 33.745 1.00 91.56 526 ALA A C 1
ATOM 4102 O O . ALA A 1 526 ? 0.768 18.075 33.146 1.00 91.56 526 ALA A O 1
ATOM 4103 N N . PRO A 1 527 ? -0.133 18.742 35.089 1.00 90.19 527 PRO A N 1
ATOM 4104 C CA . PRO A 1 527 ? 0.771 17.937 35.925 1.00 90.19 527 PRO A CA 1
ATOM 4105 C C . PRO A 1 527 ? 0.872 16.456 35.518 1.00 90.19 527 PRO A C 1
ATOM 4107 O O . PRO A 1 527 ? 1.950 15.855 35.574 1.00 90.19 527 PRO A O 1
ATOM 4110 N N . TRP A 1 528 ? -0.241 15.876 35.061 1.00 92.19 528 TRP A N 1
ATOM 4111 C CA . TRP A 1 528 ? -0.358 14.471 34.667 1.00 92.19 528 TRP A CA 1
ATOM 4112 C C . TRP A 1 528 ? 0.242 14.155 33.283 1.00 92.19 528 TRP A C 1
ATOM 4114 O O . TRP A 1 528 ? 0.512 12.985 32.997 1.00 92.19 528 TRP A O 1
ATOM 4124 N N . VAL A 1 529 ? 0.519 15.155 32.432 1.00 94.94 529 VAL A N 1
ATOM 4125 C CA . VAL A 1 529 ? 1.064 14.934 31.074 1.00 94.94 529 VAL A CA 1
ATOM 4126 C C . VAL A 1 529 ? 2.453 14.316 31.110 1.00 94.94 529 VAL A C 1
ATOM 4128 O O . VAL A 1 529 ? 2.763 13.463 30.280 1.00 94.94 529 VAL A O 1
ATOM 4131 N N . SER A 1 530 ? 3.276 14.685 32.093 1.00 93.12 530 SER A N 1
ATOM 4132 C CA . SER A 1 530 ? 4.603 14.085 32.279 1.00 93.12 530 SER A CA 1
ATOM 4133 C C . SER A 1 530 ? 4.525 12.560 32.414 1.00 93.12 530 SER A C 1
ATOM 4135 O O . SER A 1 530 ? 5.270 11.837 31.749 1.00 93.12 530 SER A O 1
ATOM 4137 N N . LYS A 1 531 ? 3.557 12.067 33.198 1.00 93.94 531 LYS A N 1
ATOM 4138 C CA . LYS A 1 531 ? 3.314 10.636 33.378 1.00 93.94 531 LYS A CA 1
ATOM 4139 C C . LYS A 1 531 ? 2.761 9.990 32.112 1.00 93.94 531 LYS A C 1
ATOM 4141 O O . LYS A 1 531 ? 3.194 8.899 31.755 1.00 93.94 531 LYS A O 1
ATOM 4146 N N . LEU A 1 532 ? 1.845 10.662 31.413 1.00 95.69 532 LEU A N 1
ATOM 4147 C CA . LEU A 1 532 ? 1.299 10.160 30.151 1.00 95.69 532 LEU A CA 1
ATOM 4148 C C . LEU A 1 532 ? 2.401 9.998 29.094 1.00 95.69 532 LEU A C 1
ATOM 4150 O O . LEU A 1 532 ? 2.455 8.959 28.444 1.00 95.69 532 LEU A O 1
ATOM 4154 N N . LYS A 1 533 ? 3.300 10.983 28.945 1.00 95.19 533 LYS A N 1
ATOM 4155 C CA . LYS A 1 533 ? 4.435 10.914 28.006 1.00 95.19 533 LYS A CA 1
ATOM 4156 C C . LYS A 1 533 ? 5.367 9.744 28.323 1.00 95.19 533 LYS A C 1
ATOM 4158 O O . LYS A 1 533 ? 5.726 9.003 27.416 1.00 95.19 533 LYS A O 1
ATOM 4163 N N . GLU A 1 534 ? 5.686 9.529 29.600 1.00 94.69 534 GLU A N 1
ATOM 4164 C CA . GLU A 1 534 ? 6.487 8.376 30.037 1.00 94.69 534 GLU A CA 1
ATOM 4165 C C . GLU A 1 534 ? 5.838 7.044 29.622 1.00 94.69 534 GLU A C 1
ATOM 4167 O O . GLU A 1 534 ? 6.496 6.184 29.038 1.00 94.69 534 GLU A O 1
ATOM 4172 N N . VAL A 1 535 ? 4.535 6.883 29.884 1.00 94.75 535 VAL A N 1
ATOM 4173 C CA . VAL A 1 535 ? 3.789 5.667 29.524 1.00 94.75 535 VAL A CA 1
ATOM 4174 C C . VAL A 1 535 ? 3.704 5.509 28.004 1.00 94.75 535 VAL A C 1
ATOM 4176 O O . VAL A 1 535 ? 3.924 4.417 27.489 1.00 94.75 535 VAL A O 1
ATOM 4179 N N . ARG A 1 536 ? 3.444 6.593 27.267 1.00 94.38 536 ARG A N 1
ATOM 4180 C CA . ARG A 1 536 ? 3.401 6.603 25.799 1.00 94.38 536 ARG A CA 1
ATOM 4181 C C . ARG A 1 536 ? 4.697 6.075 25.206 1.00 94.38 536 ARG A C 1
ATOM 4183 O O . ARG A 1 536 ? 4.640 5.215 24.334 1.00 94.38 536 ARG A O 1
ATOM 4190 N N . ASP A 1 537 ? 5.833 6.605 25.644 1.00 91.31 537 ASP A N 1
ATOM 4191 C CA . ASP A 1 537 ? 7.127 6.273 25.050 1.00 91.31 537 ASP A CA 1
ATOM 4192 C C . ASP A 1 537 ? 7.445 4.779 25.248 1.00 91.31 537 ASP A C 1
ATOM 4194 O O . ASP A 1 537 ? 7.855 4.111 24.300 1.00 91.31 537 ASP A O 1
ATOM 4198 N N . GLN A 1 538 ? 7.120 4.221 26.423 1.00 91.25 538 GLN A N 1
ATOM 4199 C CA . GLN A 1 538 ? 7.218 2.779 26.695 1.00 91.25 538 GLN A CA 1
ATOM 4200 C C . GLN A 1 538 ? 6.297 1.947 25.789 1.00 91.25 538 GLN A C 1
ATOM 4202 O O . GLN A 1 538 ? 6.704 0.916 25.257 1.00 91.25 538 GLN A O 1
ATOM 4207 N N . GLN A 1 539 ? 5.052 2.388 25.586 1.00 90.69 539 GLN A N 1
ATOM 4208 C CA . GLN A 1 539 ? 4.105 1.667 24.733 1.00 90.69 539 GLN A CA 1
ATOM 4209 C C . GLN A 1 539 ? 4.480 1.729 23.252 1.00 90.69 539 GLN A C 1
ATOM 4211 O O . GLN A 1 539 ? 4.304 0.745 22.540 1.00 90.69 539 GLN A O 1
ATOM 4216 N N . ILE A 1 540 ? 5.026 2.849 22.772 1.00 85.62 540 ILE A N 1
ATOM 4217 C CA . ILE A 1 540 ? 5.526 2.958 21.395 1.00 85.62 540 ILE A CA 1
ATOM 4218 C C . ILE A 1 540 ? 6.665 1.959 21.163 1.00 85.62 540 ILE A C 1
ATOM 4220 O O . ILE A 1 540 ? 6.662 1.280 20.137 1.00 85.62 540 ILE A O 1
ATOM 4224 N N . GLU A 1 541 ? 7.597 1.830 22.109 1.00 82.44 541 GLU A N 1
ATOM 4225 C CA . GLU A 1 541 ? 8.689 0.852 22.032 1.00 82.44 541 GLU A CA 1
ATOM 4226 C C . GLU A 1 541 ? 8.148 -0.587 21.958 1.00 82.44 541 GLU A C 1
ATOM 4228 O O . GLU A 1 541 ? 8.473 -1.322 21.023 1.00 82.44 541 GLU A O 1
ATOM 4233 N N . MET A 1 542 ? 7.221 -0.952 22.851 1.00 82.94 542 MET A N 1
ATOM 4234 C CA . MET A 1 542 ? 6.580 -2.274 22.845 1.00 82.94 542 MET A CA 1
ATOM 4235 C C . MET A 1 542 ? 5.810 -2.568 21.547 1.00 82.94 542 MET A C 1
ATOM 4237 O O . MET A 1 542 ? 5.899 -3.670 21.005 1.00 82.94 542 MET A O 1
ATOM 4241 N N . LEU A 1 543 ? 5.067 -1.591 21.016 1.00 79.81 543 LEU A N 1
ATOM 4242 C CA . LEU A 1 543 ? 4.298 -1.750 19.776 1.00 79.81 543 LEU A CA 1
ATOM 4243 C C . LEU A 1 543 ? 5.201 -1.986 18.561 1.00 79.81 543 LEU A C 1
ATOM 4245 O O . LEU A 1 543 ? 4.822 -2.721 17.645 1.00 79.81 543 LEU A O 1
ATOM 4249 N N . VAL A 1 544 ? 6.390 -1.375 18.530 1.00 75.81 544 VAL A N 1
ATOM 4250 C CA . VAL A 1 544 ? 7.385 -1.624 17.477 1.00 75.81 544 VAL A CA 1
ATOM 4251 C C . VAL A 1 544 ? 7.864 -3.078 17.534 1.00 75.81 544 VAL A C 1
ATOM 4253 O O . VAL A 1 544 ? 7.885 -3.747 16.498 1.00 75.81 544 VAL A O 1
ATOM 4256 N N . GLU A 1 545 ? 8.165 -3.597 18.726 1.00 75.00 545 GLU A N 1
ATOM 4257 C CA . GLU A 1 545 ? 8.594 -4.988 18.924 1.00 75.00 545 GLU A CA 1
ATOM 4258 C C . GLU A 1 545 ? 7.492 -6.012 18.592 1.00 75.00 545 GLU A C 1
ATOM 4260 O O . GLU A 1 545 ? 7.742 -7.016 17.912 1.00 75.00 545 GLU A O 1
ATOM 4265 N N . GLU A 1 546 ? 6.251 -5.764 19.022 1.00 77.31 546 GLU A N 1
ATOM 4266 C CA . GLU A 1 546 ? 5.110 -6.647 18.755 1.00 77.31 546 GLU A CA 1
ATOM 4267 C C . GLU A 1 546 ? 4.768 -6.691 17.261 1.00 77.31 546 GLU A C 1
ATOM 4269 O O . GLU A 1 546 ? 4.510 -7.766 16.702 1.00 77.31 546 GLU A O 1
ATOM 4274 N N . LYS A 1 547 ? 4.802 -5.533 16.587 1.00 72.44 547 LYS A N 1
ATOM 4275 C CA . LYS A 1 547 ? 4.558 -5.438 15.145 1.00 72.44 547 LYS A CA 1
ATOM 4276 C C . LYS A 1 547 ? 5.609 -6.216 14.362 1.00 72.44 547 LYS A C 1
ATOM 4278 O O . LYS A 1 547 ? 5.250 -6.923 13.418 1.00 72.44 547 LYS A O 1
ATOM 4283 N N . GLU A 1 548 ? 6.874 -6.140 14.768 1.00 72.81 548 GLU A N 1
ATOM 4284 C CA . GLU A 1 548 ? 7.952 -6.898 14.135 1.00 72.81 548 GLU A CA 1
ATOM 4285 C C . GLU A 1 548 ? 7.801 -8.407 14.384 1.00 72.81 548 GLU A C 1
ATOM 4287 O O . GLU A 1 548 ? 7.869 -9.208 13.451 1.00 72.81 548 GLU A O 1
ATOM 4292 N N . THR A 1 549 ? 7.451 -8.811 15.606 1.00 75.94 549 THR A N 1
ATOM 4293 C CA . THR A 1 549 ? 7.201 -10.222 15.947 1.00 75.94 549 THR A CA 1
ATOM 4294 C C . THR A 1 549 ? 6.020 -10.805 15.159 1.00 75.94 549 THR A C 1
ATOM 4296 O O . THR A 1 549 ? 6.117 -11.882 14.563 1.00 75.94 549 THR A O 1
ATOM 4299 N N . SER A 1 550 ? 4.904 -10.074 15.091 1.00 72.25 550 SER A N 1
ATOM 4300 C CA . SER A 1 550 ? 3.707 -10.460 14.331 1.00 72.25 550 SER A CA 1
ATOM 4301 C C . SER A 1 550 ? 3.972 -10.535 12.829 1.00 72.25 550 SER A C 1
ATOM 4303 O O . SER A 1 550 ? 3.439 -11.408 12.133 1.00 72.25 550 SER A O 1
ATOM 4305 N N . ARG A 1 551 ? 4.821 -9.638 12.318 1.00 72.31 551 ARG A N 1
ATOM 4306 C CA . ARG A 1 551 ? 5.283 -9.647 10.931 1.00 72.31 551 ARG A CA 1
ATOM 4307 C C . ARG A 1 551 ? 6.109 -10.896 10.635 1.00 72.31 551 ARG A C 1
ATOM 4309 O O . ARG A 1 551 ? 5.805 -11.588 9.665 1.00 72.31 551 ARG A O 1
ATOM 4316 N N . ILE A 1 552 ? 7.091 -11.221 11.477 1.00 78.38 552 ILE A N 1
ATOM 4317 C CA . ILE A 1 552 ? 7.919 -12.429 11.344 1.00 78.38 552 ILE A CA 1
ATOM 4318 C C . ILE A 1 552 ? 7.038 -13.688 11.367 1.00 78.38 552 ILE A C 1
ATOM 4320 O O . ILE A 1 552 ? 7.171 -14.561 10.510 1.00 78.38 552 ILE A O 1
ATOM 4324 N N . ALA A 1 553 ? 6.064 -13.763 12.277 1.00 78.31 553 ALA A N 1
ATOM 4325 C CA . ALA A 1 553 ? 5.135 -14.892 12.354 1.00 78.31 553 ALA A CA 1
ATOM 4326 C C . ALA A 1 553 ? 4.237 -15.038 11.107 1.00 78.31 553 ALA A C 1
ATOM 4328 O O . ALA A 1 553 ? 3.858 -16.160 10.744 1.00 78.31 553 ALA A O 1
ATOM 4329 N N . ALA A 1 554 ? 3.869 -13.928 10.457 1.00 76.56 554 ALA A N 1
ATOM 4330 C CA . ALA A 1 554 ? 3.117 -13.934 9.203 1.00 76.56 554 ALA A CA 1
ATOM 4331 C C . ALA A 1 554 ? 3.992 -14.358 8.013 1.00 76.56 554 ALA A C 1
ATOM 4333 O O . ALA A 1 554 ? 3.547 -15.169 7.201 1.00 76.56 554 ALA A O 1
ATOM 4334 N N . ILE A 1 555 ? 5.240 -13.875 7.952 1.00 79.56 555 ILE A N 1
ATOM 4335 C CA . ILE A 1 555 ? 6.244 -14.292 6.962 1.00 79.56 555 ILE A CA 1
ATOM 4336 C C . ILE A 1 555 ? 6.461 -15.804 7.054 1.00 79.56 555 ILE A C 1
ATOM 4338 O O . ILE A 1 555 ? 6.286 -16.500 6.057 1.00 79.56 555 ILE A O 1
ATOM 4342 N N . ASN A 1 556 ? 6.723 -16.333 8.252 1.00 80.69 556 ASN A N 1
ATOM 4343 C CA . ASN A 1 556 ? 6.897 -17.772 8.456 1.00 80.69 556 ASN A CA 1
ATOM 4344 C C . ASN A 1 556 ? 5.671 -18.552 7.975 1.00 80.69 556 ASN A C 1
ATOM 4346 O O . ASN A 1 556 ? 5.815 -19.491 7.205 1.00 80.69 556 ASN A O 1
ATOM 4350 N N . SER A 1 557 ? 4.451 -18.105 8.302 1.00 77.38 557 SER A N 1
ATOM 4351 C CA . SER A 1 557 ? 3.214 -18.744 7.822 1.00 77.38 557 SER A CA 1
ATOM 4352 C C . SER A 1 557 ? 3.090 -18.838 6.311 1.00 77.38 557 SER A C 1
ATOM 4354 O O . SER A 1 557 ? 2.456 -19.761 5.798 1.00 77.38 557 SER A O 1
ATOM 4356 N N . LEU A 1 558 ? 3.568 -17.806 5.622 1.00 77.81 558 LEU A N 1
ATOM 4357 C CA . LEU A 1 558 ? 3.462 -17.690 4.181 1.00 77.81 558 LEU A CA 1
ATOM 4358 C C . LEU A 1 558 ? 4.351 -18.745 3.505 1.00 77.81 558 LEU A C 1
ATOM 4360 O O . LEU A 1 558 ? 3.992 -19.250 2.443 1.00 77.81 558 LEU A O 1
ATOM 4364 N N . PHE A 1 559 ? 5.433 -19.159 4.174 1.00 72.62 559 PHE A N 1
ATOM 4365 C CA . PHE A 1 559 ? 6.356 -20.188 3.702 1.00 72.62 559 PHE A CA 1
ATOM 4366 C C . PHE A 1 559 ? 6.104 -21.593 4.309 1.00 72.62 559 PHE A C 1
ATOM 4368 O O . PHE A 1 559 ? 6.290 -22.580 3.591 1.00 72.62 559 PHE A O 1
ATOM 4375 N N . ASP A 1 560 ? 5.573 -21.696 5.537 1.00 66.44 560 ASP A N 1
ATOM 4376 C CA . ASP A 1 560 ? 5.373 -22.930 6.336 1.00 66.44 560 ASP A CA 1
ATOM 4377 C C . ASP A 1 560 ? 4.197 -23.831 5.920 1.00 66.44 560 ASP A C 1
ATOM 4379 O O . ASP A 1 560 ? 4.005 -24.905 6.488 1.00 66.44 560 ASP A O 1
ATOM 4383 N N . ASN A 1 561 ? 3.406 -23.484 4.900 1.00 52.75 561 ASN A N 1
ATOM 4384 C CA . ASN A 1 561 ? 2.407 -24.413 4.338 1.00 52.75 561 ASN A CA 1
ATOM 4385 C C . ASN A 1 561 ? 3.059 -25.556 3.515 1.00 52.75 561 ASN A C 1
ATOM 4387 O O . ASN A 1 561 ? 2.580 -25.922 2.440 1.00 52.75 561 ASN A O 1
ATOM 4391 N N . SER A 1 562 ? 4.176 -26.102 3.995 1.00 43.06 562 SER A N 1
ATOM 4392 C CA . SER A 1 562 ? 5.003 -27.143 3.380 1.00 43.06 562 SER A CA 1
ATOM 4393 C C . SER A 1 562 ? 4.416 -28.560 3.477 1.00 43.06 562 SER A C 1
ATOM 4395 O O . SER A 1 562 ? 4.876 -29.426 2.742 1.00 43.06 562 SER A O 1
ATOM 4397 N N . ASP A 1 563 ? 3.350 -28.797 4.256 1.00 40.38 563 ASP A N 1
ATOM 4398 C CA . ASP A 1 563 ? 2.866 -30.167 4.539 1.00 40.38 563 ASP A CA 1
ATOM 4399 C C . ASP A 1 563 ? 1.426 -30.504 4.118 1.00 40.38 563 ASP A C 1
ATOM 4401 O O . ASP A 1 563 ? 0.889 -31.552 4.482 1.00 40.38 563 ASP A O 1
ATOM 4405 N N . LYS A 1 564 ? 0.762 -29.676 3.304 1.00 38.69 564 LYS A N 1
ATOM 4406 C CA . LYS A 1 564 ? -0.564 -30.037 2.767 1.00 38.69 564 LYS A CA 1
ATOM 4407 C C . LYS A 1 564 ? -0.678 -29.741 1.282 1.00 38.69 564 LYS A C 1
ATOM 4409 O O . LYS A 1 564 ? -1.355 -28.804 0.873 1.00 38.69 564 LYS A O 1
ATOM 4414 N N . LYS A 1 565 ? -0.103 -30.620 0.455 1.00 31.95 565 LYS A N 1
ATOM 4415 C CA . LYS A 1 565 ? -0.726 -30.889 -0.848 1.00 31.95 565 LYS A CA 1
ATOM 4416 C C . LYS A 1 565 ? -2.136 -31.423 -0.557 1.00 31.95 565 LYS A C 1
ATOM 4418 O O . LYS A 1 565 ? -2.238 -32.450 0.119 1.00 31.95 565 LYS A O 1
ATOM 4423 N N . PRO A 1 566 ? -3.222 -30.801 -1.044 1.00 33.31 566 PRO A N 1
ATOM 4424 C CA . PRO A 1 566 ? -4.446 -31.557 -1.225 1.00 33.31 566 PRO A CA 1
ATOM 4425 C C . PRO A 1 566 ? -4.087 -32.670 -2.211 1.00 33.31 566 PRO A 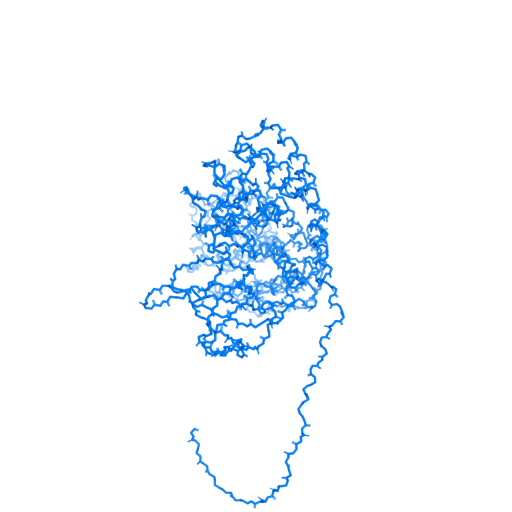C 1
ATOM 4427 O O . PRO A 1 566 ? -3.693 -32.397 -3.346 1.00 33.31 566 PRO A O 1
ATOM 4430 N N . GLY A 1 567 ? -4.114 -33.919 -1.745 1.00 31.38 567 GLY A N 1
ATOM 4431 C CA . GLY A 1 567 ? -3.978 -35.070 -2.628 1.00 31.38 567 GLY A CA 1
ATOM 4432 C C . GLY A 1 567 ? -5.009 -34.973 -3.757 1.00 31.38 567 GLY A C 1
ATOM 4433 O O . GLY A 1 567 ? -6.044 -34.321 -3.578 1.00 31.38 567 GLY A O 1
ATOM 4434 N N . PRO A 1 568 ? -4.739 -35.577 -4.925 1.00 29.89 568 PRO A N 1
ATOM 4435 C CA . PRO A 1 568 ? -5.692 -35.558 -6.020 1.00 29.89 568 PRO A CA 1
ATOM 4436 C C . PRO A 1 568 ? -7.025 -36.087 -5.495 1.00 29.89 568 PRO A C 1
ATOM 4438 O O . PRO A 1 568 ? -7.088 -37.176 -4.923 1.00 29.89 568 PRO A O 1
ATOM 4441 N N . VAL A 1 569 ? -8.076 -35.282 -5.653 1.00 31.53 569 VAL A N 1
ATOM 4442 C CA . VAL A 1 569 ? -9.454 -35.731 -5.479 1.00 31.53 569 VAL A CA 1
ATOM 4443 C C . VAL A 1 569 ? -9.645 -36.835 -6.510 1.00 31.53 569 VAL A C 1
ATOM 4445 O O . VAL A 1 569 ? -9.829 -36.575 -7.696 1.00 31.53 569 VAL A O 1
ATOM 4448 N N . VAL A 1 570 ? -9.502 -38.080 -6.063 1.00 32.38 570 VAL A N 1
ATOM 4449 C CA . VAL A 1 570 ? -9.923 -39.249 -6.820 1.00 32.38 570 VAL A CA 1
ATOM 4450 C C . VAL A 1 570 ? -11.429 -39.092 -6.964 1.00 32.38 570 VAL A C 1
ATOM 4452 O O . VAL A 1 570 ? -12.164 -39.211 -5.984 1.00 32.38 570 VAL A O 1
ATOM 4455 N N . GLY A 1 571 ? -11.869 -38.737 -8.171 1.00 29.58 571 GLY A N 1
ATOM 4456 C CA . GLY A 1 571 ? -13.267 -38.788 -8.567 1.00 29.58 571 GLY A CA 1
ATOM 4457 C C . GLY A 1 571 ? -13.744 -40.227 -8.444 1.00 29.58 571 GLY A C 1
ATOM 4458 O O . GLY A 1 571 ? -13.556 -41.033 -9.349 1.00 29.58 571 GLY A O 1
ATOM 4459 N N . GLY A 1 572 ? -14.288 -40.561 -7.279 1.00 29.88 572 GLY A N 1
ATOM 4460 C CA . GLY A 1 572 ? -15.008 -41.794 -7.042 1.00 29.88 572 GLY A CA 1
ATOM 4461 C C . GLY A 1 572 ? -16.441 -41.627 -7.514 1.00 29.88 572 GLY A C 1
ATOM 4462 O O . GLY A 1 572 ? -17.313 -41.373 -6.698 1.00 29.88 572 GLY A O 1
ATOM 4463 N N . GLU A 1 573 ? -16.673 -41.792 -8.812 1.00 31.42 573 GLU A N 1
ATOM 4464 C CA . GLU A 1 573 ? -17.974 -42.212 -9.330 1.00 31.42 573 GLU A CA 1
ATOM 4465 C C . GLU A 1 573 ? -17.727 -43.296 -10.377 1.00 31.42 573 GLU A C 1
ATOM 4467 O O . GLU A 1 573 ? -17.252 -43.050 -11.483 1.00 31.42 573 GLU A O 1
ATOM 4472 N N . GLY A 1 574 ? -17.983 -44.535 -9.968 1.00 26.72 574 GLY A N 1
ATOM 4473 C CA . GLY A 1 574 ? -17.815 -45.727 -10.778 1.00 26.72 574 GLY A CA 1
ATOM 4474 C C . GLY A 1 574 ? -18.690 -46.850 -10.238 1.00 26.72 574 GLY A C 1
ATOM 4475 O O . GLY A 1 574 ? -18.257 -47.617 -9.388 1.00 26.72 574 GLY A O 1
ATOM 4476 N N . ASN A 1 575 ? -19.899 -46.915 -10.795 1.00 27.89 575 ASN A N 1
ATOM 4477 C CA . ASN A 1 575 ? -20.805 -48.059 -10.899 1.00 27.89 575 ASN A CA 1
ATOM 4478 C C . ASN A 1 575 ? -21.414 -48.685 -9.635 1.00 27.89 575 ASN A C 1
ATOM 4480 O O . ASN A 1 575 ? -20.829 -49.544 -8.981 1.00 27.89 575 ASN A O 1
ATOM 4484 N N . ALA A 1 576 ? -22.717 -48.434 -9.482 1.00 26.44 576 ALA A N 1
ATOM 4485 C CA . ALA A 1 576 ? -23.674 -49.497 -9.204 1.00 26.44 576 ALA A CA 1
ATOM 4486 C C . ALA A 1 576 ? -24.969 -49.274 -10.010 1.00 26.44 576 ALA A C 1
ATOM 4488 O O . ALA A 1 576 ? -25.582 -48.216 -9.909 1.00 26.44 576 ALA A O 1
ATOM 4489 N N . LEU A 1 577 ? -25.372 -50.335 -10.722 1.00 26.17 577 LEU A N 1
ATOM 4490 C CA . LEU A 1 577 ? -26.721 -50.670 -11.207 1.00 26.17 577 LEU A CA 1
ATOM 4491 C C . LEU A 1 577 ? -27.233 -49.996 -12.496 1.00 26.17 577 LEU A C 1
ATOM 4493 O O . LEU A 1 577 ? -27.836 -48.930 -12.472 1.00 26.17 577 LEU A O 1
ATOM 4497 N N . SER A 1 578 ? -27.174 -50.739 -13.604 1.00 26.42 578 SER A N 1
ATOM 4498 C CA . SER A 1 578 ? -28.410 -51.311 -14.165 1.00 26.42 578 SER A CA 1
ATOM 4499 C C . SER A 1 578 ? -28.109 -52.579 -14.969 1.00 26.42 578 SER A C 1
ATOM 4501 O O . SER 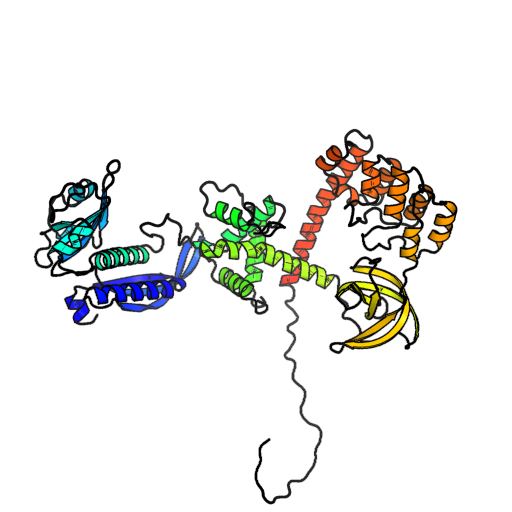A 1 578 ? -27.147 -52.654 -15.729 1.00 26.42 578 SER A O 1
ATOM 4503 N N . GLU A 1 579 ? -28.901 -53.600 -14.672 1.00 28.47 579 GLU A N 1
ATOM 4504 C CA . GLU A 1 579 ? -28.984 -54.888 -15.344 1.00 28.47 579 GLU A CA 1
ATOM 4505 C C . GLU A 1 579 ? -29.711 -54.740 -16.691 1.00 28.47 579 GLU A C 1
ATOM 4507 O O . GLU A 1 579 ? -30.668 -53.978 -16.781 1.00 28.47 579 GLU A O 1
ATOM 4512 N N . LEU A 1 580 ? -29.248 -55.526 -17.672 1.00 26.30 580 LEU A N 1
ATOM 4513 C CA . LEU A 1 580 ? -30.051 -56.306 -18.628 1.00 26.30 580 LEU A CA 1
ATOM 4514 C C . LEU A 1 580 ? -31.073 -55.552 -19.503 1.00 26.30 580 LEU A C 1
ATOM 4516 O O . LEU A 1 580 ? -32.168 -55.220 -19.067 1.00 26.30 580 LEU A O 1
ATOM 4520 N N . ASP A 1 581 ? -30.718 -55.344 -20.772 1.00 26.16 581 ASP A N 1
ATOM 4521 C CA . ASP A 1 581 ? -31.235 -56.122 -21.918 1.00 26.16 581 ASP A CA 1
ATOM 4522 C C . ASP A 1 581 ? -31.069 -55.309 -23.216 1.00 26.16 581 ASP A C 1
ATOM 4524 O O . ASP A 1 581 ? -31.715 -54.284 -23.432 1.00 26.16 581 ASP A O 1
ATOM 4528 N N . GLU A 1 582 ? -30.164 -55.775 -24.081 1.00 25.56 582 GLU A N 1
ATOM 4529 C CA . GLU A 1 582 ? -30.105 -55.392 -25.492 1.00 25.56 582 GLU A CA 1
ATOM 4530 C C . GLU A 1 582 ? -31.007 -56.358 -26.265 1.00 25.56 582 GLU A C 1
ATOM 4532 O O . GLU A 1 582 ? -30.626 -57.505 -26.495 1.00 25.56 582 GLU A O 1
ATOM 4537 N N . ASP A 1 583 ? -32.186 -55.885 -26.669 1.00 26.77 583 ASP A N 1
ATOM 4538 C CA . ASP A 1 583 ? -32.911 -56.447 -27.805 1.00 26.77 583 ASP A CA 1
ATOM 4539 C C . ASP A 1 583 ? -32.712 -55.520 -29.008 1.00 26.77 583 ASP A C 1
ATOM 4541 O O . ASP A 1 583 ? -33.001 -54.319 -28.984 1.00 26.77 583 ASP A O 1
ATOM 4545 N N . GLU A 1 584 ? -32.168 -56.118 -30.063 1.00 26.27 584 GLU A N 1
ATOM 4546 C CA . GLU A 1 584 ? -32.080 -55.573 -31.405 1.00 26.27 584 GLU A CA 1
ATOM 4547 C C . GLU A 1 584 ? -33.474 -55.196 -31.924 1.00 26.27 584 GLU A C 1
ATOM 4549 O O . GLU A 1 584 ? -34.412 -55.987 -31.842 1.00 26.27 584 GLU A O 1
ATOM 4554 N N . SER A 1 585 ? -33.600 -54.025 -32.548 1.00 27.22 585 SER A N 1
ATOM 4555 C CA . SER A 1 585 ? -34.129 -53.865 -33.914 1.00 27.22 585 SER A CA 1
ATOM 4556 C C . SER A 1 585 ? -34.696 -52.464 -34.155 1.00 27.22 585 SER A C 1
ATOM 4558 O O . SER A 1 585 ? -35.363 -51.864 -33.323 1.00 27.22 585 SER A O 1
ATOM 4560 N N . GLU A 1 586 ? -34.420 -52.001 -35.371 1.00 26.56 586 GLU A N 1
ATOM 4561 C CA . GLU A 1 586 ? -35.291 -51.152 -36.181 1.00 26.56 586 GLU A CA 1
ATOM 4562 C C . GLU A 1 586 ? -35.582 -49.702 -35.738 1.00 26.56 586 GLU A C 1
ATOM 4564 O O . GLU A 1 586 ? -36.512 -49.379 -35.013 1.00 26.56 586 GLU A O 1
ATOM 4569 N N . ASP A 1 587 ? -34.862 -48.817 -36.432 1.00 28.34 587 ASP A N 1
ATOM 4570 C CA . ASP A 1 587 ? -35.466 -47.936 -37.439 1.00 28.34 587 ASP A CA 1
ATOM 4571 C C . ASP A 1 587 ? -36.044 -46.576 -36.991 1.00 28.34 587 ASP A C 1
ATOM 4573 O O . ASP A 1 587 ? -36.574 -46.359 -35.908 1.00 28.34 587 ASP A O 1
ATOM 4577 N N . ASN A 1 588 ? -35.951 -45.653 -37.948 1.00 27.84 588 ASN A N 1
ATOM 4578 C CA . ASN A 1 588 ? -36.530 -44.314 -38.023 1.00 27.84 588 ASN A CA 1
ATOM 4579 C C . ASN A 1 588 ? -35.878 -43.114 -37.302 1.00 27.84 588 ASN A C 1
ATOM 4581 O O . ASN A 1 588 ? -36.212 -42.712 -36.195 1.00 27.84 588 ASN A O 1
ATOM 4585 N N . GLN A 1 589 ? -35.070 -42.414 -38.105 1.00 28.38 589 GLN A N 1
ATOM 4586 C CA . GLN A 1 589 ? -35.423 -41.103 -38.677 1.00 28.38 589 GLN A CA 1
ATOM 4587 C C . GLN A 1 589 ? -35.785 -39.920 -37.742 1.00 28.38 589 GLN A C 1
ATOM 4589 O O . GLN A 1 589 ? -36.871 -39.826 -37.189 1.00 28.38 589 GLN A O 1
ATOM 4594 N N . LEU A 1 590 ? -34.936 -38.886 -37.864 1.00 27.92 590 LEU A N 1
ATOM 4595 C CA . LEU A 1 590 ? -35.293 -37.484 -38.170 1.00 27.92 590 LEU A CA 1
ATOM 4596 C C . LEU A 1 590 ? -36.150 -36.668 -37.180 1.00 27.92 590 LEU A C 1
ATOM 4598 O O . LEU A 1 590 ? -37.373 -36.746 -37.188 1.00 27.92 590 LEU A O 1
ATOM 4602 N N . ARG A 1 591 ? -35.487 -35.670 -36.570 1.00 27.75 591 ARG A N 1
ATOM 4603 C CA . ARG A 1 591 ? -35.716 -34.196 -36.662 1.00 27.75 591 ARG A CA 1
ATOM 4604 C C . ARG A 1 591 ? -35.404 -33.553 -35.307 1.00 27.75 591 ARG A C 1
ATOM 4606 O O . ARG A 1 591 ? -36.028 -33.877 -34.313 1.00 27.75 591 ARG A O 1
ATOM 4613 N N . LEU A 1 592 ? -34.338 -32.758 -35.203 1.00 29.09 592 LEU A N 1
ATOM 4614 C CA . LEU A 1 592 ? -34.367 -31.298 -35.405 1.00 29.09 592 LEU A CA 1
ATOM 4615 C C . LEU A 1 592 ? -35.511 -30.608 -34.642 1.00 29.09 592 LEU A C 1
ATOM 4617 O O . LEU A 1 592 ? -36.572 -30.356 -35.214 1.00 29.09 592 LEU A O 1
ATOM 4621 N N . ALA A 1 593 ? -35.226 -30.260 -33.388 1.00 33.19 593 ALA A N 1
ATOM 4622 C CA . ALA A 1 593 ? -35.449 -28.943 -32.792 1.00 33.19 593 ALA A CA 1
ATOM 4623 C C . ALA A 1 593 ? -34.445 -28.761 -31.647 1.00 33.19 593 ALA A C 1
ATOM 4625 O O . ALA A 1 593 ? -34.297 -29.727 -30.865 1.00 33.19 593 ALA A O 1
#